Protein AF-0000000083314208 (afdb_homodimer)

Sequence (542 aa):
MPREITVALVQMAPALANPEANLRKMGDFVEHICSEQQTDLIVFPELSYTGTELGLRATDLAERVPGHATNYLAKRASDYGTHIVFGMVIKEKVESILYNGVVCLGPEGDVAAEYRKVHLLGEERQVYRNGFRFVNVDAEWGRFGLSIGHDLAFPEVARSLTLEGAELILVCANWEEEMAASWRAHIISRACENAVFVAAANRVGQEPTMRFAGDSILVGPKGEIYTVLDEPIEGYAVATIDLDEVRHVREDRQLIQFREPAAYRAVVKKYMPREITVALVQMAPALANPEANLRKMGDFVEHICSEQQTDLIVFPELSYTGTELGLRATDLAERVPGHATNYLAKRASDYGTHIVFGMVIKEKVESILYNGVVCLGPEGDVAAEYRKVHLLGEERQVYRNGFRFVNVDAEWGRFGLSIGHDLAFPEVARSLTLEGAELILVCANWEEEMAASWRAHIISRACENAVFVAAANRVGQEPTMRFAGDSILVGPKGEIYTVLDEPIEGYAVATIDLDEVRHVREDRQLIQFREPAAYRAVVKKY

InterPro domains:
  IPR003010 Carbon-nitrogen hydrolase [PF00795] (6-250)
  IPR003010 Carbon-nitrogen hydrolase [PS50263] (5-243)
  IPR036526 Carbon-nitrogen hydrolase superfamily [G3DSA:3.60.110.10] (1-268)
  IPR036526 Carbon-nitrogen hydrolase superfamily [SSF56317] (1-252)
  IPR050345 Aliphatic Amidase/Beta-Ureidopropionase [PTHR43674] (2-264)

Structure (mmCIF, N/CA/C/O backbone):
data_AF-0000000083314208-model_v1
#
loop_
_entity.id
_entity.type
_entity.pdbx_description
1 polymer 'Carbon-nitrogen hydrolase family protein'
#
loop_
_atom_site.group_PDB
_atom_site.id
_atom_site.type_symbol
_atom_site.label_atom_id
_atom_site.label_alt_id
_atom_site.label_comp_id
_atom_site.label_asym_id
_atom_site.label_entity_id
_atom_site.label_seq_id
_atom_site.pdbx_PDB_ins_code
_atom_site.Cartn_x
_atom_site.Cartn_y
_atom_site.Cartn_z
_atom_site.occupancy
_atom_site.B_iso_or_equiv
_atom_site.auth_seq_id
_atom_site.auth_comp_id
_atom_site.auth_asym_id
_atom_site.auth_atom_id
_atom_site.pdbx_PDB_model_num
ATOM 1 N N . MET A 1 1 ? 28.078 15.812 5.172 1 71.06 1 MET A N 1
ATOM 2 C CA . MET A 1 1 ? 27.406 15.57 6.445 1 71.06 1 MET A CA 1
ATOM 3 C C . MET A 1 1 ? 26.016 15 6.227 1 71.06 1 MET A C 1
ATOM 5 O O . MET A 1 1 ? 25.359 15.32 5.234 1 71.06 1 MET A O 1
ATOM 9 N N . PRO A 1 2 ? 25.562 14.031 7.043 1 79.06 2 PRO A N 1
ATOM 10 C CA . PRO A 1 2 ? 24.219 13.469 6.875 1 79.06 2 PRO A CA 1
ATOM 11 C C . PRO A 1 2 ? 23.109 14.516 6.996 1 79.06 2 PRO A C 1
ATOM 13 O O . PRO A 1 2 ? 23.297 15.523 7.688 1 79.06 2 PRO A O 1
ATOM 16 N N . ARG A 1 3 ? 22.141 14.43 6.09 1 94.81 3 ARG A N 1
ATOM 17 C CA . ARG A 1 3 ? 20.953 15.289 6.195 1 94.81 3 ARG A CA 1
ATOM 18 C C . ARG A 1 3 ? 20.016 14.797 7.293 1 94.81 3 ARG A C 1
ATOM 20 O O . ARG A 1 3 ? 18.922 14.32 7.008 1 94.81 3 ARG A O 1
ATOM 27 N N . GLU A 1 4 ? 20.453 14.969 8.555 1 97.69 4 GLU A N 1
ATOM 28 C CA . GLU A 1 4 ? 19.672 14.547 9.711 1 97.69 4 GLU A CA 1
ATOM 29 C C . GLU A 1 4 ? 18.641 15.594 10.094 1 97.69 4 GLU A C 1
ATOM 31 O O . GLU A 1 4 ? 18.953 16.781 10.195 1 97.69 4 GLU A O 1
ATOM 36 N N . ILE A 1 5 ? 17.438 15.164 10.25 1 98.44 5 ILE A N 1
ATOM 37 C CA . ILE A 1 5 ? 16.406 16.078 10.719 1 98.44 5 ILE A CA 1
ATOM 38 C C . ILE A 1 5 ? 15.609 15.422 11.852 1 98.44 5 ILE A C 1
ATOM 40 O O . ILE A 1 5 ? 15.477 14.195 11.891 1 98.44 5 ILE A O 1
ATOM 44 N N . THR A 1 6 ? 15.141 16.234 12.75 1 98.81 6 THR A N 1
ATOM 45 C CA . THR A 1 6 ? 14.281 15.773 13.836 1 98.81 6 THR A CA 1
ATOM 46 C C . THR A 1 6 ? 12.82 16.109 13.555 1 98.81 6 THR A C 1
ATOM 48 O O . THR A 1 6 ? 12.484 17.266 13.289 1 98.81 6 THR A O 1
ATOM 51 N N . VAL A 1 7 ? 11.961 15.086 13.578 1 98.94 7 VAL A N 1
ATOM 52 C CA . VAL A 1 7 ? 10.547 15.195 13.25 1 98.94 7 VAL A CA 1
ATOM 53 C C . VAL A 1 7 ? 9.703 14.867 14.484 1 98.94 7 VAL A C 1
ATOM 55 O O . VAL A 1 7 ? 9.953 13.875 15.164 1 98.94 7 VAL A O 1
ATOM 58 N N . ALA A 1 8 ? 8.758 15.703 14.766 1 98.94 8 ALA A N 1
ATOM 59 C CA . ALA A 1 8 ? 7.816 15.445 15.844 1 98.94 8 ALA A CA 1
ATOM 60 C C . ALA A 1 8 ? 6.398 15.258 15.312 1 98.94 8 ALA A C 1
ATOM 62 O O . ALA A 1 8 ? 5.934 16.047 14.484 1 98.94 8 ALA A O 1
ATOM 63 N N . LEU A 1 9 ? 5.762 14.219 15.758 1 98.94 9 LEU A N 1
ATOM 64 C CA . LEU A 1 9 ? 4.367 13.93 15.43 1 98.94 9 LEU A CA 1
ATOM 65 C C . LEU A 1 9 ? 3.465 14.164 16.641 1 98.94 9 LEU A C 1
ATOM 67 O O . LEU A 1 9 ? 3.586 13.477 17.656 1 98.94 9 LEU A O 1
ATOM 71 N N . VAL A 1 10 ? 2.559 15.102 16.484 1 98.94 10 VAL A N 1
ATOM 72 C CA . VAL A 1 10 ? 1.658 15.414 17.594 1 98.94 10 VAL A CA 1
ATOM 73 C C . VAL A 1 10 ? 0.415 14.531 17.516 1 98.94 10 VAL A C 1
ATOM 75 O O . VAL A 1 10 ? -0.139 14.328 16.422 1 98.94 10 VAL A O 1
ATOM 78 N N . GLN A 1 11 ? 0.09 13.93 18.562 1 98.88 11 GLN A N 1
ATOM 79 C CA . GLN A 1 11 ? -1.16 13.211 18.781 1 98.88 11 GLN A CA 1
ATOM 80 C C . GLN A 1 11 ? -2.061 13.953 19.75 1 98.88 11 GLN A C 1
ATOM 82 O O . GLN A 1 11 ? -1.815 13.945 20.969 1 98.88 11 GLN A O 1
ATOM 87 N N . MET A 1 12 ? -3.129 14.656 19.219 1 98.69 12 MET A N 1
ATOM 88 C CA . MET A 1 12 ? -3.957 15.469 20.109 1 98.69 12 MET A CA 1
ATOM 89 C C . MET A 1 12 ? -5.438 15.203 19.859 1 98.69 12 MET A C 1
ATOM 91 O O . MET A 1 12 ? -5.809 14.641 18.828 1 98.69 12 MET A O 1
ATOM 95 N N . ALA A 1 13 ? -6.25 15.562 20.781 1 98.69 13 ALA A N 1
ATOM 96 C CA . ALA A 1 13 ? -7.707 15.523 20.672 1 98.69 13 ALA A CA 1
ATOM 97 C C . ALA A 1 13 ? -8.281 16.922 20.484 1 98.69 13 ALA A C 1
ATOM 99 O O . ALA A 1 13 ? -8.578 17.625 21.453 1 98.69 13 ALA A O 1
ATOM 100 N N . PRO A 1 14 ? -8.492 17.312 19.234 1 98.69 14 PRO A N 1
ATOM 101 C CA . PRO A 1 14 ? -9.062 18.641 19.031 1 98.69 14 PRO A CA 1
ATOM 102 C C . PRO A 1 14 ? -10.453 18.797 19.641 1 98.69 14 PRO A C 1
ATOM 104 O O . PRO A 1 14 ? -11.258 17.859 19.578 1 98.69 14 PRO A O 1
ATOM 107 N N . ALA A 1 15 ? -10.664 19.938 20.297 1 98.38 15 ALA A N 1
ATOM 108 C CA . ALA A 1 15 ? -12.008 20.297 20.719 1 98.38 15 ALA A CA 1
ATOM 109 C C . ALA A 1 15 ? -12.883 20.688 19.531 1 98.38 15 ALA A C 1
ATOM 111 O O . ALA A 1 15 ? -12.562 21.609 18.797 1 98.38 15 ALA A O 1
ATOM 112 N N . LEU A 1 16 ? -13.992 19.984 19.391 1 98.31 16 LEU A N 1
ATOM 113 C CA . LEU A 1 16 ? -14.859 20.172 18.234 1 98.31 16 LEU A CA 1
ATOM 114 C C . LEU A 1 16 ? -15.414 21.594 18.219 1 98.31 16 LEU A C 1
ATOM 116 O O . LEU A 1 16 ? -15.992 22.062 19.203 1 98.31 16 LEU A O 1
ATOM 120 N N . ALA A 1 17 ? -15.141 22.266 17.203 1 98.31 17 ALA A N 1
ATOM 121 C CA . ALA A 1 17 ? -15.656 23.594 16.906 1 98.31 17 ALA A CA 1
ATOM 122 C C . ALA A 1 17 ? -15.164 24.609 17.922 1 98.31 17 ALA A C 1
ATOM 124 O O . ALA A 1 17 ? -15.891 25.531 18.297 1 98.31 17 ALA A O 1
ATOM 125 N N . ASN A 1 18 ? -14.031 24.422 18.422 1 98.38 18 ASN A N 1
ATOM 126 C CA . ASN A 1 18 ? -13.391 25.375 19.328 1 98.38 18 ASN A CA 1
ATOM 127 C C . ASN A 1 18 ? -11.977 25.719 18.875 1 98.38 18 ASN A C 1
ATOM 129 O O . ASN A 1 18 ? -11 25.359 19.547 1 98.38 18 ASN A O 1
ATOM 133 N N . PRO A 1 19 ? -11.883 26.484 17.828 1 98.44 19 PRO A N 1
ATOM 134 C CA . PRO A 1 19 ? -10.586 26.766 17.203 1 98.44 19 PRO A CA 1
ATOM 135 C C . PRO A 1 19 ? -9.602 27.422 18.172 1 98.44 19 PRO A C 1
ATOM 137 O O . PRO A 1 19 ? -8.406 27.109 18.141 1 98.44 19 PRO A O 1
ATOM 140 N N . GLU A 1 20 ? -10.07 28.266 19.016 1 98.38 20 GLU A N 1
ATOM 141 C CA . GLU A 1 20 ? -9.156 28.969 19.906 1 98.38 20 GLU A CA 1
ATOM 142 C C . GLU A 1 20 ? -8.523 28.031 20.922 1 98.38 20 GLU A C 1
ATOM 144 O O . GLU A 1 20 ? -7.328 28.141 21.203 1 98.38 20 GLU A O 1
ATOM 149 N N . ALA A 1 21 ? -9.305 27.141 21.453 1 98.69 21 ALA A N 1
ATOM 150 C CA . ALA A 1 21 ? -8.766 26.141 22.375 1 98.69 21 ALA A CA 1
ATOM 151 C C . ALA A 1 21 ? -7.734 25.266 21.672 1 98.69 21 ALA A C 1
ATOM 153 O O . ALA A 1 21 ? -6.699 24.922 22.25 1 98.69 21 ALA A O 1
ATOM 154 N N . ASN A 1 22 ? -8.039 24.875 20.5 1 98.88 22 ASN A N 1
ATOM 155 C CA . ASN A 1 22 ? -7.129 24.016 19.734 1 98.88 22 ASN A CA 1
ATOM 156 C C . ASN A 1 22 ? -5.836 24.75 19.391 1 98.88 22 ASN A C 1
ATOM 158 O O . ASN A 1 22 ? -4.754 24.156 19.422 1 98.88 22 ASN A O 1
ATOM 162 N N . LEU A 1 23 ? -5.977 25.984 19.047 1 98.75 23 LEU A N 1
ATOM 163 C CA . LEU A 1 23 ? -4.816 26.797 18.703 1 98.75 23 LEU A CA 1
ATOM 164 C C . LEU A 1 23 ? -3.867 26.938 19.891 1 98.75 23 LEU A C 1
ATOM 166 O O . LEU A 1 23 ? -2.65 26.812 19.734 1 98.75 23 LEU A O 1
ATOM 170 N N . ARG A 1 24 ? -4.402 27.219 21.047 1 98.62 24 ARG A N 1
ATOM 171 C CA . ARG A 1 24 ? -3.6 27.281 22.25 1 98.62 24 ARG A CA 1
ATOM 172 C C . ARG A 1 24 ? -2.9 25.969 22.531 1 98.62 24 ARG A C 1
ATOM 174 O O . ARG A 1 24 ? -1.711 25.938 22.859 1 98.62 24 ARG A O 1
ATOM 181 N N . LYS A 1 25 ? -3.639 24.891 22.406 1 98.81 25 LYS A N 1
ATOM 182 C CA . LYS A 1 25 ? -3.084 23.562 22.609 1 98.81 25 LYS A CA 1
ATOM 183 C C . LYS A 1 25 ? -1.933 23.281 21.641 1 98.81 25 LYS A C 1
ATOM 185 O O . LYS A 1 25 ? -0.895 22.75 22.047 1 98.81 25 LYS A O 1
ATOM 190 N N . MET A 1 26 ? -2.113 23.609 20.391 1 98.88 26 MET A N 1
ATOM 191 C CA . MET A 1 26 ? -1.068 23.422 19.391 1 98.88 26 MET A CA 1
ATOM 192 C C . MET A 1 26 ? 0.163 24.266 19.719 1 98.88 26 MET A C 1
ATOM 194 O O . MET A 1 26 ? 1.293 23.781 19.609 1 98.88 26 MET A O 1
ATOM 198 N N . GLY A 1 27 ? -0.103 25.516 20.078 1 98.81 27 GLY A N 1
ATOM 199 C CA . GLY A 1 27 ? 1.005 26.359 20.5 1 98.81 27 GLY A CA 1
ATOM 200 C C . GLY A 1 27 ? 1.791 25.766 21.656 1 98.81 27 GLY A C 1
ATOM 201 O O . GLY A 1 27 ? 3.023 25.812 21.672 1 98.81 27 GLY A O 1
ATOM 202 N N . ASP A 1 28 ? 1.04 25.219 22.656 1 98.69 28 ASP A N 1
ATOM 203 C CA . ASP A 1 28 ? 1.672 24.578 23.812 1 98.69 28 ASP A CA 1
ATOM 204 C C . ASP A 1 28 ? 2.525 23.391 23.391 1 98.69 28 ASP A C 1
ATOM 206 O O . ASP A 1 28 ? 3.629 23.203 23.906 1 98.69 28 ASP A O 1
ATOM 210 N N . PHE A 1 29 ? 2.055 22.547 22.484 1 98.88 29 PHE A N 1
ATOM 211 C CA . PHE A 1 29 ? 2.822 21.422 21.984 1 98.88 29 PHE A CA 1
ATOM 212 C C . PHE A 1 29 ? 4.109 21.891 21.312 1 98.88 29 PHE A C 1
ATOM 214 O O . PHE A 1 29 ? 5.18 21.328 21.547 1 98.88 29 PHE A O 1
ATOM 221 N N . VAL A 1 30 ? 3.982 22.953 20.484 1 98.88 30 VAL A N 1
ATOM 222 C CA . VAL A 1 30 ? 5.156 23.469 19.781 1 98.88 30 VAL A CA 1
ATOM 223 C C . VAL A 1 30 ? 6.203 23.922 20.797 1 98.88 30 VAL A C 1
ATOM 225 O O . VAL A 1 30 ? 7.375 23.562 20.688 1 98.88 30 VAL A O 1
ATOM 228 N N . GLU A 1 31 ? 5.73 24.703 21.75 1 98.44 31 GLU A N 1
ATOM 229 C CA . GLU A 1 31 ? 6.641 25.219 22.766 1 98.44 31 GLU A CA 1
ATOM 230 C C . GLU A 1 31 ? 7.309 24.078 23.531 1 98.44 31 GLU A C 1
ATOM 232 O O . GLU A 1 31 ? 8.523 24.094 23.734 1 98.44 31 GLU A O 1
ATOM 237 N N . HIS A 1 32 ? 6.527 23.125 23.953 1 98.56 32 HIS A N 1
ATOM 238 C CA . HIS A 1 32 ? 7.051 22.016 24.734 1 98.56 32 HIS A CA 1
ATOM 239 C C . HIS A 1 32 ? 8.055 21.203 23.922 1 98.56 32 HIS A C 1
ATOM 241 O O . HIS A 1 32 ? 9.156 20.906 24.406 1 98.56 32 HIS A O 1
ATOM 247 N N . ILE A 1 33 ? 7.754 20.844 22.703 1 98.75 33 ILE A N 1
ATOM 248 C CA . ILE A 1 33 ? 8.586 20.016 21.828 1 98.75 33 ILE A CA 1
ATOM 249 C C . ILE A 1 33 ? 9.914 20.719 21.562 1 98.75 33 ILE A C 1
ATOM 251 O O . ILE A 1 33 ? 10.984 20.125 21.688 1 98.75 33 ILE A O 1
ATOM 255 N N . CYS A 1 34 ? 9.797 22 21.234 1 98.31 34 CYS A N 1
ATOM 256 C CA . CYS A 1 34 ? 10.977 22.734 20.812 1 98.31 34 CYS A CA 1
ATOM 257 C C . CYS A 1 34 ? 11.844 23.109 22.016 1 98.31 34 CYS A C 1
ATOM 259 O O . CYS A 1 34 ? 13.047 23.359 21.859 1 98.31 34 CYS A O 1
ATOM 261 N N . SER A 1 35 ? 11.203 23.219 23.188 1 97.38 35 SER A N 1
ATOM 262 C CA . SER A 1 35 ? 11.977 23.484 24.406 1 97.38 35 SER A CA 1
ATOM 263 C C . SER A 1 35 ? 12.797 22.266 24.812 1 97.38 35 SER A C 1
ATOM 265 O O . SER A 1 35 ? 13.844 22.406 25.438 1 97.38 35 SER A O 1
ATOM 267 N N . GLU A 1 36 ? 12.312 21.125 24.469 1 97.5 36 GLU A N 1
ATOM 268 C CA . GLU A 1 36 ? 12.992 19.875 24.844 1 97.5 36 GLU A CA 1
ATOM 269 C C . GLU A 1 36 ? 14.164 19.594 23.906 1 97.5 36 GLU A C 1
ATOM 271 O O . GLU A 1 36 ? 15.195 19.062 24.344 1 97.5 36 GLU A O 1
ATOM 276 N N . GLN A 1 37 ? 14.031 19.938 22.688 1 97.12 37 GLN A N 1
ATOM 277 C CA . GLN A 1 37 ? 15.078 19.688 21.703 1 97.12 37 GLN A CA 1
ATOM 278 C C . GLN A 1 37 ? 14.828 20.469 20.422 1 97.12 37 GLN A C 1
ATOM 280 O O . GLN A 1 37 ? 13.695 20.875 20.141 1 97.12 37 GLN A O 1
ATOM 285 N N . GLN A 1 38 ? 15.898 20.656 19.766 1 96.94 38 GLN A N 1
ATOM 286 C CA . GLN A 1 38 ? 15.75 21.25 18.453 1 96.94 38 GLN A CA 1
ATOM 287 C C . GLN A 1 38 ? 14.953 20.344 17.516 1 96.94 38 GLN A C 1
ATOM 289 O O . GLN A 1 38 ? 15.25 19.141 17.406 1 96.94 38 GLN A O 1
ATOM 294 N N . THR A 1 39 ? 13.945 20.828 16.969 1 98.62 39 THR A N 1
ATOM 295 C CA . THR A 1 39 ? 13.039 20.094 16.094 1 98.62 39 THR A CA 1
ATOM 296 C C . THR A 1 39 ? 12.883 20.812 14.75 1 98.62 39 THR A C 1
ATOM 298 O O . THR A 1 39 ? 12.648 22.016 14.703 1 98.62 39 THR A O 1
ATOM 301 N N . ASP A 1 40 ? 13.023 20.062 13.641 1 98.75 40 ASP A N 1
ATOM 302 C CA . ASP A 1 40 ? 13.023 20.656 12.312 1 98.75 40 ASP A CA 1
ATOM 303 C C . ASP A 1 40 ? 11.617 20.703 11.734 1 98.75 40 ASP A C 1
ATOM 305 O O . ASP A 1 40 ? 11.32 21.562 10.891 1 98.75 40 ASP A O 1
ATOM 309 N N . LEU A 1 41 ? 10.766 19.797 12.133 1 98.94 41 LEU A N 1
ATOM 310 C CA . LEU A 1 41 ? 9.43 19.641 11.562 1 98.94 41 LEU A CA 1
ATOM 311 C C . LEU A 1 41 ? 8.453 19.109 12.609 1 98.94 41 LEU A C 1
ATOM 313 O O . LEU A 1 41 ? 8.719 18.109 13.273 1 98.94 41 LEU A O 1
ATOM 317 N N . ILE A 1 42 ? 7.371 19.797 12.844 1 99 42 ILE A N 1
ATOM 318 C CA . ILE A 1 42 ? 6.285 19.375 13.719 1 99 42 ILE A CA 1
ATOM 319 C C . ILE A 1 42 ? 5.012 19.156 12.898 1 99 42 ILE A C 1
ATOM 321 O O . ILE A 1 42 ? 4.586 20.047 12.164 1 99 42 ILE A O 1
ATOM 325 N N . VAL A 1 43 ? 4.426 18.031 13 1 99 43 VAL A N 1
ATOM 326 C CA . VAL A 1 43 ? 3.26 17.672 12.203 1 99 43 VAL A CA 1
ATOM 327 C C . VAL A 1 43 ? 2.053 17.469 13.117 1 99 43 VAL A C 1
ATOM 329 O O . VAL A 1 43 ? 2.123 16.719 14.094 1 99 43 VAL A O 1
ATOM 332 N N . PHE A 1 44 ? 0.958 18.141 12.867 1 99 44 PHE A N 1
ATOM 333 C CA . PHE A 1 44 ? -0.298 18 13.594 1 99 44 PHE A CA 1
ATOM 334 C C . PHE A 1 44 ? -1.31 17.203 12.773 1 99 44 PHE A C 1
ATOM 336 O O . PHE A 1 44 ? -1.159 17.078 11.555 1 99 44 PHE A O 1
ATOM 343 N N . PRO A 1 45 ? -2.375 16.719 13.375 1 98.94 45 PRO A N 1
ATOM 344 C CA . PRO A 1 45 ? -3.398 15.93 12.688 1 98.94 45 PRO A CA 1
ATOM 345 C C . PRO A 1 45 ? -4.258 16.781 11.742 1 98.94 45 PRO A C 1
ATOM 347 O O . PRO A 1 45 ? -4.16 18 11.75 1 98.94 45 PRO A O 1
ATOM 350 N N . GLU A 1 46 ? -5.027 16.078 10.922 1 98.81 46 GLU A N 1
ATOM 351 C CA . GLU A 1 46 ? -6.059 16.641 10.062 1 98.81 46 GLU A CA 1
ATOM 352 C C . GLU A 1 46 ? -7.074 17.438 10.875 1 98.81 46 GLU A C 1
ATOM 354 O O . GLU A 1 46 ? -7.535 16.984 11.922 1 98.81 46 GLU A O 1
ATOM 359 N N . LEU A 1 47 ? -7.312 18.656 10.438 1 98.69 47 LEU A N 1
ATOM 360 C CA . LEU A 1 47 ? -8.328 19.531 11.008 1 98.69 47 LEU A CA 1
ATOM 361 C C . LEU A 1 47 ? -8.117 19.719 12.5 1 98.69 47 LEU A C 1
ATOM 363 O O . LEU A 1 47 ? -9.078 19.781 13.266 1 98.69 47 LEU A O 1
ATOM 367 N N . SER A 1 48 ? -6.895 19.75 12.891 1 98.75 48 SER A N 1
ATOM 368 C CA . SER A 1 48 ? -6.531 19.922 14.289 1 98.75 48 SER A CA 1
ATOM 369 C C . SER A 1 48 ? -7.008 21.281 14.82 1 98.75 48 SER A C 1
ATOM 371 O O . SER A 1 48 ? -7.227 21.438 16.016 1 98.75 48 SER A O 1
ATOM 373 N N . TYR A 1 49 ? -7.246 22.234 13.906 1 98.75 49 TYR A N 1
ATOM 374 C CA . TYR A 1 49 ? -7.66 23.578 14.281 1 98.75 49 TYR A CA 1
ATOM 375 C C . TYR A 1 49 ? -9.117 23.594 14.727 1 98.75 49 TYR A C 1
ATOM 377 O O . TYR A 1 49 ? -9.5 24.375 15.602 1 98.75 49 TYR A O 1
ATOM 385 N N . THR A 1 50 ? -9.977 22.672 14.156 1 98.38 50 THR A N 1
ATOM 386 C CA . THR A 1 50 ? -11.406 22.859 14.352 1 98.38 50 THR A CA 1
ATOM 387 C C . THR A 1 50 ? -12.062 21.562 14.82 1 98.38 50 THR A C 1
ATOM 389 O O . THR A 1 50 ? -13.18 21.578 15.336 1 98.38 50 THR A O 1
ATOM 392 N N . GLY A 1 51 ? -11.422 20.453 14.664 1 97.88 51 GLY A N 1
ATOM 393 C CA . GLY A 1 51 ? -12.148 19.188 14.703 1 97.88 51 GLY A CA 1
ATOM 394 C C . GLY A 1 51 ? -12.781 18.828 13.375 1 97.88 51 GLY A C 1
ATOM 395 O O . GLY A 1 51 ? -12.711 19.594 12.414 1 97.88 51 GLY A O 1
ATOM 396 N N . THR A 1 52 ? -13.438 17.719 13.305 1 96.12 52 THR A N 1
ATOM 397 C CA . THR A 1 52 ? -13.789 17.125 12.023 1 96.12 52 THR A CA 1
ATOM 398 C C . THR A 1 52 ? -15.289 17.266 11.758 1 96.12 52 T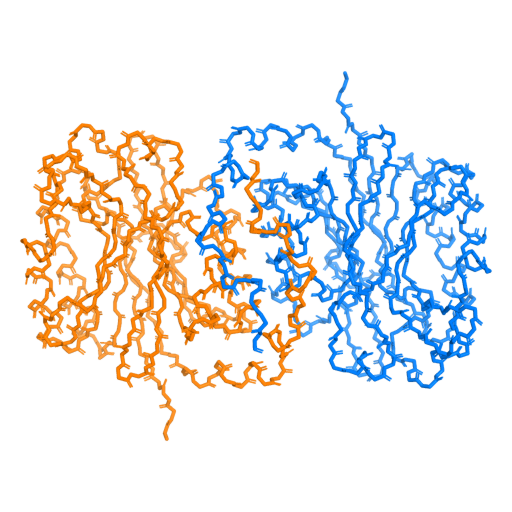HR A C 1
ATOM 400 O O . THR A 1 52 ? -15.688 17.688 10.672 1 96.12 52 THR A O 1
ATOM 403 N N . GLU A 1 53 ? -16.188 16.922 12.68 1 96.25 53 GLU A N 1
ATOM 404 C CA . GLU A 1 53 ? -17.625 16.859 12.438 1 96.25 53 GLU A CA 1
ATOM 405 C C . GLU A 1 53 ? -18.281 18.219 12.641 1 96.25 53 GLU A C 1
ATOM 407 O O . GLU A 1 53 ? -19.109 18.391 13.523 1 96.25 53 GLU A O 1
ATOM 412 N N . LEU A 1 54 ? -18.062 19.109 11.719 1 95.81 54 LEU A N 1
ATOM 413 C CA . LEU A 1 54 ? -18.438 20.516 11.875 1 95.81 54 LEU A CA 1
ATOM 414 C C . LEU A 1 54 ? -19.812 20.781 11.266 1 95.81 54 LEU A C 1
ATOM 416 O O . LEU A 1 54 ? -20.531 21.672 11.703 1 95.81 54 LEU A O 1
ATOM 420 N N . GLY A 1 55 ? -20.188 19.953 10.273 1 90.75 55 GLY A N 1
ATOM 421 C CA . GLY A 1 55 ? -21.406 20.25 9.539 1 90.75 55 GLY A CA 1
ATOM 422 C C . GLY A 1 55 ? -21.469 21.672 9.008 1 90.75 55 GLY A C 1
ATOM 423 O O . GLY A 1 55 ? -20.531 22.125 8.352 1 90.75 55 GLY A O 1
ATOM 424 N N . LEU A 1 56 ? -22.469 22.391 9.32 1 88.31 56 LEU A N 1
ATOM 425 C CA . LEU A 1 56 ? -22.703 23.734 8.805 1 88.31 56 LEU A CA 1
ATOM 426 C C . LEU A 1 56 ? -21.766 24.734 9.469 1 88.31 56 LEU A C 1
ATOM 428 O O . LEU A 1 56 ? -21.531 25.828 8.93 1 88.31 56 LEU A O 1
ATOM 432 N N . ARG A 1 57 ? -21.203 24.359 10.555 1 94.5 57 ARG A N 1
ATOM 433 C CA . ARG A 1 57 ? -20.312 25.266 11.273 1 94.5 57 ARG A CA 1
ATOM 434 C C . ARG A 1 57 ? -18.984 25.438 10.531 1 94.5 57 ARG A C 1
ATOM 436 O O . ARG A 1 57 ? -18.219 26.344 10.844 1 94.5 57 ARG A O 1
ATOM 443 N N . ALA A 1 58 ? -18.719 24.562 9.609 1 95.5 58 ALA A N 1
ATOM 444 C CA . ALA A 1 58 ? -17.469 24.641 8.859 1 95.5 58 ALA A CA 1
ATOM 445 C C . ALA A 1 58 ? -17.312 26 8.195 1 95.5 58 ALA A C 1
ATOM 447 O O . ALA A 1 58 ? -16.203 26.547 8.172 1 95.5 58 ALA A O 1
ATOM 448 N N . THR A 1 59 ? -18.359 26.547 7.711 1 94 59 THR A N 1
ATOM 449 C CA . THR A 1 59 ? -18.297 27.812 7 1 94 59 THR A CA 1
ATOM 450 C C . THR A 1 59 ? -17.844 28.938 7.926 1 94 59 THR A C 1
ATOM 452 O O . THR A 1 59 ? -17.016 29.766 7.547 1 94 59 THR A O 1
ATOM 455 N N . ASP A 1 60 ? -18.375 28.922 9.125 1 93.88 60 ASP A N 1
ATOM 456 C CA . ASP A 1 60 ? -18.062 29.984 10.078 1 93.88 60 ASP A CA 1
ATOM 457 C C . ASP A 1 60 ? -16.656 29.844 10.625 1 93.88 60 ASP A C 1
ATOM 459 O O . ASP A 1 60 ? -16.031 30.844 11.016 1 93.88 60 ASP A O 1
ATOM 463 N N . LEU A 1 61 ? -16.156 28.641 10.617 1 96.31 61 LEU A N 1
ATOM 464 C CA . LEU A 1 61 ? -14.883 28.375 11.273 1 96.31 61 LEU A CA 1
ATOM 465 C C . LEU A 1 61 ? -13.734 28.375 10.266 1 96.31 61 LEU A C 1
ATOM 467 O O . LEU A 1 61 ? -12.562 28.344 10.648 1 96.31 61 LEU A O 1
ATOM 471 N N . ALA A 1 62 ? -14.078 28.375 8.984 1 96.5 62 ALA A N 1
ATOM 472 C CA . ALA A 1 62 ? -13.078 28.375 7.926 1 96.5 62 ALA A CA 1
ATOM 473 C C . ALA A 1 62 ? -12.273 29.688 7.934 1 96.5 62 ALA A C 1
ATOM 475 O O . ALA A 1 62 ? -12.812 30.734 8.266 1 96.5 62 ALA A O 1
ATOM 476 N N . GLU A 1 63 ? -11.039 29.578 7.57 1 95.56 63 GLU A N 1
ATOM 477 C CA . GLU A 1 63 ? -10.188 30.766 7.52 1 95.56 63 GLU A CA 1
ATOM 478 C C . GLU A 1 63 ? -9.453 30.859 6.188 1 95.56 63 GLU A C 1
ATOM 480 O O . GLU A 1 63 ? -9.234 29.844 5.523 1 95.56 63 GLU A O 1
ATOM 485 N N . ARG A 1 64 ? -9.047 32.031 5.906 1 95 64 ARG A N 1
ATOM 486 C CA . ARG A 1 64 ? -8.133 32.25 4.793 1 95 64 ARG A CA 1
ATOM 487 C C . ARG A 1 64 ? -6.688 32 5.215 1 95 64 ARG A C 1
ATOM 489 O O . ARG A 1 64 ? -6.367 32.062 6.406 1 95 64 ARG A O 1
ATOM 496 N N . VAL A 1 65 ? -5.891 31.734 4.254 1 96.19 65 VAL A N 1
ATOM 497 C CA . VAL A 1 65 ? -4.465 31.516 4.477 1 96.19 65 VAL A CA 1
ATOM 498 C C . VAL A 1 65 ? -3.666 32.594 3.717 1 96.19 65 VAL A C 1
ATOM 500 O O . VAL A 1 65 ? -3.703 32.625 2.486 1 96.19 65 VAL A O 1
ATOM 503 N N . PRO A 1 66 ? -2.922 33.531 4.297 1 96.56 66 PRO A N 1
ATOM 504 C CA . PRO A 1 66 ? -2.734 33.562 5.75 1 96.56 66 PRO A CA 1
ATOM 505 C C . PRO A 1 66 ? -3.938 34.125 6.488 1 96.56 66 PRO A C 1
ATOM 507 O O . PRO A 1 66 ? -4.797 34.781 5.875 1 96.56 66 PRO A O 1
ATOM 510 N N . GLY A 1 67 ? -4.062 33.75 7.746 1 96.94 67 GLY A N 1
ATOM 511 C CA . GLY A 1 67 ? -5.086 34.25 8.648 1 96.94 67 GLY A CA 1
ATOM 512 C C . GLY A 1 67 ? -4.715 34.094 10.117 1 96.94 67 GLY A C 1
ATOM 513 O O . GLY A 1 67 ? -3.531 34.031 10.461 1 96.94 67 GLY A O 1
ATOM 514 N N . HIS A 1 68 ? -5.707 34.125 10.984 1 97.44 68 HIS A N 1
ATOM 515 C CA . HIS A 1 68 ? -5.516 34.125 12.43 1 97.44 68 HIS A CA 1
ATOM 516 C C . HIS A 1 68 ? -4.699 32.938 12.875 1 97.44 68 HIS A C 1
ATOM 518 O O . HIS A 1 68 ? -3.67 33.094 13.539 1 97.44 68 HIS A O 1
ATOM 524 N N . ALA A 1 69 ? -5.105 31.766 12.508 1 98.12 69 ALA A N 1
ATOM 525 C CA . ALA A 1 69 ? -4.441 30.531 12.938 1 98.12 69 ALA A CA 1
ATOM 526 C C . ALA A 1 69 ? -3.012 30.469 12.406 1 98.12 69 ALA A C 1
ATOM 528 O O . ALA A 1 69 ? -2.08 30.156 13.148 1 98.12 69 ALA A O 1
ATOM 529 N N . THR A 1 70 ? -2.828 30.781 11.094 1 98.56 70 THR A N 1
ATOM 530 C CA . THR A 1 70 ? -1.505 30.703 10.484 1 98.56 70 THR A CA 1
ATOM 531 C C . THR A 1 70 ? -0.572 31.766 11.07 1 98.56 70 THR A C 1
ATOM 533 O O . THR A 1 70 ? 0.616 31.5 11.273 1 98.56 70 THR A O 1
ATOM 536 N N . ASN A 1 71 ? -1.119 32.938 11.352 1 98.44 71 ASN A N 1
ATOM 537 C CA . ASN A 1 71 ? -0.288 34 11.93 1 98.44 71 ASN A CA 1
ATOM 538 C C . ASN A 1 71 ? 0.201 33.594 13.328 1 98.44 71 ASN A C 1
ATOM 540 O O . ASN A 1 71 ? 1.367 33.812 13.664 1 98.44 71 ASN A O 1
ATOM 544 N N . TYR A 1 72 ? -0.695 33.062 14.078 1 98.44 72 TYR A N 1
ATOM 545 C CA . TYR A 1 72 ? -0.361 32.656 15.438 1 98.44 72 TYR A CA 1
ATOM 546 C C . TYR A 1 72 ? 0.729 31.609 15.438 1 98.44 72 TYR A C 1
ATOM 548 O O . TYR A 1 72 ? 1.735 31.734 16.141 1 98.44 72 TYR A O 1
ATOM 556 N N . LEU A 1 73 ? 0.646 30.578 14.664 1 98.81 73 LEU A N 1
ATOM 557 C CA . LEU A 1 73 ? 1.594 29.469 14.664 1 98.81 73 LEU A CA 1
ATOM 558 C C . LEU A 1 73 ? 2.852 29.828 13.883 1 98.81 73 LEU A C 1
ATOM 560 O O . LEU A 1 73 ? 3.922 29.266 14.125 1 98.81 73 LEU A O 1
ATOM 564 N N . ALA A 1 74 ? 2.713 30.719 12.898 1 98.69 74 ALA A N 1
ATOM 565 C CA . ALA A 1 74 ? 3.881 31.188 12.156 1 98.69 74 ALA A CA 1
ATOM 566 C C . ALA A 1 74 ? 4.887 31.859 13.078 1 98.69 74 ALA A C 1
ATOM 568 O O . ALA A 1 74 ? 6.102 31.734 12.891 1 98.69 74 ALA A O 1
ATOM 569 N N . LYS A 1 75 ? 4.359 32.625 13.992 1 98.38 75 LYS A N 1
ATOM 570 C CA . LYS A 1 75 ? 5.234 33.25 14.977 1 98.38 75 LYS A CA 1
ATOM 571 C C . LYS A 1 75 ? 6.02 32.188 15.758 1 98.38 75 LYS A C 1
ATOM 573 O O . LYS A 1 75 ? 7.219 32.344 15.992 1 98.38 75 LYS A O 1
ATOM 578 N N . ARG A 1 76 ? 5.355 31.156 16.156 1 98.19 76 ARG A N 1
ATOM 579 C CA . ARG A 1 76 ? 6.031 30.078 16.875 1 98.19 76 ARG A CA 1
ATOM 580 C C . ARG A 1 76 ? 7.055 29.375 15.969 1 98.19 76 ARG A C 1
ATOM 582 O O . ARG A 1 76 ? 8.156 29.047 16.422 1 98.19 76 ARG A O 1
ATOM 589 N N . ALA A 1 77 ? 6.672 29.156 14.734 1 98.69 77 ALA A N 1
ATOM 590 C CA . ALA A 1 77 ? 7.598 28.547 13.773 1 98.69 77 ALA A CA 1
ATOM 591 C C . ALA A 1 77 ? 8.883 29.359 13.672 1 98.69 77 ALA A C 1
ATOM 593 O O . ALA A 1 77 ? 9.984 28.797 13.688 1 98.69 77 ALA A O 1
ATOM 594 N N . SER A 1 78 ? 8.703 30.672 13.586 1 98.38 78 SER A N 1
ATOM 595 C CA . SER A 1 78 ? 9.836 31.578 13.469 1 98.38 78 SER A CA 1
ATOM 596 C C . SER A 1 78 ? 10.664 31.594 14.75 1 98.38 78 SER A C 1
ATOM 598 O O . SER A 1 78 ? 11.891 31.547 14.703 1 98.38 78 SER A O 1
ATOM 600 N N . ASP A 1 79 ? 9.969 31.641 15.875 1 98.19 79 ASP A N 1
ATOM 601 C CA . ASP A 1 79 ? 10.648 31.703 17.172 1 98.19 79 ASP A CA 1
ATOM 602 C C . ASP A 1 79 ? 11.578 30.5 17.359 1 98.19 79 ASP A C 1
ATOM 604 O O . ASP A 1 79 ? 12.656 30.641 17.938 1 98.19 79 ASP A O 1
ATOM 608 N N . TYR A 1 80 ? 11.172 29.328 16.844 1 98.38 80 TYR A N 1
ATOM 609 C CA . TYR A 1 80 ? 11.914 28.109 17.141 1 98.38 80 TYR A CA 1
ATOM 610 C C . TYR A 1 80 ? 12.648 27.594 15.914 1 98.38 80 TYR A C 1
ATOM 612 O O . TYR A 1 80 ? 13.352 26.578 15.969 1 98.38 80 TYR A O 1
ATOM 620 N N . GLY A 1 81 ? 12.508 28.312 14.797 1 98.19 81 GLY A N 1
ATOM 621 C CA . GLY A 1 81 ? 13.18 27.906 13.57 1 98.19 81 GLY A CA 1
ATOM 622 C C . GLY A 1 81 ? 12.758 26.531 13.078 1 98.19 81 GLY A C 1
ATOM 623 O O . GLY A 1 81 ? 13.609 25.703 12.758 1 98.19 81 GLY A O 1
ATOM 624 N N . THR A 1 82 ? 11.477 26.25 13.094 1 98.62 82 THR A N 1
ATOM 625 C CA . THR A 1 82 ? 10.953 24.938 12.75 1 98.62 82 THR A CA 1
ATOM 626 C C . THR A 1 82 ? 9.852 25.031 11.703 1 98.62 82 THR A C 1
ATOM 628 O O . THR A 1 82 ? 9.289 26.109 11.5 1 98.62 82 THR A O 1
ATOM 631 N N . HIS A 1 83 ? 9.664 24 10.898 1 98.94 83 HIS A N 1
ATOM 632 C CA . HIS A 1 83 ? 8.445 23.875 10.094 1 98.94 83 HIS A CA 1
ATOM 633 C C . HIS A 1 83 ? 7.281 23.359 10.938 1 98.94 83 HIS A C 1
ATOM 635 O O . HIS A 1 83 ? 7.461 22.484 11.781 1 98.94 83 HIS A O 1
ATOM 641 N N . ILE A 1 84 ? 6.129 23.938 10.781 1 98.94 84 ILE A N 1
ATOM 642 C CA . ILE A 1 84 ? 4.91 23.469 11.43 1 98.94 84 ILE A CA 1
ATOM 643 C C . ILE A 1 84 ? 3.848 23.156 10.383 1 98.94 84 ILE A C 1
ATOM 645 O O . ILE A 1 84 ? 3.527 24 9.547 1 98.94 84 ILE A O 1
ATOM 649 N N . VAL A 1 85 ? 3.33 21.969 10.359 1 99 85 VAL A N 1
ATOM 650 C CA . VAL A 1 85 ? 2.279 21.547 9.438 1 99 85 VAL A CA 1
ATOM 651 C C . VAL A 1 85 ? 1.019 21.188 10.227 1 99 85 VAL A C 1
ATOM 653 O O . VAL A 1 85 ? 1.058 20.344 11.133 1 99 85 VAL A O 1
ATOM 656 N N . PHE A 1 86 ? -0.098 21.797 9.93 1 98.94 86 PHE A N 1
ATOM 657 C CA . PHE A 1 86 ? -1.318 21.531 10.68 1 98.94 86 PHE A CA 1
ATOM 658 C C . PHE A 1 86 ? -2.543 21.656 9.781 1 98.94 86 PHE A C 1
ATOM 660 O O . PHE A 1 86 ? -2.471 22.219 8.695 1 98.94 86 PHE A O 1
ATOM 667 N N . GLY A 1 87 ? -3.648 21.016 10.195 1 98.81 87 GLY A N 1
ATOM 668 C CA . GLY A 1 87 ? -4.871 20.953 9.406 1 98.81 87 GLY A CA 1
ATOM 669 C C . GLY A 1 87 ? -5.898 22 9.82 1 98.81 87 GLY A C 1
ATOM 670 O O . GLY A 1 87 ? -6.051 22.281 11.008 1 98.81 87 GLY A O 1
ATOM 671 N N . MET A 1 88 ? -6.621 22.547 8.852 1 98.56 88 MET A N 1
ATOM 672 C CA . MET A 1 88 ? -7.68 23.531 9.078 1 98.56 88 MET A CA 1
ATOM 673 C C . MET A 1 88 ? -8.656 23.547 7.906 1 98.56 88 MET A C 1
ATOM 675 O O . MET A 1 88 ? -8.359 23.016 6.836 1 98.56 88 MET A O 1
ATOM 679 N N . VAL A 1 89 ? -9.82 24.156 8.141 1 97.94 89 VAL A N 1
ATOM 680 C CA . VAL A 1 89 ? -10.742 24.438 7.043 1 97.94 89 VAL A CA 1
ATOM 681 C C . VAL A 1 89 ? -10.32 25.734 6.344 1 97.94 89 VAL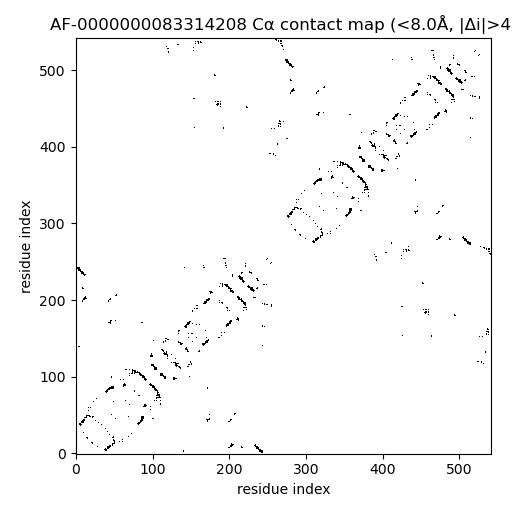 A C 1
ATOM 683 O O . VAL A 1 89 ? -10.281 26.797 6.965 1 97.94 89 VAL A O 1
ATOM 686 N N . ILE A 1 90 ? -10.008 25.594 5.039 1 97.56 90 ILE A N 1
ATOM 687 C CA . ILE A 1 90 ? -9.531 26.734 4.27 1 97.56 90 ILE A CA 1
ATOM 688 C C . ILE A 1 90 ? -10.672 27.297 3.422 1 97.56 90 ILE A C 1
ATOM 690 O O . ILE A 1 90 ? -11.43 26.531 2.814 1 97.56 90 ILE A O 1
ATOM 694 N N . LYS A 1 91 ? -10.898 28.562 3.447 1 94.94 91 LYS A N 1
ATOM 695 C CA . LYS A 1 91 ? -11.844 29.188 2.529 1 94.94 91 LYS A CA 1
ATOM 696 C C . LYS A 1 91 ? -11.148 30.172 1.6 1 94.94 91 LYS A C 1
ATOM 698 O O . LYS A 1 91 ? -10.125 30.766 1.966 1 94.94 91 LYS A O 1
ATOM 703 N N . GLU A 1 92 ? -11.664 30.297 0.382 1 85.88 92 GLU A N 1
ATOM 704 C CA . GLU A 1 92 ? -11.18 31.281 -0.586 1 85.88 92 GLU A CA 1
ATOM 705 C C . GLU A 1 92 ? -11.945 32.594 -0.479 1 85.88 92 GLU A C 1
ATOM 707 O O . GLU A 1 92 ? -12.945 32.688 0.237 1 85.88 92 GLU A O 1
ATOM 712 N N . LYS A 1 93 ? -11.406 33.75 -1.046 1 72.06 93 LYS A N 1
ATOM 713 C CA . LYS A 1 93 ? -11.922 35.125 -0.933 1 72.06 93 LYS A CA 1
ATOM 714 C C . LYS A 1 93 ? -13.375 35.219 -1.382 1 72.06 93 LYS A C 1
ATOM 716 O O . LYS A 1 93 ? -14.195 35.844 -0.729 1 72.06 93 LYS A O 1
ATOM 721 N N . VAL A 1 94 ? -13.641 34.969 -2.521 1 63.53 94 VAL A N 1
ATOM 722 C CA . VAL A 1 94 ? -14.93 35.375 -3.086 1 63.53 94 VAL A CA 1
ATOM 723 C C . VAL A 1 94 ? -15.938 34.219 -2.889 1 63.53 94 VAL A C 1
ATOM 725 O O . VAL A 1 94 ? -17.156 34.438 -2.969 1 63.53 94 VAL A O 1
ATOM 728 N N . GLU A 1 95 ? -15.375 33.031 -2.602 1 62.69 95 GLU A N 1
ATOM 729 C CA . GLU A 1 95 ? -16.359 31.953 -2.723 1 62.69 95 GLU A CA 1
ATOM 730 C C . GLU A 1 95 ? -16.5 31.188 -1.41 1 62.69 95 GLU A C 1
ATOM 732 O O . GLU A 1 95 ? -15.602 31.203 -0.569 1 62.69 95 GLU A O 1
ATOM 737 N N . SER A 1 96 ? -17.75 30.906 -0.982 1 81.19 96 SER A N 1
ATOM 738 C CA . SER A 1 96 ? -18.219 30.031 0.089 1 81.19 96 SER A CA 1
ATOM 739 C C . SER A 1 96 ? -17.656 28.625 -0.052 1 81.19 96 SER A C 1
ATOM 741 O O . SER A 1 96 ? -18.141 27.688 0.58 1 81.19 96 SER A O 1
ATOM 743 N N . ILE A 1 97 ? -16.641 28.516 -0.855 1 91.25 97 ILE A N 1
ATOM 744 C CA . ILE A 1 97 ? -16.078 27.188 -1.077 1 91.25 97 ILE A CA 1
ATOM 745 C C . ILE A 1 97 ? -15.062 26.859 0.018 1 91.25 97 ILE A C 1
ATOM 747 O O . ILE A 1 97 ? -14.164 27.672 0.295 1 91.25 97 ILE A O 1
ATOM 751 N N . LEU A 1 98 ? -15.242 25.75 0.609 1 96.25 98 LEU A N 1
ATOM 752 C CA . LEU A 1 98 ? -14.391 25.312 1.705 1 96.25 98 LEU A CA 1
ATOM 753 C C . LEU A 1 98 ? -13.516 24.125 1.273 1 96.25 98 LEU A C 1
ATOM 755 O O . LEU A 1 98 ? -13.93 23.312 0.446 1 96.25 98 LEU A O 1
ATOM 759 N N . TYR A 1 99 ? -12.359 24.031 1.815 1 97.19 99 TYR A N 1
ATOM 760 C CA . TYR A 1 99 ? -11.445 22.922 1.59 1 97.19 99 TYR A CA 1
ATOM 761 C C . TYR A 1 99 ? -10.969 22.344 2.912 1 97.19 99 TYR A C 1
ATOM 763 O O . TYR A 1 99 ? -10.719 23.062 3.869 1 97.19 99 TYR A O 1
ATOM 771 N N . ASN A 1 100 ? -10.969 21 2.961 1 97.94 100 ASN A N 1
ATOM 772 C CA . ASN A 1 100 ? -10.125 20.359 3.963 1 97.94 100 ASN A CA 1
ATOM 773 C C . ASN A 1 100 ? -8.648 20.5 3.637 1 97.94 100 ASN A C 1
ATOM 775 O O . ASN A 1 100 ? -8.141 19.875 2.711 1 97.94 100 ASN A O 1
ATOM 779 N N . GLY A 1 101 ? -8.016 21.359 4.473 1 98.5 101 GLY A N 1
ATOM 780 C CA . GLY A 1 101 ? -6.672 21.734 4.066 1 98.5 101 GLY A CA 1
ATOM 781 C C . GLY A 1 101 ? -5.637 21.531 5.156 1 98.5 101 GLY A C 1
ATOM 782 O O . GLY A 1 101 ? -5.984 21.375 6.328 1 98.5 101 GLY A O 1
ATOM 783 N N . VAL A 1 102 ? -4.355 21.484 4.699 1 98.69 102 VAL A N 1
ATOM 784 C CA . VAL A 1 102 ? -3.174 21.531 5.551 1 98.69 102 VAL A CA 1
ATOM 785 C C . VAL A 1 102 ? -2.277 22.688 5.133 1 98.69 102 VAL A C 1
ATOM 787 O O . VAL A 1 102 ? -2.129 22.969 3.939 1 98.69 102 VAL A O 1
ATOM 790 N N . VAL A 1 103 ? -1.757 23.406 6.105 1 98.81 103 VAL A N 1
ATOM 791 C CA . VAL A 1 103 ? -0.831 24.5 5.859 1 98.81 103 VAL A CA 1
ATOM 792 C C . VAL A 1 103 ? 0.543 24.156 6.43 1 98.81 103 VAL A C 1
ATOM 794 O O . VAL A 1 103 ? 0.647 23.578 7.52 1 98.81 103 VAL A O 1
ATOM 797 N N . CYS A 1 104 ? 1.578 24.438 5.668 1 98.94 104 CYS A N 1
ATOM 798 C CA . CYS A 1 104 ? 2.959 24.328 6.125 1 98.94 104 CYS A CA 1
ATOM 799 C C . CYS A 1 104 ? 3.549 25.719 6.383 1 98.94 104 CYS A C 1
ATOM 801 O O . CYS A 1 104 ? 3.635 26.531 5.473 1 98.94 104 CYS A O 1
ATOM 803 N N . LEU A 1 105 ? 3.898 25.938 7.613 1 98.94 105 LEU A N 1
ATOM 804 C CA . LEU A 1 105 ? 4.609 27.156 7.992 1 98.94 105 LEU A CA 1
ATOM 805 C C . LEU A 1 105 ? 6.113 26.922 8.023 1 98.94 105 LEU A C 1
ATOM 807 O O . LEU A 1 105 ? 6.57 25.875 8.492 1 98.94 105 LEU A O 1
ATOM 811 N N . GLY A 1 106 ? 6.871 27.906 7.547 1 98.75 106 GLY A N 1
ATOM 812 C CA . GLY A 1 106 ? 8.32 27.781 7.508 1 98.75 106 GLY A CA 1
ATOM 813 C C . GLY A 1 106 ? 9.008 28.406 8.703 1 98.75 106 GLY A C 1
ATOM 814 O O . GLY A 1 106 ? 8.367 29.125 9.492 1 98.75 106 GLY A O 1
ATOM 815 N N . PRO A 1 107 ? 10.289 28.109 8.82 1 98.38 107 PRO A N 1
ATOM 816 C CA . PRO A 1 107 ? 11.055 28.609 9.969 1 98.38 107 PRO A CA 1
ATOM 817 C C . PRO A 1 107 ? 11.195 30.125 9.977 1 98.38 107 PRO A C 1
ATOM 819 O O . PRO A 1 107 ? 11.586 30.703 10.992 1 98.38 107 PRO A O 1
ATOM 822 N N . GLU A 1 108 ? 10.852 30.797 8.867 1 97.94 108 GLU A N 1
ATOM 823 C CA . GLU A 1 108 ? 10.93 32.25 8.805 1 97.94 108 GLU A CA 1
ATOM 824 C C . GLU A 1 108 ? 9.586 32.875 9.156 1 97.94 108 GLU A C 1
ATOM 826 O O . GLU A 1 108 ? 9.445 34.125 9.141 1 97.94 108 GLU A O 1
ATOM 831 N N . GLY A 1 109 ? 8.625 32.062 9.422 1 98.06 109 GLY A N 1
ATOM 832 C CA . GLY A 1 109 ? 7.309 32.531 9.805 1 98.06 109 GLY A CA 1
ATOM 833 C C . GLY A 1 109 ? 6.402 32.781 8.617 1 98.06 109 GLY A C 1
ATOM 834 O O . GLY A 1 109 ? 5.422 33.531 8.727 1 98.06 109 GLY A O 1
ATOM 835 N N . ASP A 1 110 ? 6.727 32.25 7.457 1 97.62 110 ASP A N 1
ATOM 836 C CA . ASP A 1 110 ? 5.934 32.375 6.238 1 97.62 110 ASP A CA 1
ATOM 837 C C . ASP A 1 110 ? 5.082 31.141 6.008 1 97.62 110 ASP A C 1
ATOM 839 O O . ASP A 1 110 ? 5.348 30.078 6.586 1 97.62 110 ASP A O 1
ATOM 843 N N . VAL A 1 111 ? 4.055 31.312 5.203 1 98.56 111 VAL A N 1
ATOM 844 C CA . VAL A 1 111 ? 3.346 30.141 4.684 1 98.56 111 VAL A CA 1
ATOM 845 C C . VAL A 1 111 ? 4.141 29.531 3.539 1 98.56 111 VAL A C 1
ATOM 847 O O . VAL A 1 111 ? 4.168 30.062 2.43 1 98.56 111 VAL A O 1
ATOM 850 N N . ALA A 1 112 ? 4.715 28.391 3.789 1 98.62 112 ALA A N 1
ATOM 851 C CA . ALA A 1 112 ? 5.555 27.734 2.787 1 98.62 112 ALA A CA 1
ATOM 852 C C . ALA A 1 112 ? 4.703 27.016 1.746 1 98.62 112 ALA A C 1
ATOM 854 O O . ALA A 1 112 ? 5.098 26.891 0.584 1 98.62 112 ALA A O 1
ATOM 855 N N . ALA A 1 113 ? 3.545 26.484 2.178 1 98.69 113 ALA A N 1
ATOM 856 C CA . ALA A 1 113 ? 2.664 25.781 1.255 1 98.69 113 ALA A CA 1
ATOM 857 C C . ALA A 1 113 ? 1.271 25.594 1.854 1 98.69 113 ALA A C 1
ATOM 859 O O . ALA A 1 113 ? 1.093 25.703 3.068 1 98.69 113 ALA A O 1
ATOM 860 N N . GLU A 1 114 ? 0.372 25.406 1.029 1 97.81 114 GLU A N 1
ATOM 861 C CA . GLU A 1 114 ? -0.978 24.953 1.346 1 97.81 114 GLU A CA 1
ATOM 862 C C . GLU A 1 114 ? -1.372 23.75 0.484 1 97.81 114 GLU A C 1
ATOM 864 O O . GLU A 1 114 ? -1.04 23.703 -0.702 1 97.81 114 GLU A O 1
ATOM 869 N N . TYR A 1 115 ? -1.981 22.875 1.084 1 98.62 115 TYR A N 1
ATOM 870 C CA . TYR A 1 115 ? -2.494 21.688 0.384 1 98.62 115 TYR A CA 1
ATOM 871 C C . TYR A 1 115 ? -3.975 21.484 0.681 1 98.62 115 TYR A C 1
ATOM 873 O O . TYR A 1 115 ? -4.414 21.641 1.823 1 98.62 115 TYR A O 1
ATOM 881 N N . ARG A 1 116 ? -4.723 21.234 -0.345 1 98.38 116 ARG A N 1
ATOM 882 C CA . ARG A 1 116 ? -6.145 20.922 -0.259 1 98.38 116 ARG A CA 1
ATOM 883 C C . ARG A 1 116 ? -6.402 19.453 -0.576 1 98.38 116 ARG A C 1
ATOM 885 O O . ARG A 1 116 ? -5.949 18.938 -1.604 1 98.38 116 ARG A O 1
ATOM 892 N N . LYS A 1 117 ? -7.137 18.859 0.272 1 98.38 117 LYS A N 1
ATOM 893 C CA . LYS A 1 117 ? -7.355 17.422 0.174 1 98.38 117 LYS A CA 1
ATOM 894 C C . LYS A 1 117 ? -7.965 17.047 -1.174 1 98.38 117 LYS A C 1
ATOM 896 O O . LYS A 1 117 ? -8.938 17.656 -1.611 1 98.38 117 LYS A O 1
ATOM 901 N N . VAL A 1 118 ? -7.371 16.047 -1.728 1 98.12 118 VAL A N 1
ATOM 902 C CA . VAL A 1 118 ? -7.797 15.656 -3.068 1 98.12 118 VAL A CA 1
ATOM 903 C C . VAL A 1 118 ? -8.891 14.594 -2.975 1 98.12 118 VAL A C 1
ATOM 905 O O . VAL A 1 118 ? -9.852 14.617 -3.746 1 98.12 118 VAL A O 1
ATOM 908 N N . HIS A 1 119 ? -8.773 13.648 -2.049 1 97.94 119 HIS A N 1
ATOM 909 C CA . HIS A 1 119 ? -9.719 12.547 -1.942 1 97.94 119 HIS A CA 1
ATOM 910 C C . HIS A 1 119 ? -10.695 12.773 -0.793 1 97.94 119 HIS A C 1
ATOM 912 O O . HIS A 1 119 ? -10.391 12.445 0.358 1 97.94 119 HIS A O 1
ATOM 918 N N . LEU A 1 120 ? -11.82 13.234 -1.129 1 95.56 120 LEU A N 1
ATOM 919 C CA . LEU A 1 120 ? -12.883 13.438 -0.147 1 95.56 120 LEU A CA 1
ATOM 920 C C . LEU A 1 120 ? -13.82 12.242 -0.1 1 95.56 120 LEU A C 1
ATOM 922 O O . LEU A 1 120 ? -14.18 11.688 -1.142 1 95.56 120 LEU A O 1
ATOM 926 N N . LEU A 1 121 ? -14.195 11.867 1.09 1 88.12 121 LEU A N 1
ATOM 927 C CA . LEU A 1 121 ? -15.094 10.719 1.23 1 88.12 121 LEU A CA 1
ATOM 928 C C . LEU A 1 121 ? -16.297 11.078 2.102 1 88.12 121 LEU A C 1
ATOM 930 O O . LEU A 1 121 ? -16.203 11.961 2.955 1 88.12 121 LEU A O 1
ATOM 934 N N . GLY A 1 122 ? -17.344 10.391 1.816 1 87.5 122 GLY A N 1
ATOM 935 C CA . GL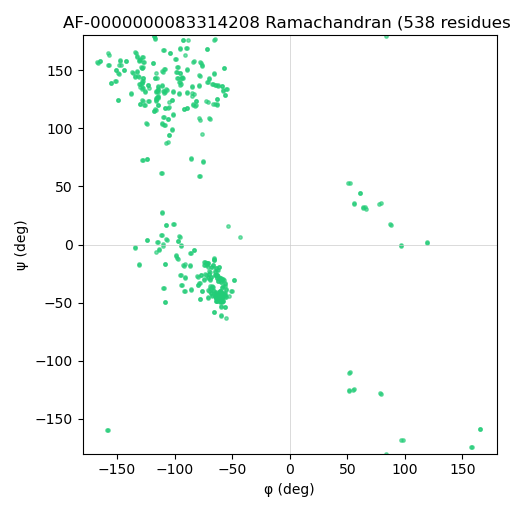Y A 1 122 ? -18.531 10.492 2.652 1 87.5 122 GLY A CA 1
ATOM 936 C C . GLY A 1 122 ? -19.031 11.922 2.807 1 87.5 122 GLY A C 1
ATOM 937 O O . GLY A 1 122 ? -19.219 12.625 1.815 1 87.5 122 GLY A O 1
ATOM 938 N N . GLU A 1 123 ? -19.141 12.312 4.141 1 87.94 123 GLU A N 1
ATOM 939 C CA . GLU A 1 123 ? -19.734 13.602 4.484 1 87.94 123 GLU A CA 1
ATOM 940 C C . GLU A 1 123 ? -18.828 14.758 4.07 1 87.94 123 GLU A C 1
ATOM 942 O O . GLU A 1 123 ? -19.297 15.883 3.867 1 87.94 123 GLU A O 1
ATOM 947 N N . GLU A 1 124 ? -17.547 14.461 3.941 1 93 124 GLU A N 1
ATOM 948 C CA . GLU A 1 124 ? -16.609 15.508 3.51 1 93 124 GLU A CA 1
ATOM 949 C C . GLU A 1 124 ? -17.047 16.109 2.178 1 93 124 GLU A C 1
ATOM 951 O O . GLU A 1 124 ? -16.875 17.312 1.946 1 93 124 GLU A O 1
ATOM 956 N N . ARG A 1 125 ? -17.625 15.289 1.357 1 92.25 125 ARG A N 1
ATOM 957 C CA . ARG A 1 125 ? -17.969 15.703 -0.002 1 92.25 125 ARG A CA 1
ATOM 958 C C . ARG A 1 125 ? -19.125 16.703 -0.005 1 92.25 125 ARG A C 1
ATOM 960 O O . ARG A 1 125 ? -19.328 17.406 -0.988 1 92.25 125 ARG A O 1
ATOM 967 N N . GLN A 1 126 ? -19.812 16.688 1.095 1 92.19 126 GLN A N 1
ATOM 968 C CA . GLN A 1 126 ? -20.922 17.625 1.221 1 92.19 126 GLN A CA 1
ATOM 969 C C . GLN A 1 126 ? -20.453 18.984 1.746 1 92.19 126 GLN A C 1
ATOM 971 O O . GLN A 1 126 ? -21.141 19.984 1.595 1 92.19 126 GLN A O 1
ATOM 976 N N . VAL A 1 127 ? -19.281 18.953 2.312 1 93.88 127 VAL A N 1
ATOM 977 C CA . VAL A 1 127 ? -18.828 20.156 3.018 1 93.88 127 VAL A CA 1
ATOM 978 C C . VAL A 1 127 ? -17.688 20.812 2.248 1 93.88 127 VAL A C 1
ATOM 980 O O . VAL A 1 127 ? -17.609 22.047 2.158 1 93.88 127 VAL A O 1
ATOM 983 N N . TYR A 1 128 ? -16.828 20 1.661 1 95.81 128 TYR A N 1
ATOM 984 C CA . TYR A 1 128 ? -15.586 20.516 1.086 1 95.81 128 TYR A CA 1
ATOM 985 C C . TYR A 1 128 ? -15.531 20.25 -0.412 1 95.81 128 TYR A C 1
ATOM 987 O O . TYR A 1 128 ? -16.172 19.312 -0.905 1 95.81 128 TYR A O 1
ATOM 995 N N . ARG A 1 129 ? -14.773 21.031 -1.091 1 94.75 129 ARG A N 1
ATOM 996 C CA . ARG A 1 129 ? -14.398 20.766 -2.475 1 94.75 129 ARG A CA 1
ATOM 997 C C . ARG A 1 129 ? -13.039 20.062 -2.549 1 94.75 129 ARG A C 1
ATOM 999 O O . ARG A 1 129 ? -12.164 20.312 -1.713 1 94.75 129 ARG A O 1
ATOM 1006 N N . ASN A 1 130 ? -12.875 19.203 -3.562 1 95.81 130 ASN A N 1
ATOM 1007 C CA . ASN A 1 130 ? -11.617 18.5 -3.762 1 95.81 130 ASN A CA 1
ATOM 1008 C C . ASN A 1 130 ? -10.492 19.453 -4.152 1 95.81 130 ASN A C 1
ATOM 1010 O O . ASN A 1 130 ? -10.711 20.391 -4.93 1 95.81 130 ASN A O 1
ATOM 1014 N N . GLY A 1 131 ? -9.336 19.234 -3.57 1 96 131 GLY A N 1
ATOM 1015 C CA . GLY A 1 131 ? -8.148 19.734 -4.234 1 96 131 GLY A CA 1
ATOM 1016 C C . GLY A 1 131 ? -7.879 19.062 -5.566 1 96 131 GLY A C 1
ATOM 1017 O O . GLY A 1 131 ? -8.547 18.078 -5.922 1 96 131 GLY A O 1
ATOM 1018 N N . PHE A 1 132 ? -6.785 19.547 -6.309 1 93.56 132 PHE A N 1
ATOM 1019 C CA . PHE A 1 132 ? -6.605 19 -7.648 1 93.56 132 PHE A CA 1
ATOM 1020 C C . PHE A 1 132 ? -5.145 18.641 -7.895 1 93.56 132 PHE A C 1
ATOM 1022 O O . PHE A 1 132 ? -4.797 18.109 -8.953 1 93.56 132 PHE A O 1
ATOM 1029 N N . ARG A 1 133 ? -4.309 18.922 -6.961 1 95.75 133 ARG A N 1
ATOM 1030 C CA . ARG A 1 133 ? -2.896 18.594 -7.141 1 95.75 133 ARG A CA 1
ATOM 1031 C C . ARG A 1 133 ? -2.248 18.219 -5.812 1 95.75 133 ARG A C 1
ATOM 1033 O O . ARG A 1 133 ? -2.715 18.641 -4.746 1 95.75 133 ARG A O 1
ATOM 1040 N N . PHE A 1 134 ? -1.24 17.469 -5.949 1 98.25 134 PHE A N 1
ATOM 1041 C CA . PHE A 1 134 ? -0.418 17.141 -4.789 1 98.25 134 PHE A CA 1
ATOM 1042 C C . PHE A 1 134 ? 0.688 18.172 -4.605 1 98.25 134 PHE A C 1
ATOM 1044 O O . PHE A 1 134 ? 1.129 18.797 -5.57 1 98.25 134 PHE A O 1
ATOM 1051 N N . VAL A 1 135 ? 1.122 18.406 -3.361 1 98.75 135 VAL A N 1
ATOM 1052 C CA . VAL A 1 135 ? 2.023 19.531 -3.084 1 98.75 135 VAL A CA 1
ATOM 1053 C C . VAL A 1 135 ? 3.246 19.031 -2.322 1 98.75 135 VAL A C 1
ATOM 1055 O O . VAL A 1 135 ? 3.115 18.375 -1.286 1 98.75 135 VAL A O 1
ATOM 1058 N N . ASN A 1 136 ? 4.43 19.281 -2.869 1 98.75 136 ASN A N 1
ATOM 1059 C CA . ASN A 1 136 ? 5.703 19.141 -2.17 1 98.75 136 ASN A CA 1
ATOM 1060 C C . ASN A 1 136 ? 6.203 20.469 -1.63 1 98.75 136 ASN A C 1
ATOM 1062 O O . ASN A 1 136 ? 5.91 21.531 -2.199 1 98.75 136 ASN A O 1
ATOM 1066 N N . VAL A 1 137 ? 6.887 20.422 -0.544 1 98.88 137 VAL A N 1
ATOM 1067 C CA . VAL A 1 137 ? 7.504 21.594 0.068 1 98.88 137 VAL A CA 1
ATOM 1068 C C . VAL A 1 137 ? 9.023 21.453 0.015 1 98.88 137 VAL A C 1
ATOM 1070 O O . VAL A 1 137 ? 9.578 20.406 0.349 1 98.88 137 VAL A O 1
ATOM 1073 N N . ASP A 1 138 ? 9.695 22.531 -0.4 1 98.44 138 ASP A N 1
ATOM 1074 C CA . ASP A 1 138 ? 11.156 22.578 -0.375 1 98.44 138 ASP A CA 1
ATOM 1075 C C . ASP A 1 138 ? 11.664 23.172 0.938 1 98.44 138 ASP A C 1
ATOM 1077 O O . ASP A 1 138 ? 11.344 24.312 1.276 1 98.44 138 ASP A O 1
ATOM 1081 N N . ALA A 1 139 ? 12.352 22.391 1.679 1 97.94 139 ALA A N 1
ATOM 1082 C CA . ALA A 1 139 ? 13.062 22.844 2.869 1 97.94 139 ALA A CA 1
ATOM 1083 C C . ALA A 1 139 ? 14.57 22.828 2.652 1 97.94 139 ALA A C 1
ATOM 1085 O O . ALA A 1 139 ? 15.055 22.281 1.661 1 97.94 139 ALA A O 1
ATOM 1086 N N . GLU A 1 140 ? 15.266 23.453 3.557 1 96.44 140 GLU A N 1
ATOM 1087 C CA . GLU A 1 140 ? 16.719 23.484 3.449 1 96.44 140 GLU A CA 1
ATOM 1088 C C . GLU A 1 140 ? 17.312 22.078 3.486 1 96.44 140 GLU A C 1
ATOM 1090 O O . GLU A 1 140 ? 18.328 21.812 2.836 1 96.44 140 GLU A O 1
ATOM 1095 N N . TRP A 1 141 ? 16.625 21.203 4.145 1 97.31 141 TRP A N 1
ATOM 1096 C CA . TRP A 1 141 ? 17.188 19.875 4.371 1 97.31 141 TRP A CA 1
ATOM 1097 C C . TRP A 1 141 ? 16.641 18.875 3.352 1 97.31 141 TRP A C 1
ATOM 1099 O O . TRP A 1 141 ? 17.094 17.719 3.301 1 97.31 141 TRP A O 1
ATOM 1109 N N . GLY A 1 142 ? 15.656 19.234 2.564 1 97.62 142 GLY A N 1
ATOM 1110 C CA . GLY A 1 142 ? 15.102 18.312 1.591 1 97.62 142 GLY A CA 1
ATOM 1111 C C . GLY A 1 142 ? 13.688 18.672 1.173 1 97.62 142 GLY A C 1
ATOM 1112 O O . GLY A 1 142 ? 13.211 19.766 1.439 1 97.62 142 GLY A O 1
ATOM 1113 N N . ARG A 1 143 ? 13.086 17.859 0.417 1 98.56 143 ARG A N 1
ATOM 1114 C CA . ARG A 1 143 ? 11.727 18.047 -0.089 1 98.56 143 ARG A CA 1
ATOM 1115 C C . ARG A 1 143 ? 10.766 17.062 0.565 1 98.56 143 ARG A C 1
ATOM 1117 O O . ARG A 1 143 ? 11.062 15.875 0.677 1 98.56 143 ARG A O 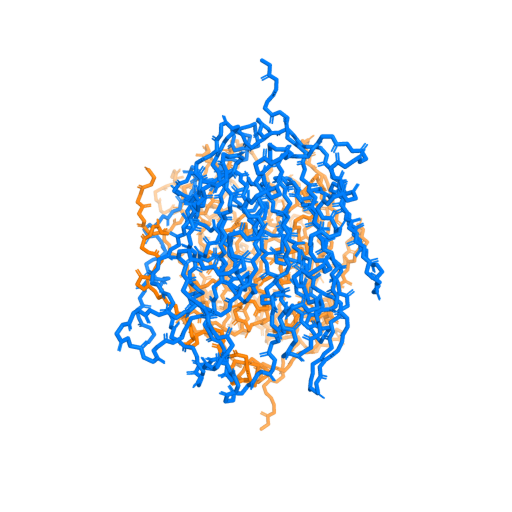1
ATOM 1124 N N . PHE A 1 144 ? 9.633 17.516 1.041 1 98.88 144 PHE A N 1
ATOM 1125 C CA . PHE A 1 144 ? 8.664 16.625 1.66 1 98.88 144 PHE A CA 1
ATOM 1126 C C . PHE A 1 144 ? 7.254 16.922 1.155 1 98.88 144 PHE A C 1
ATOM 1128 O O . PHE A 1 144 ? 6.934 18.062 0.825 1 98.88 144 PHE A O 1
ATOM 1135 N N . GLY A 1 145 ? 6.438 15.852 1.014 1 98.94 145 GLY A N 1
ATOM 1136 C CA . GLY A 1 145 ? 5.094 15.945 0.465 1 98.94 145 GLY A CA 1
ATOM 1137 C C . GLY A 1 145 ? 4.02 16.016 1.532 1 98.94 145 GLY A C 1
ATOM 1138 O O . GLY A 1 145 ? 4.18 15.453 2.619 1 98.94 145 GLY A O 1
ATOM 1139 N N . LEU A 1 146 ? 2.893 16.641 1.202 1 98.94 146 LEU A N 1
ATOM 1140 C CA . LEU A 1 146 ? 1.76 16.797 2.107 1 98.94 146 LEU A CA 1
ATOM 1141 C C . LEU A 1 146 ? 0.606 15.891 1.692 1 98.94 146 LEU A C 1
ATOM 1143 O O . LEU A 1 146 ? 0.297 15.781 0.503 1 98.94 146 LEU A O 1
ATOM 1147 N N . SER A 1 147 ? 0.011 15.188 2.602 1 98.88 147 SER A N 1
ATOM 1148 C CA . SER A 1 147 ? -1.213 14.422 2.381 1 98.88 147 SER A CA 1
ATOM 1149 C C . SER A 1 147 ? -2.131 14.484 3.596 1 98.88 147 SER A C 1
ATOM 1151 O O . SER A 1 147 ? -1.693 14.844 4.691 1 98.88 147 SER A O 1
ATOM 1153 N N . ILE A 1 148 ? -3.432 14.234 3.375 1 98.75 148 ILE A N 1
ATOM 1154 C CA . ILE A 1 148 ? -4.422 14.383 4.434 1 98.75 148 ILE A CA 1
ATOM 1155 C C . ILE A 1 148 ? -5.285 13.133 4.52 1 98.75 148 ILE A C 1
ATOM 1157 O O . ILE A 1 148 ? -5.957 12.766 3.551 1 98.75 148 ILE A O 1
ATOM 1161 N N . GLY A 1 149 ? -5.301 12.5 5.629 1 97.56 149 GLY A N 1
ATOM 1162 C CA . GLY A 1 149 ? -6.273 11.469 5.953 1 97.56 149 GLY A CA 1
ATOM 1163 C C . GLY A 1 149 ? -6.371 10.391 4.891 1 97.56 149 GLY A C 1
ATOM 1164 O O . GLY A 1 149 ? -5.387 9.711 4.586 1 97.56 149 GLY A O 1
ATOM 1165 N N . HIS A 1 150 ? -7.48 10.375 4.184 1 95.94 150 HIS A N 1
ATOM 1166 C CA . HIS A 1 150 ? -7.816 9.305 3.25 1 95.94 150 HIS A CA 1
ATOM 1167 C C . HIS A 1 150 ? -6.926 9.359 2.01 1 95.94 150 HIS A C 1
ATOM 1169 O O . HIS A 1 150 ? -6.895 8.406 1.226 1 95.94 150 HIS A O 1
ATOM 1175 N N . ASP A 1 151 ? -6.262 10.453 1.784 1 98.25 151 ASP A N 1
ATOM 1176 C CA . ASP A 1 151 ? -5.242 10.422 0.739 1 98.25 151 ASP A CA 1
ATOM 1177 C C . ASP A 1 151 ? -4.328 9.211 0.9 1 98.25 151 ASP A C 1
ATOM 1179 O O . ASP A 1 151 ? -3.84 8.656 -0.089 1 98.25 151 ASP A O 1
ATOM 1183 N N . LEU A 1 152 ? -4.152 8.805 2.164 1 98.5 152 LEU A N 1
ATOM 1184 C CA . LEU A 1 152 ? -3.26 7.699 2.496 1 98.5 152 LEU A CA 1
ATOM 1185 C C . LEU A 1 152 ? -3.75 6.395 1.871 1 98.5 152 LEU A C 1
ATOM 1187 O O . LEU A 1 152 ? -2.949 5.512 1.561 1 98.5 152 LEU A O 1
ATOM 1191 N N . ALA A 1 153 ? -5.031 6.27 1.626 1 98 153 ALA A N 1
ATOM 1192 C CA . ALA A 1 153 ? -5.621 5.039 1.101 1 98 153 ALA A CA 1
ATOM 1193 C C . ALA A 1 153 ? -5.473 4.965 -0.416 1 98 153 ALA A C 1
ATOM 1195 O O . ALA A 1 153 ? -5.887 3.984 -1.039 1 98 153 ALA A O 1
ATOM 1196 N N . PHE A 1 154 ? -4.969 5.957 -1.021 1 98.31 154 PHE A N 1
ATOM 1197 C CA . PHE A 1 154 ? -4.715 6.008 -2.457 1 98.31 154 PHE A CA 1
ATOM 1198 C C . PHE A 1 154 ? -3.217 6.012 -2.74 1 98.31 154 PHE A C 1
ATOM 1200 O O . PHE A 1 154 ? -2.553 7.039 -2.594 1 98.31 154 PHE A O 1
ATOM 1207 N N . PRO A 1 155 ? -2.715 4.852 -3.18 1 98.44 155 PRO A N 1
ATOM 1208 C CA . PRO A 1 155 ? -1.264 4.758 -3.357 1 98.44 155 PRO A CA 1
ATOM 1209 C C . PRO A 1 155 ? -0.731 5.746 -4.391 1 98.44 155 PRO A C 1
ATOM 1211 O O . PRO A 1 155 ? 0.458 6.074 -4.383 1 98.44 155 PRO A O 1
ATOM 1214 N N . GLU A 1 156 ? -1.589 6.281 -5.273 1 98.06 156 GLU A N 1
ATOM 1215 C CA . GLU A 1 156 ? -1.198 7.23 -6.312 1 98.06 156 GLU A CA 1
ATOM 1216 C C . GLU A 1 156 ? -0.657 8.523 -5.707 1 98.06 156 GLU A C 1
ATOM 1218 O O . GLU A 1 156 ? 0.222 9.164 -6.285 1 98.06 156 GLU A O 1
ATOM 1223 N N . VAL A 1 157 ? -1.146 8.844 -4.504 1 98.69 157 VAL A N 1
ATOM 1224 C CA . VAL A 1 157 ? -0.733 10.078 -3.844 1 98.69 157 VAL A CA 1
ATOM 1225 C C . VAL A 1 157 ? 0.751 10 -3.496 1 98.69 157 VAL A C 1
ATOM 1227 O O . VAL A 1 157 ? 1.548 10.812 -3.973 1 98.69 157 VAL A O 1
ATOM 1230 N N . ALA A 1 158 ? 1.12 8.984 -2.713 1 98.81 158 ALA A N 1
ATOM 1231 C CA . ALA A 1 158 ? 2.514 8.844 -2.299 1 98.81 158 ALA A CA 1
ATOM 1232 C C . ALA A 1 158 ? 3.43 8.664 -3.506 1 98.81 158 ALA A C 1
ATOM 1234 O O . ALA A 1 158 ? 4.535 9.211 -3.543 1 98.81 158 ALA A O 1
ATOM 1235 N N . ARG A 1 159 ? 2.967 7.863 -4.48 1 98.5 159 ARG A N 1
ATOM 1236 C CA . ARG A 1 159 ? 3.754 7.652 -5.691 1 98.5 159 ARG A CA 1
ATOM 1237 C C . ARG A 1 159 ? 3.996 8.969 -6.422 1 98.5 159 ARG A C 1
ATOM 1239 O O . ARG A 1 159 ? 5.129 9.273 -6.805 1 98.5 159 ARG A O 1
ATOM 1246 N N . SER A 1 160 ? 2.928 9.766 -6.621 1 98.44 160 SER A N 1
ATOM 1247 C CA . SER A 1 160 ? 3.045 11.039 -7.324 1 98.44 160 SER A CA 1
ATOM 1248 C C . SER A 1 160 ? 3.992 11.984 -6.598 1 98.44 160 SER A C 1
ATOM 1250 O O . SER A 1 160 ? 4.867 12.594 -7.219 1 98.44 160 SER A O 1
ATOM 1252 N N . LEU A 1 161 ? 3.83 12.125 -5.273 1 98.81 161 LEU A N 1
ATOM 1253 C CA . LEU A 1 161 ? 4.699 12.977 -4.477 1 98.81 161 LEU A CA 1
ATOM 1254 C C . LEU A 1 161 ? 6.156 12.555 -4.609 1 98.81 161 LEU A C 1
ATOM 1256 O O . LEU A 1 161 ? 7.043 13.391 -4.766 1 98.81 161 LEU A O 1
ATOM 1260 N N . THR A 1 162 ? 6.379 11.242 -4.543 1 98.62 162 THR A N 1
ATOM 1261 C CA . THR A 1 162 ? 7.723 10.688 -4.641 1 98.62 162 THR A CA 1
ATOM 1262 C C . THR A 1 162 ? 8.328 10.969 -6.012 1 98.62 162 THR A C 1
ATOM 1264 O O . THR A 1 162 ? 9.477 11.391 -6.113 1 98.62 162 THR A O 1
ATOM 1267 N N . LEU A 1 163 ? 7.535 10.742 -7.078 1 97.81 163 LEU A N 1
ATOM 1268 C CA . LEU A 1 163 ? 8.008 10.945 -8.438 1 97.81 163 LEU A CA 1
ATOM 1269 C C . LEU A 1 163 ? 8.328 12.422 -8.688 1 97.81 163 LEU A C 1
ATOM 1271 O O . LEU A 1 163 ? 9.102 12.75 -9.578 1 97.81 163 LEU A O 1
ATOM 1275 N N . GLU A 1 164 ? 7.766 13.266 -7.863 1 97.5 164 GLU A N 1
ATOM 1276 C CA . GLU A 1 164 ? 8.031 14.703 -7.965 1 97.5 164 GLU A CA 1
ATOM 1277 C C . GLU A 1 164 ? 9.109 15.133 -6.98 1 97.5 164 GLU A C 1
ATOM 1279 O O . GLU A 1 164 ? 9.32 16.328 -6.77 1 97.5 164 GLU A O 1
ATOM 1284 N N . GLY A 1 165 ? 9.695 14.203 -6.238 1 97.62 165 GLY A N 1
ATOM 1285 C CA . GLY A 1 165 ? 10.953 14.492 -5.574 1 97.62 165 GLY A CA 1
ATOM 1286 C C . GLY A 1 165 ? 10.867 14.383 -4.062 1 97.62 165 GLY A C 1
ATOM 1287 O O . GLY A 1 165 ? 11.859 14.602 -3.361 1 97.62 165 GLY A O 1
ATOM 1288 N N . ALA A 1 166 ? 9.75 14.023 -3.5 1 98.69 166 ALA A N 1
ATOM 1289 C CA . ALA A 1 166 ? 9.617 13.938 -2.049 1 98.69 166 ALA A CA 1
ATOM 1290 C C . ALA A 1 166 ? 10.523 12.859 -1.472 1 98.69 166 ALA A C 1
ATOM 1292 O O . ALA A 1 166 ? 10.648 11.773 -2.045 1 98.69 166 ALA A O 1
ATOM 1293 N N . GLU A 1 167 ? 11.172 13.141 -0.374 1 98.81 167 GLU A N 1
ATOM 1294 C CA . GLU A 1 167 ? 11.969 12.188 0.39 1 98.81 167 GLU A CA 1
ATOM 1295 C C . GLU A 1 167 ? 11.281 11.82 1.7 1 98.81 167 GLU A C 1
ATOM 1297 O O . GLU A 1 167 ? 11.664 10.844 2.354 1 98.81 167 GLU A O 1
ATOM 1302 N N . LEU A 1 168 ? 10.359 12.602 2.061 1 98.94 168 LEU A N 1
ATOM 1303 C CA . LEU A 1 168 ? 9.492 12.461 3.227 1 98.94 168 LEU A CA 1
ATOM 1304 C C . LEU A 1 168 ? 8.047 12.82 2.879 1 98.94 168 LEU A C 1
ATOM 1306 O O . LEU A 1 168 ? 7.801 13.805 2.18 1 98.94 168 LEU A O 1
ATOM 1310 N N . ILE A 1 169 ? 7.117 11.961 3.23 1 99 169 ILE A N 1
ATOM 1311 C CA . ILE A 1 169 ? 5.703 12.258 3.018 1 99 169 ILE A CA 1
ATOM 1312 C C . ILE A 1 169 ? 4.992 12.375 4.363 1 99 169 ILE A C 1
ATOM 1314 O O . ILE A 1 169 ? 5.121 11.5 5.223 1 99 169 ILE A O 1
ATOM 1318 N N . LEU A 1 170 ? 4.312 13.43 4.582 1 98.94 170 LEU A N 1
ATOM 1319 C CA . LEU A 1 170 ? 3.531 13.641 5.797 1 98.94 170 LEU A CA 1
ATOM 1320 C C . LEU A 1 170 ? 2.09 13.188 5.602 1 98.94 170 LEU A C 1
ATOM 1322 O O . LEU A 1 170 ? 1.517 13.359 4.523 1 98.94 170 LEU A O 1
ATOM 1326 N N . VAL A 1 171 ? 1.53 12.633 6.609 1 98.94 171 VAL A N 1
ATOM 1327 C CA . VAL A 1 171 ? 0.108 12.312 6.652 1 98.94 171 VAL A CA 1
ATOM 1328 C C . VAL A 1 171 ? -0.534 12.977 7.871 1 98.94 171 VAL A C 1
ATOM 1330 O O . VAL A 1 171 ? -0.304 12.555 9.008 1 98.94 171 VAL A O 1
ATOM 1333 N N . CYS A 1 172 ? -1.255 14.039 7.688 1 98.94 172 CYS A N 1
ATOM 1334 C CA . CYS A 1 172 ? -2.129 14.586 8.719 1 98.94 172 CYS A CA 1
ATOM 1335 C C . CYS A 1 172 ? -3.477 13.875 8.727 1 98.94 172 CYS A C 1
ATOM 1337 O O . CYS A 1 172 ? -4.25 13.992 7.773 1 98.94 172 CYS A O 1
ATOM 1339 N N . ALA A 1 173 ? -3.791 13.266 9.891 1 98.69 173 ALA A N 1
ATOM 1340 C CA . ALA A 1 173 ? -4.895 12.32 9.719 1 98.69 173 ALA A CA 1
ATOM 1341 C C . ALA A 1 173 ? -5.902 12.445 10.859 1 98.69 173 ALA A C 1
ATOM 1343 O O . ALA A 1 173 ? -5.539 12.82 11.977 1 98.69 173 ALA A O 1
ATOM 1344 N N . ASN A 1 174 ? -7.152 12.211 10.539 1 97.62 174 ASN A N 1
ATOM 1345 C CA . ASN A 1 174 ? -8.234 11.766 11.414 1 97.62 174 ASN A CA 1
ATOM 1346 C C . ASN A 1 174 ? -8.656 10.336 11.094 1 97.62 174 ASN A C 1
ATOM 1348 O O . ASN A 1 174 ? -9.812 10.086 10.727 1 97.62 174 ASN A O 1
ATOM 1352 N N . TRP A 1 175 ? -7.734 9.43 11.242 1 97.69 175 TRP A N 1
ATOM 1353 C CA . TRP A 1 175 ? -7.988 8.031 10.906 1 97.69 175 TRP A CA 1
ATOM 1354 C C . TRP A 1 175 ? -8.734 7.328 12.039 1 97.69 175 TRP A C 1
ATOM 1356 O O . TRP A 1 175 ? -8.25 7.273 13.172 1 97.69 175 TRP A O 1
ATOM 1366 N N . GLU A 1 176 ? -9.82 6.781 11.766 1 96.25 176 GLU A N 1
ATOM 1367 C CA . GLU A 1 176 ? -10.711 6.234 12.781 1 96.25 176 GLU A CA 1
ATOM 1368 C C . GLU A 1 176 ? -10.195 4.898 13.312 1 96.25 176 GLU A C 1
ATOM 1370 O O . GLU A 1 176 ? -9.547 4.145 12.586 1 96.25 176 GLU A O 1
ATOM 1375 N N . GLU A 1 177 ? -10.602 4.652 14.508 1 95.5 177 GLU A N 1
ATOM 1376 C CA . GLU A 1 177 ? -10.258 3.398 15.172 1 95.5 177 GLU A CA 1
ATOM 1377 C C . GLU A 1 177 ? -10.789 2.199 14.391 1 95.5 177 GLU A C 1
ATOM 1379 O O . GLU A 1 177 ? -10.164 1.14 14.367 1 95.5 177 GLU A O 1
ATOM 1384 N N . GLU A 1 178 ? -11.883 2.316 13.742 1 91.88 178 GLU A N 1
ATOM 1385 C CA . GLU A 1 178 ? -12.531 1.235 13.016 1 91.88 178 GLU A CA 1
ATOM 1386 C C . GLU A 1 178 ? -11.672 0.758 11.852 1 91.88 178 GLU A C 1
ATOM 1388 O O . GLU A 1 178 ? -11.805 -0.382 11.398 1 91.88 178 GLU A O 1
ATOM 1393 N N . MET A 1 179 ? -10.805 1.583 11.383 1 92.75 179 MET A N 1
ATOM 1394 C CA . MET A 1 179 ? -9.961 1.253 10.234 1 92.75 179 MET A CA 1
ATOM 1395 C C . MET A 1 179 ? -8.508 1.08 10.664 1 92.75 179 MET A C 1
ATOM 1397 O O . MET A 1 179 ? -7.598 1.283 9.859 1 92.75 179 MET A O 1
ATOM 1401 N N . ALA A 1 180 ? -8.312 0.689 11.898 1 91.94 180 ALA A N 1
ATOM 1402 C CA . ALA A 1 180 ? -6.973 0.616 12.477 1 91.94 180 ALA A CA 1
ATOM 1403 C C . ALA A 1 180 ? -6.094 -0.373 11.719 1 91.94 180 ALA A C 1
ATOM 1405 O O . ALA A 1 180 ? -4.879 -0.185 11.617 1 91.94 180 ALA A O 1
ATOM 1406 N N . ALA A 1 181 ? -6.652 -1.442 11.109 1 89 181 ALA A N 1
ATOM 1407 C CA . ALA A 1 181 ? -5.902 -2.49 10.422 1 89 181 ALA A CA 1
ATOM 1408 C C . ALA A 1 181 ? -5.129 -1.921 9.227 1 89 181 ALA A C 1
ATOM 1410 O O . ALA A 1 181 ? -4.012 -2.354 8.945 1 89 181 ALA A O 1
ATOM 1411 N N . SER A 1 182 ? -5.656 -0.913 8.617 1 97 182 SER A N 1
ATOM 1412 C CA . SER A 1 182 ? -5.059 -0.405 7.391 1 97 182 SER A CA 1
ATOM 1413 C C . SER A 1 182 ? -4.062 0.714 7.68 1 97 182 SER A C 1
ATOM 1415 O O . SER A 1 182 ? -3.238 1.054 6.828 1 97 182 SER A O 1
ATOM 1417 N N . TRP A 1 183 ? -4.141 1.306 8.875 1 98.06 183 TRP A N 1
ATOM 1418 C CA . TRP A 1 183 ? -3.355 2.494 9.195 1 98.06 183 TRP A CA 1
ATOM 1419 C C . TRP A 1 183 ? -1.862 2.211 9.062 1 98.06 183 TRP A C 1
ATOM 1421 O O . TRP A 1 183 ? -1.215 2.674 8.125 1 98.06 183 TRP A O 1
ATOM 1431 N N . ARG A 1 184 ? -1.343 1.305 9.82 1 97.88 184 ARG A N 1
ATOM 1432 C CA . ARG A 1 184 ? 0.084 1.003 9.766 1 97.88 184 ARG A CA 1
ATOM 1433 C C . ARG A 1 184 ? 0.45 0.335 8.438 1 97.88 184 ARG A C 1
ATOM 1435 O O . ARG A 1 184 ? 1.524 0.585 7.891 1 97.88 184 ARG A O 1
ATOM 1442 N N . ALA A 1 185 ? -0.436 -0.525 7.953 1 98.5 185 ALA A N 1
ATOM 1443 C CA . ALA A 1 185 ? -0.171 -1.218 6.695 1 98.5 185 ALA A CA 1
ATOM 1444 C C . ALA A 1 185 ? 0.051 -0.224 5.559 1 98.5 185 ALA A C 1
ATOM 1446 O O . ALA A 1 185 ? 1.004 -0.357 4.785 1 98.5 185 ALA A O 1
ATOM 1447 N N . HIS A 1 186 ? -0.865 0.763 5.453 1 98.81 186 HIS A N 1
ATOM 1448 C CA . HIS A 1 186 ? -0.708 1.78 4.418 1 98.81 186 HIS A CA 1
ATOM 1449 C C . HIS A 1 186 ? 0.605 2.537 4.586 1 98.81 186 HIS A C 1
ATOM 1451 O O . HIS A 1 186 ? 1.341 2.732 3.615 1 98.81 186 HIS A O 1
ATOM 1457 N N . ILE A 1 187 ? 0.898 2.941 5.766 1 98.88 187 ILE A N 1
ATOM 1458 C CA . ILE A 1 187 ? 2.055 3.793 6.023 1 98.88 187 ILE A CA 1
ATOM 1459 C C . ILE A 1 187 ? 3.338 3.037 5.684 1 98.88 187 ILE A C 1
ATOM 1461 O O . ILE A 1 187 ? 4.199 3.555 4.973 1 98.88 187 ILE A O 1
ATOM 1465 N N . ILE A 1 188 ? 3.449 1.797 6.191 1 98.75 188 ILE A N 1
ATOM 1466 C CA . ILE A 1 188 ? 4.629 0.983 5.922 1 98.75 188 ILE A CA 1
ATOM 1467 C C . ILE A 1 188 ? 4.723 0.688 4.426 1 98.75 188 ILE A C 1
ATOM 1469 O O . ILE A 1 188 ? 5.805 0.773 3.838 1 98.75 188 ILE A O 1
ATOM 1473 N N . SER A 1 189 ? 3.627 0.362 3.826 1 98.81 189 SER A N 1
ATOM 1474 C CA . SER A 1 189 ? 3.615 0.072 2.395 1 98.81 189 SER A CA 1
ATOM 1475 C C . SER A 1 189 ? 4.055 1.284 1.581 1 98.81 189 SER A C 1
ATOM 1477 O O . SER A 1 189 ? 4.891 1.165 0.683 1 98.81 189 SER A O 1
ATOM 1479 N N . ARG A 1 190 ? 3.463 2.504 1.915 1 98.88 190 ARG A N 1
ATOM 1480 C CA . ARG A 1 190 ? 3.844 3.723 1.21 1 98.88 190 ARG A CA 1
ATOM 1481 C C . ARG A 1 190 ? 5.336 3.994 1.352 1 98.88 190 ARG A C 1
ATOM 1483 O O . ARG A 1 190 ? 5.992 4.406 0.393 1 98.88 190 ARG A O 1
ATOM 1490 N N . ALA A 1 191 ? 5.816 3.791 2.531 1 98.88 191 ALA A N 1
ATOM 1491 C CA . ALA A 1 191 ? 7.238 4.035 2.77 1 98.88 191 ALA A CA 1
ATOM 1492 C C . ALA A 1 191 ? 8.102 3.096 1.933 1 98.88 191 ALA A C 1
ATOM 1494 O O . ALA A 1 191 ? 9 3.543 1.218 1 98.88 191 ALA A O 1
ATOM 1495 N N . CYS A 1 192 ? 7.812 1.827 1.94 1 98.5 192 CYS A N 1
ATOM 1496 C CA . CYS A 1 192 ? 8.633 0.8 1.308 1 98.5 192 CYS A CA 1
ATOM 1497 C C . CYS A 1 192 ? 8.547 0.894 -0.211 1 98.5 192 CYS A C 1
ATOM 1499 O O . CYS A 1 192 ? 9.57 0.862 -0.898 1 98.5 192 CYS A O 1
ATOM 1501 N N . GLU A 1 193 ? 7.34 1.046 -0.742 1 98.19 193 GLU A N 1
ATOM 1502 C CA . GLU A 1 193 ? 7.152 0.969 -2.188 1 98.19 193 GLU A CA 1
ATOM 1503 C C . GLU A 1 193 ? 7.672 2.225 -2.879 1 98.19 193 GLU A C 1
ATOM 1505 O O . GLU A 1 193 ? 7.852 2.238 -4.098 1 98.19 193 GLU A O 1
ATOM 1510 N N . ASN A 1 194 ? 7.91 3.283 -2.1 1 98.62 194 ASN A N 1
ATOM 1511 C CA . ASN A 1 194 ? 8.43 4.527 -2.656 1 98.62 194 ASN A CA 1
ATOM 1512 C C . ASN A 1 194 ? 9.836 4.824 -2.148 1 98.62 194 ASN A C 1
ATOM 1514 O O . ASN A 1 194 ? 10.453 5.812 -2.553 1 98.62 194 ASN A O 1
ATOM 1518 N N . ALA A 1 195 ? 10.352 3.998 -1.246 1 98.06 195 ALA A N 1
ATOM 1519 C CA . ALA A 1 195 ? 11.648 4.223 -0.609 1 98.06 195 ALA A CA 1
ATOM 1520 C C . ALA A 1 195 ? 11.742 5.633 -0.037 1 98.06 195 ALA A C 1
ATOM 1522 O O . ALA A 1 195 ? 12.688 6.367 -0.335 1 98.06 195 ALA A O 1
ATOM 1523 N N . VAL A 1 196 ? 10.781 5.996 0.761 1 98.88 196 VAL A N 1
ATOM 1524 C CA . VAL A 1 196 ? 10.75 7.305 1.408 1 98.88 196 VAL A CA 1
ATOM 1525 C C . VAL A 1 196 ? 10.406 7.141 2.887 1 98.88 196 VAL A C 1
ATOM 1527 O O . VAL A 1 196 ? 9.969 6.07 3.314 1 98.88 196 VAL A O 1
ATOM 1530 N N . PHE A 1 197 ? 10.641 8.195 3.67 1 98.94 197 PHE A N 1
ATOM 1531 C CA . PHE A 1 197 ? 10.086 8.273 5.016 1 98.94 197 PHE A CA 1
ATOM 1532 C C . PHE A 1 197 ? 8.609 8.664 4.965 1 98.94 197 PHE A C 1
ATOM 1534 O O . PHE A 1 197 ? 8.195 9.438 4.102 1 98.94 197 PHE A O 1
ATOM 1541 N N . VAL A 1 198 ? 7.844 8.156 5.832 1 99 198 VAL A N 1
ATOM 1542 C CA . VAL A 1 198 ? 6.465 8.594 6.023 1 99 198 VAL A CA 1
ATOM 1543 C C . VAL A 1 198 ? 6.238 8.969 7.484 1 99 198 VAL A C 1
ATOM 1545 O O . VAL A 1 198 ? 6.488 8.164 8.383 1 99 198 VAL A O 1
ATOM 1548 N N . ALA A 1 199 ? 5.879 10.172 7.746 1 98.94 199 ALA A N 1
ATOM 1549 C CA . ALA A 1 199 ? 5.543 10.688 9.07 1 98.94 199 ALA A CA 1
ATOM 1550 C C . ALA A 1 199 ? 4.047 10.961 9.188 1 98.94 199 ALA A C 1
ATOM 1552 O O . ALA A 1 199 ? 3.535 11.914 8.594 1 98.94 199 ALA A O 1
ATOM 1553 N N . ALA A 1 200 ? 3.395 10.164 9.961 1 98.94 200 ALA A N 1
ATOM 1554 C CA . ALA A 1 200 ? 1.938 10.219 10.023 1 98.94 200 ALA A CA 1
ATOM 1555 C C . ALA A 1 200 ? 1.464 10.625 11.414 1 98.94 200 ALA A C 1
ATOM 1557 O O . ALA A 1 200 ? 1.73 9.922 12.391 1 98.94 200 ALA A O 1
ATOM 1558 N N . ALA A 1 201 ? 0.83 11.742 11.516 1 98.94 201 ALA A N 1
ATOM 1559 C CA . ALA A 1 201 ? 0.224 12.211 12.766 1 98.94 201 ALA A CA 1
ATOM 1560 C C . ALA A 1 201 ? -1.282 11.969 12.766 1 98.94 201 ALA A C 1
ATOM 1562 O O . ALA A 1 201 ? -2.016 12.555 11.969 1 98.94 201 ALA A O 1
ATOM 1563 N N . ASN A 1 202 ? -1.744 11.117 13.578 1 98.81 202 ASN A N 1
ATOM 1564 C CA . ASN A 1 202 ? -3.166 10.844 13.758 1 98.81 202 ASN A CA 1
ATOM 1565 C C . ASN A 1 202 ? -3.666 11.367 15.102 1 98.81 202 ASN A C 1
ATOM 1567 O O . ASN A 1 202 ? -2.9 11.453 16.062 1 98.81 202 ASN A O 1
ATOM 1571 N N . ARG A 1 203 ? -4.871 11.703 15.172 1 98.56 203 ARG A N 1
ATOM 1572 C CA . ARG A 1 203 ? -5.402 12.281 16.406 1 98.56 203 ARG A CA 1
ATOM 1573 C C . ARG A 1 203 ? -5.93 11.188 17.328 1 98.56 203 ARG A C 1
ATOM 1575 O O . ARG A 1 203 ? -5.984 10.016 16.953 1 98.56 203 ARG A O 1
ATOM 1582 N N . VAL A 1 204 ? -6.219 11.586 18.547 1 98.62 204 VAL A N 1
ATOM 1583 C CA . VAL A 1 204 ? -6.953 10.781 19.516 1 98.62 204 VAL A CA 1
ATOM 1584 C C . VAL A 1 204 ? -8.266 11.469 19.875 1 98.62 204 VAL A C 1
ATOM 1586 O O . VAL A 1 204 ? -8.555 12.562 19.391 1 98.62 204 VAL A O 1
ATOM 1589 N N . GLY A 1 205 ? -9.031 10.766 20.703 1 98.12 205 GLY A N 1
ATOM 1590 C CA . GLY A 1 205 ? -10.297 11.336 21.141 1 98.12 205 GLY A CA 1
ATOM 1591 C C . GLY A 1 205 ? -11.484 10.828 20.344 1 98.12 205 GLY A C 1
ATOM 1592 O O . GLY A 1 205 ? -11.398 9.797 19.688 1 98.12 205 GLY A O 1
ATOM 1593 N N . GLN A 1 206 ? -12.602 11.523 20.562 1 97.62 206 GLN A N 1
ATOM 1594 C CA . GLN A 1 206 ? -13.844 11.117 19.906 1 97.62 206 GLN A CA 1
ATOM 1595 C C . GLN A 1 206 ? -14.688 12.328 19.516 1 97.62 206 GLN A C 1
ATOM 1597 O O . GLN A 1 206 ? -14.547 13.398 20.109 1 97.62 206 GLN A O 1
ATOM 1602 N N . GLU A 1 207 ? -15.406 12.227 18.531 1 96.94 207 GLU A N 1
ATOM 1603 C CA . GLU A 1 207 ? -16.5 13.117 18.141 1 96.94 207 GLU A CA 1
ATOM 1604 C C . GLU A 1 207 ? -17.828 12.383 18.109 1 96.94 207 GLU A C 1
ATOM 1606 O O . GLU A 1 207 ? -17.922 11.219 18.516 1 96.94 207 GLU A O 1
ATOM 1611 N N . PRO A 1 208 ? -18.891 13.039 17.797 1 95.5 208 PRO A N 1
ATOM 1612 C CA . PRO A 1 208 ? -20.219 12.43 17.969 1 95.5 208 PRO A CA 1
ATOM 1613 C C . PRO A 1 208 ? -20.312 11.039 17.344 1 95.5 208 PRO A C 1
ATOM 1615 O O . PRO A 1 208 ? -20.875 10.117 17.953 1 95.5 208 PRO A O 1
ATOM 1618 N N . THR A 1 209 ? -19.703 10.844 16.156 1 95.25 209 THR A N 1
ATOM 1619 C CA . THR A 1 209 ? -19.922 9.57 15.477 1 95.25 209 THR A CA 1
ATOM 1620 C C . THR A 1 209 ? -18.578 8.891 15.18 1 95.25 209 THR A C 1
ATOM 1622 O O . THR A 1 209 ? -18.547 7.828 14.555 1 95.25 209 THR A O 1
ATOM 1625 N N . MET A 1 210 ? -17.469 9.469 15.617 1 95.69 210 MET A N 1
ATOM 1626 C CA . MET A 1 210 ? -16.156 8.961 15.242 1 95.69 210 MET A CA 1
ATOM 1627 C C . MET A 1 210 ? -15.258 8.812 16.469 1 95.69 210 MET A C 1
ATOM 1629 O O . MET A 1 210 ? -15.367 9.586 17.422 1 95.69 210 MET A O 1
ATOM 1633 N N . ARG A 1 211 ? -14.445 7.809 16.438 1 97.69 211 ARG A N 1
ATOM 1634 C CA . ARG A 1 211 ? -13.438 7.586 17.469 1 97.69 211 ARG A CA 1
ATOM 1635 C C . ARG A 1 211 ? -12.055 7.402 16.859 1 97.69 211 ARG A C 1
ATOM 1637 O O . ARG A 1 211 ? -11.914 6.773 15.812 1 97.69 211 ARG A O 1
ATOM 1644 N N . PHE A 1 212 ? -11.07 7.91 17.531 1 97.88 212 PHE A N 1
ATOM 1645 C CA . PHE A 1 212 ? -9.703 7.91 17.016 1 97.88 212 PHE A CA 1
ATOM 1646 C C . PHE A 1 212 ? -8.734 7.383 18.078 1 97.88 212 PHE A C 1
ATOM 1648 O O . PHE A 1 212 ? -8.805 7.773 19.234 1 97.88 212 PHE A O 1
ATOM 1655 N N . ALA A 1 213 ? -7.785 6.57 17.688 1 96.75 213 ALA A N 1
ATOM 1656 C CA . ALA A 1 213 ? -6.953 5.879 18.672 1 96.75 213 ALA A CA 1
ATOM 1657 C C . ALA A 1 213 ? -5.5 6.332 18.578 1 96.75 213 ALA A C 1
ATOM 1659 O O . ALA A 1 213 ? -4.641 5.848 19.312 1 96.75 213 ALA A O 1
ATOM 1660 N N . GLY A 1 214 ? -5.277 7.238 17.719 1 98.38 214 GLY A N 1
ATOM 1661 C CA . GLY A 1 214 ? -3.902 7.695 17.562 1 98.38 214 GLY A CA 1
ATOM 1662 C C . GLY A 1 214 ? -3.053 6.758 16.719 1 98.38 214 GLY A C 1
ATOM 1663 O O . GLY A 1 214 ? -3.447 6.359 15.625 1 98.38 214 GLY A O 1
ATOM 1664 N N . ASP A 1 215 ? -1.877 6.406 17.312 1 98.62 215 ASP A N 1
ATOM 1665 C CA . ASP A 1 215 ? -0.9 5.57 16.625 1 98.62 215 ASP A CA 1
ATOM 1666 C C . ASP A 1 215 ? -0.091 6.395 15.625 1 98.62 215 ASP A C 1
ATOM 1668 O O . ASP A 1 215 ? 0.168 5.941 14.508 1 98.62 215 ASP A O 1
ATOM 1672 N N . SER A 1 216 ? 0.196 7.688 16 1 98.88 216 SER A N 1
ATOM 1673 C CA . SER A 1 216 ? 1.122 8.492 15.211 1 98.88 216 SER A CA 1
ATOM 1674 C C . SER A 1 216 ? 2.467 7.793 15.047 1 98.88 216 SER A C 1
ATOM 1676 O O . SER A 1 216 ? 3.027 7.281 16.016 1 98.88 216 SER A O 1
ATOM 1678 N N . ILE A 1 217 ? 2.994 7.773 13.836 1 98.88 217 ILE A N 1
ATOM 1679 C CA . ILE A 1 217 ? 4.094 6.848 13.578 1 98.88 217 ILE A CA 1
ATOM 1680 C C . ILE A 1 217 ? 5 7.41 12.492 1 98.88 217 ILE A C 1
ATOM 1682 O O . ILE A 1 217 ? 4.531 8.086 11.57 1 98.88 217 ILE A O 1
ATOM 1686 N N . LEU A 1 218 ? 6.277 7.246 12.633 1 98.94 218 LEU A N 1
ATOM 1687 C CA . LEU A 1 218 ? 7.277 7.562 11.617 1 98.94 218 LEU A CA 1
ATOM 1688 C C . LEU A 1 218 ? 7.969 6.301 11.125 1 98.94 218 LEU A C 1
ATOM 1690 O O . LEU A 1 218 ? 8.57 5.566 11.914 1 98.94 218 LEU A O 1
ATOM 1694 N N . VAL A 1 219 ? 7.859 6.047 9.852 1 98.88 219 VAL A N 1
ATOM 1695 C CA . VAL A 1 219 ? 8.367 4.824 9.242 1 98.88 219 VAL A CA 1
ATOM 1696 C C . VAL A 1 219 ? 9.461 5.168 8.227 1 98.88 219 VAL A C 1
ATOM 1698 O O . VAL A 1 219 ? 9.359 6.164 7.508 1 98.88 219 VAL A O 1
ATOM 1701 N N . GLY A 1 220 ? 10.461 4.344 8.156 1 98.75 220 GLY A N 1
ATOM 1702 C CA . GLY A 1 220 ? 11.562 4.562 7.238 1 98.75 220 GLY A CA 1
ATOM 1703 C C . GLY A 1 220 ? 11.375 3.869 5.902 1 98.75 220 GLY A C 1
ATOM 1704 O O . GLY A 1 220 ? 10.398 3.143 5.707 1 98.75 220 GLY A O 1
ATOM 1705 N N . PRO A 1 221 ? 12.375 4.133 4.973 1 98.5 221 PRO A N 1
ATOM 1706 C CA . PRO A 1 221 ? 12.234 3.65 3.596 1 98.5 221 PRO A CA 1
ATOM 1707 C C . PRO A 1 221 ? 12.266 2.127 3.5 1 98.5 221 PRO A C 1
ATOM 1709 O O . PRO A 1 221 ? 11.891 1.562 2.469 1 98.5 221 PRO A O 1
ATOM 1712 N N . LYS A 1 222 ? 12.672 1.371 4.547 1 97.31 222 LYS A N 1
ATOM 1713 C CA . LYS A 1 222 ? 12.695 -0.088 4.527 1 97.31 222 LYS A CA 1
ATOM 1714 C C . LYS A 1 222 ? 11.578 -0.669 5.387 1 97.31 222 LYS A C 1
ATOM 1716 O O . LYS A 1 222 ? 11.531 -1.878 5.621 1 97.31 222 LYS A O 1
ATOM 1721 N N . GLY A 1 223 ? 10.766 0.256 5.895 1 97.81 223 GLY A N 1
ATOM 1722 C CA . GLY A 1 223 ? 9.641 -0.204 6.691 1 97.81 223 GLY A CA 1
ATOM 1723 C C . GLY A 1 223 ? 9.914 -0.181 8.188 1 97.81 223 GLY A C 1
ATOM 1724 O O . GLY A 1 223 ? 9.047 -0.517 8.984 1 97.81 223 GLY A O 1
ATOM 1725 N N . GLU A 1 224 ? 11.062 0.215 8.562 1 97.06 224 GLU A N 1
ATOM 1726 C CA . GLU A 1 224 ? 11.406 0.259 9.977 1 97.06 224 GLU A CA 1
ATOM 1727 C C . GLU A 1 224 ? 10.664 1.391 10.688 1 97.06 224 GLU A C 1
ATOM 1729 O O . GLU A 1 224 ? 10.516 2.482 10.133 1 97.06 224 GLU A O 1
ATOM 1734 N N . ILE A 1 225 ? 10.203 1.123 11.898 1 98.38 225 ILE A N 1
ATOM 1735 C CA . ILE A 1 225 ? 9.516 2.123 12.711 1 98.38 225 ILE A CA 1
ATOM 1736 C C . ILE A 1 225 ? 10.531 2.891 13.547 1 98.38 225 ILE A C 1
ATOM 1738 O O . ILE A 1 225 ? 11.242 2.303 14.367 1 98.38 225 ILE A O 1
ATOM 1742 N N . TYR A 1 226 ? 10.641 4.152 13.344 1 98.81 226 TYR A N 1
ATOM 1743 C CA . TYR A 1 226 ? 11.578 4.996 14.086 1 98.81 226 TYR A CA 1
ATOM 1744 C C . TYR A 1 226 ? 10.961 5.465 15.398 1 98.81 226 TYR A C 1
ATOM 1746 O O . TYR A 1 226 ? 11.664 5.602 16.406 1 98.81 226 TYR A O 1
ATOM 1754 N N . THR A 1 227 ? 9.711 5.777 15.383 1 98.81 227 THR A N 1
ATOM 1755 C CA . THR A 1 227 ? 8.977 6.152 16.578 1 98.81 227 THR A CA 1
ATOM 1756 C C . THR A 1 227 ? 7.477 5.93 16.391 1 98.81 227 THR A C 1
ATOM 1758 O O . THR A 1 227 ? 6.992 5.879 15.25 1 98.81 227 THR A O 1
ATOM 1761 N N . VAL A 1 228 ? 6.824 5.738 17.484 1 98.69 228 VAL A N 1
ATOM 1762 C CA . VAL A 1 228 ? 5.375 5.559 17.453 1 98.69 228 VAL A CA 1
ATOM 1763 C C . VAL A 1 228 ? 4.789 5.953 18.812 1 98.69 228 VAL A C 1
ATOM 1765 O O . VAL A 1 228 ? 5.43 5.773 19.859 1 98.69 228 VAL A O 1
ATOM 1768 N N . LEU A 1 229 ? 3.73 6.605 18.812 1 98.5 229 LEU A N 1
ATOM 1769 C CA . LEU A 1 229 ? 2.883 6.777 19.984 1 98.5 229 LEU A CA 1
ATOM 1770 C C . LEU A 1 229 ? 1.621 5.93 19.875 1 98.5 229 LEU A C 1
ATOM 1772 O O . LEU A 1 229 ? 0.574 6.418 19.438 1 98.5 229 LEU A O 1
ATOM 1776 N N . ASP A 1 230 ? 1.653 4.664 20.328 1 96.62 230 ASP A N 1
ATOM 1777 C CA . ASP A 1 230 ? 0.617 3.684 20.016 1 96.62 230 ASP A CA 1
ATOM 1778 C C . ASP A 1 230 ? -0.42 3.611 21.141 1 96.62 230 ASP A C 1
ATOM 1780 O O . ASP A 1 230 ? -1.278 2.725 21.141 1 96.62 230 ASP A O 1
ATOM 1784 N N . GLU A 1 231 ? -0.362 4.496 22.141 1 97.38 231 GLU A N 1
ATOM 1785 C CA . GLU A 1 231 ? -1.399 4.625 23.156 1 97.38 231 GLU A CA 1
ATOM 1786 C C . GLU A 1 231 ? -2.408 5.707 22.797 1 97.38 231 GLU A C 1
ATOM 1788 O O . GLU A 1 231 ? -2.037 6.742 22.234 1 97.38 231 GLU A O 1
ATOM 1793 N N . PRO A 1 232 ? -3.629 5.465 23.109 1 97.5 232 PRO A N 1
ATOM 1794 C CA . PRO A 1 232 ? -4.664 6.445 22.781 1 97.5 232 PRO A CA 1
ATOM 1795 C C . PRO A 1 232 ? -4.691 7.625 23.75 1 97.5 232 PRO A C 1
ATOM 1797 O O . PRO A 1 232 ? -5.723 7.898 24.375 1 97.5 232 PRO A O 1
ATOM 1800 N N . ILE A 1 233 ? -3.539 8.344 23.844 1 98.25 233 ILE A N 1
ATOM 1801 C CA . ILE A 1 233 ? -3.391 9.492 24.734 1 98.25 233 ILE A CA 1
ATOM 1802 C C . ILE A 1 233 ? -2.809 10.672 23.953 1 98.25 233 ILE A C 1
ATOM 1804 O O . ILE A 1 233 ? -2.186 10.484 22.906 1 98.25 233 ILE A O 1
ATOM 1808 N N . GLU A 1 234 ? -3.002 11.836 24.469 1 98.62 234 GLU A N 1
ATOM 1809 C CA . GLU A 1 234 ? -2.346 13 23.891 1 98.62 234 GLU A CA 1
ATOM 1810 C C . GLU A 1 234 ? -0.844 12.984 24.156 1 98.62 234 GLU A C 1
ATOM 1812 O O . GLU A 1 234 ? -0.405 12.516 25.219 1 98.62 234 GLU A O 1
ATOM 1817 N N . GLY A 1 235 ? -0.173 13.383 23.281 1 98.75 235 GLY A N 1
ATOM 1818 C CA . GLY A 1 235 ? 1.277 13.453 23.375 1 98.75 235 GLY A CA 1
ATOM 1819 C C . GLY A 1 235 ? 1.943 13.664 22.031 1 98.75 235 GLY A C 1
ATOM 1820 O O . GLY A 1 235 ? 1.37 14.297 21.141 1 98.75 235 GLY A O 1
ATOM 1821 N N . TYR A 1 236 ? 3.145 13.328 21.969 1 98.75 236 TYR A N 1
ATOM 1822 C CA . TYR A 1 236 ? 3.879 13.422 20.719 1 98.75 236 TYR A CA 1
ATOM 1823 C C . TYR A 1 236 ? 4.984 12.383 20.641 1 98.75 236 TYR A C 1
ATOM 1825 O O . TYR A 1 236 ? 5.445 11.883 21.672 1 98.75 236 TYR A O 1
ATOM 1833 N N . ALA A 1 237 ? 5.309 11.938 19.484 1 98.62 237 ALA A N 1
ATOM 1834 C CA . ALA A 1 237 ? 6.445 11.062 19.203 1 98.62 237 ALA A CA 1
ATOM 1835 C C . ALA A 1 237 ? 7.52 11.805 18.406 1 98.62 237 ALA A C 1
ATOM 1837 O O . ALA A 1 237 ? 7.211 12.578 17.5 1 98.62 237 ALA A O 1
ATOM 1838 N N . VAL A 1 238 ? 8.789 11.617 18.797 1 98.75 238 VAL A N 1
ATOM 1839 C CA . VAL A 1 238 ? 9.883 12.328 18.141 1 98.75 238 VAL A CA 1
ATOM 1840 C C . VAL A 1 238 ? 10.945 11.344 17.688 1 98.75 238 VAL A C 1
ATOM 1842 O O . VAL A 1 238 ? 11.227 10.352 18.359 1 98.75 238 VAL A O 1
ATOM 1845 N N . ALA A 1 239 ? 11.508 11.57 16.531 1 98.81 239 ALA A N 1
ATOM 1846 C CA . ALA A 1 239 ? 12.656 10.797 16.062 1 98.81 239 ALA A CA 1
ATOM 1847 C C . ALA A 1 239 ? 13.57 11.648 15.18 1 98.81 239 ALA A C 1
ATOM 1849 O O . ALA A 1 239 ? 13.109 12.57 14.508 1 98.81 239 ALA A O 1
ATOM 1850 N N . THR A 1 240 ? 14.82 11.367 15.266 1 98.69 240 THR A N 1
ATOM 1851 C CA . THR A 1 240 ? 15.789 11.906 14.32 1 98.69 240 THR A CA 1
ATOM 1852 C C . THR A 1 240 ? 16.062 10.914 13.195 1 98.69 240 THR A C 1
ATOM 1854 O O . THR A 1 240 ? 16.297 9.734 13.445 1 98.69 240 THR A O 1
ATOM 1857 N N . ILE A 1 241 ? 15.977 11.414 11.969 1 98.69 241 ILE A N 1
ATOM 1858 C CA . ILE A 1 241 ? 16.156 10.531 10.82 1 98.69 241 ILE A CA 1
ATOM 1859 C C . ILE A 1 241 ? 17.219 11.109 9.891 1 98.69 241 ILE A C 1
ATOM 1861 O O . ILE A 1 241 ? 17.516 12.305 9.938 1 98.69 241 ILE A O 1
ATOM 1865 N N . ASP A 1 242 ? 17.828 10.25 9.086 1 98.56 242 ASP A N 1
ATOM 1866 C CA . ASP A 1 242 ? 18.797 10.633 8.055 1 98.56 242 ASP A CA 1
ATOM 1867 C C . ASP A 1 242 ? 18.172 10.523 6.664 1 98.56 242 ASP A C 1
ATOM 1869 O O . ASP A 1 242 ? 18.031 9.422 6.125 1 98.56 242 ASP A O 1
ATOM 1873 N N . LEU A 1 243 ? 17.906 11.672 6.043 1 98.38 243 LEU A N 1
ATOM 1874 C CA . LEU A 1 243 ? 17.203 11.688 4.762 1 98.38 243 LEU A CA 1
ATOM 1875 C C . LEU A 1 243 ? 18.062 11.055 3.67 1 98.38 243 LEU A C 1
ATOM 1877 O O . LEU A 1 243 ? 17.547 10.656 2.623 1 98.38 243 LEU A O 1
ATOM 1881 N N . ASP A 1 244 ? 19.312 10.914 3.863 1 98.12 244 ASP A N 1
ATOM 1882 C CA . ASP A 1 244 ? 20.188 10.289 2.871 1 98.12 244 ASP A CA 1
ATOM 1883 C C . ASP A 1 244 ? 19.875 8.805 2.725 1 98.12 244 ASP A C 1
ATOM 1885 O O . ASP A 1 244 ? 20.266 8.18 1.732 1 98.12 244 ASP A O 1
ATOM 1889 N N . GLU A 1 245 ? 19.203 8.227 3.707 1 97.94 245 GLU A N 1
ATOM 1890 C CA . GLU A 1 245 ? 18.797 6.828 3.613 1 97.94 245 GLU A CA 1
ATOM 1891 C C . GLU A 1 245 ? 17.906 6.594 2.396 1 97.94 245 GLU A C 1
ATOM 1893 O O . GLU A 1 245 ? 17.938 5.508 1.808 1 97.94 245 GLU A O 1
ATOM 1898 N N . VAL A 1 246 ? 17.188 7.609 2.039 1 98.31 246 VAL A N 1
ATOM 1899 C CA . VAL A 1 246 ? 16.297 7.5 0.887 1 98.31 246 VAL A CA 1
ATOM 1900 C C . VAL A 1 246 ? 17.094 7.16 -0.362 1 98.31 246 VAL A C 1
ATOM 1902 O O . VAL A 1 246 ? 16.781 6.207 -1.076 1 98.31 246 VAL A O 1
ATOM 1905 N N . ARG A 1 247 ? 18.125 7.973 -0.628 1 96.81 247 ARG A N 1
ATOM 1906 C CA . ARG A 1 247 ? 18.969 7.73 -1.785 1 96.81 247 ARG A CA 1
ATOM 1907 C C . ARG A 1 247 ? 19.578 6.332 -1.731 1 96.81 247 ARG A C 1
ATOM 1909 O O . ARG A 1 247 ? 19.625 5.629 -2.744 1 96.81 247 ARG A O 1
ATOM 1916 N N . HIS A 1 248 ? 20.016 5.898 -0.582 1 97.19 248 HIS A N 1
ATOM 1917 C CA . HIS A 1 248 ? 20.641 4.59 -0.411 1 97.19 248 HIS A CA 1
ATOM 1918 C C . HIS A 1 248 ? 19.656 3.465 -0.728 1 97.19 248 HIS A C 1
ATOM 1920 O O . HIS A 1 248 ? 20 2.527 -1.452 1 97.19 248 HIS A O 1
ATOM 1926 N N . VAL A 1 249 ? 18.484 3.568 -0.224 1 96.94 249 VAL A N 1
ATOM 1927 C CA . VAL A 1 249 ? 17.5 2.518 -0.416 1 96.94 249 VAL A CA 1
ATOM 1928 C C . VAL A 1 249 ? 17.031 2.502 -1.871 1 96.94 249 VAL A C 1
ATOM 1930 O O . VAL A 1 249 ? 16.828 1.435 -2.451 1 96.94 249 VAL A O 1
ATOM 1933 N N . ARG A 1 250 ? 16.844 3.67 -2.477 1 96.25 250 ARG A N 1
ATOM 1934 C CA . ARG A 1 250 ? 16.453 3.744 -3.881 1 96.25 250 ARG A CA 1
ATOM 1935 C C . ARG A 1 250 ? 17.5 3.086 -4.773 1 96.25 250 ARG A C 1
ATOM 1937 O O . ARG A 1 250 ? 17.156 2.42 -5.754 1 96.25 250 ARG A O 1
ATOM 1944 N N . GLU A 1 251 ? 18.75 3.297 -4.465 1 94.62 251 GLU A N 1
ATOM 1945 C CA . GLU A 1 251 ? 19.844 2.689 -5.23 1 94.62 251 GLU A CA 1
ATOM 1946 C C . GLU A 1 251 ? 19.859 1.174 -5.047 1 94.62 251 GLU A C 1
ATOM 1948 O O . GLU A 1 251 ? 20.141 0.434 -5.992 1 94.62 251 GLU A O 1
ATOM 1953 N N . ASP A 1 252 ? 19.547 0.796 -3.902 1 93.19 252 ASP A N 1
ATOM 1954 C CA . ASP A 1 252 ? 19.625 -0.621 -3.559 1 93.19 252 ASP A CA 1
ATOM 1955 C C . ASP A 1 252 ? 18.422 -1.388 -4.129 1 93.19 252 ASP A C 1
ATOM 1957 O O . ASP A 1 252 ? 18.609 -2.422 -4.781 1 93.19 252 ASP A O 1
ATOM 1961 N N . ARG A 1 253 ? 17.203 -0.895 -3.969 1 91.81 253 ARG A N 1
ATOM 1962 C CA . ARG A 1 253 ? 16 -1.641 -4.301 1 91.81 253 ARG A CA 1
ATOM 1963 C C . ARG A 1 253 ? 15.531 -1.321 -5.719 1 91.81 253 ARG A C 1
ATOM 1965 O O . ARG A 1 253 ? 14.906 -2.158 -6.375 1 91.81 253 ARG A O 1
ATOM 1972 N N . GLN A 1 254 ? 15.695 -0.086 -6.18 1 92.81 254 GLN A N 1
ATOM 1973 C CA . GLN A 1 254 ? 15.469 0.378 -7.543 1 92.81 254 GLN A CA 1
ATOM 1974 C C . GLN A 1 254 ? 14 0.247 -7.938 1 92.81 254 GLN A C 1
ATOM 1976 O O . GLN A 1 254 ? 13.688 -0.072 -9.086 1 92.81 254 GLN A O 1
ATOM 1981 N N . LEU A 1 255 ? 13.141 0.407 -6.926 1 93 255 LEU A N 1
ATOM 1982 C CA . LEU A 1 255 ? 11.711 0.248 -7.168 1 93 255 LEU A CA 1
ATOM 1983 C C . LEU A 1 255 ? 11.18 1.384 -8.031 1 93 255 LEU A C 1
ATOM 1985 O O . LEU A 1 255 ? 10.219 1.199 -8.789 1 93 255 LEU A O 1
ATOM 1989 N N . ILE A 1 256 ? 11.789 2.568 -7.926 1 93.56 256 ILE A N 1
ATOM 1990 C CA . ILE A 1 256 ? 11.352 3.701 -8.734 1 93.56 256 ILE A CA 1
ATOM 1991 C C . ILE A 1 256 ? 11.852 3.537 -10.164 1 93.56 256 ILE A C 1
ATOM 1993 O O . ILE A 1 256 ? 11.094 3.74 -11.117 1 93.56 256 ILE A O 1
ATOM 1997 N N . GLN A 1 257 ? 13.07 3.064 -10.312 1 90.56 257 GLN A N 1
ATOM 1998 C CA . GLN A 1 257 ? 13.719 2.922 -11.609 1 90.56 257 GLN A CA 1
ATOM 1999 C C . GLN A 1 257 ? 13.039 1.84 -12.445 1 90.56 257 GLN A C 1
ATOM 2001 O O . GLN A 1 257 ? 13.023 1.919 -13.68 1 90.56 257 GLN A O 1
ATOM 2006 N N . PHE A 1 258 ? 12.453 0.885 -11.781 1 91.75 258 PHE A N 1
ATOM 2007 C CA . PHE A 1 258 ? 11.984 -0.28 -12.523 1 91.75 258 PHE A CA 1
ATOM 2008 C C . PHE A 1 258 ? 10.461 -0.278 -12.625 1 91.75 258 PHE A C 1
ATOM 2010 O O . PHE A 1 258 ? 9.852 -1.318 -12.875 1 91.75 258 PHE A O 1
ATOM 2017 N N . ARG A 1 259 ? 9.922 0.876 -12.359 1 94.25 259 ARG A N 1
ATOM 2018 C CA . ARG A 1 259 ? 8.516 1.048 -12.695 1 94.25 259 ARG A CA 1
ATOM 2019 C C . ARG A 1 259 ? 8.266 0.778 -14.18 1 94.25 259 ARG A C 1
ATOM 2021 O O . ARG A 1 259 ? 9.164 0.936 -15 1 94.25 259 ARG A O 1
ATOM 2028 N N . GLU A 1 260 ? 7.082 0.356 -14.484 1 94.5 260 GLU A N 1
ATOM 2029 C CA . GLU A 1 260 ? 6.652 0.112 -15.859 1 94.5 260 GLU A CA 1
ATOM 2030 C C . GLU A 1 260 ? 5.391 0.902 -16.203 1 94.5 260 GLU A C 1
ATOM 2032 O O . GLU A 1 260 ? 4.324 0.32 -16.391 1 94.5 260 GLU A O 1
ATOM 2037 N N . PRO A 1 261 ? 5.566 2.244 -16.391 1 94.06 261 PRO A N 1
ATOM 2038 C CA . PRO A 1 261 ? 4.418 3.137 -16.562 1 94.06 261 PRO A CA 1
ATOM 2039 C C . PRO A 1 261 ? 3.525 2.734 -17.734 1 94.06 261 PRO A C 1
ATOM 2041 O O . PRO A 1 261 ? 2.309 2.936 -17.688 1 94.06 261 PRO A O 1
ATOM 2044 N N . ALA A 1 262 ? 4.062 2.139 -18.766 1 92.81 262 ALA A N 1
ATOM 2045 C CA . ALA A 1 262 ? 3.27 1.737 -19.922 1 92.81 262 ALA A CA 1
ATOM 2046 C C . ALA A 1 262 ? 2.229 0.69 -19.531 1 92.81 262 ALA A C 1
ATOM 2048 O O . ALA A 1 262 ? 1.165 0.604 -20.156 1 92.81 262 ALA A O 1
ATOM 2049 N N . ALA A 1 263 ? 2.543 -0.038 -18.484 1 93.75 263 ALA A N 1
ATOM 2050 C CA . ALA A 1 263 ? 1.646 -1.104 -18.047 1 93.75 263 ALA A CA 1
ATOM 2051 C C . ALA A 1 263 ? 0.572 -0.566 -17.109 1 93.75 263 ALA A C 1
ATOM 2053 O O . ALA A 1 263 ? -0.362 -1.286 -16.75 1 93.75 263 ALA A O 1
ATOM 2054 N N . TYR A 1 264 ? 0.702 0.795 -16.688 1 93.75 264 TYR A N 1
ATOM 2055 C CA . TYR A 1 264 ? -0.151 1.34 -15.633 1 93.75 264 TYR A CA 1
ATOM 2056 C C . TYR A 1 264 ? -1.273 2.184 -16.219 1 93.75 264 TYR A C 1
ATOM 2058 O O . TYR A 1 264 ? -1.875 3.006 -15.531 1 93.75 264 TYR A O 1
ATOM 2066 N N . ARG A 1 265 ? -1.606 2.107 -17.438 1 90.69 265 ARG A N 1
ATOM 2067 C CA . ARG A 1 265 ? -2.492 3.053 -18.109 1 90.69 265 ARG A CA 1
ATOM 2068 C C . ARG A 1 265 ? -3.879 3.053 -17.469 1 90.69 265 ARG A C 1
ATOM 2070 O O . ARG A 1 265 ? -4.559 4.078 -17.453 1 90.69 265 ARG A O 1
ATOM 2077 N N . ALA A 1 266 ? -4.25 1.986 -16.922 1 91.06 266 ALA A N 1
ATOM 2078 C CA . ALA A 1 266 ? -5.57 1.88 -16.312 1 91.06 266 ALA A CA 1
ATOM 2079 C C . ALA A 1 266 ? -5.695 2.82 -15.117 1 91.06 266 ALA A C 1
ATOM 2081 O O . ALA A 1 266 ? -6.789 3.301 -14.812 1 91.06 266 ALA A O 1
ATOM 2082 N N . VAL A 1 267 ? -4.641 3.17 -14.477 1 93 267 VAL A N 1
ATOM 2083 C CA . VAL A 1 267 ? -4.609 3.912 -13.219 1 93 267 VAL A CA 1
ATOM 2084 C C . VAL A 1 267 ? -5.059 5.352 -13.453 1 93 267 VAL A C 1
ATOM 2086 O O . VAL A 1 267 ? -5.629 5.984 -12.562 1 93 267 VAL A O 1
ATOM 2089 N N . VAL A 1 268 ? -4.898 5.867 -14.672 1 91.38 268 VAL A N 1
ATOM 2090 C CA . VAL A 1 268 ? -5.191 7.277 -14.898 1 91.38 268 VAL A CA 1
ATOM 2091 C C . VAL A 1 268 ? -6.43 7.418 -15.781 1 91.38 268 VAL A C 1
ATOM 2093 O O . VAL A 1 268 ? -6.742 8.508 -16.25 1 91.38 268 VAL A O 1
ATOM 2096 N N . LYS A 1 269 ? -7.035 6.242 -15.977 1 86.25 269 LYS A N 1
ATOM 2097 C CA . LYS A 1 269 ? -8.273 6.305 -16.75 1 86.25 269 LYS A CA 1
ATOM 2098 C C . LYS A 1 269 ? -9.461 6.633 -15.852 1 86.25 269 LYS A C 1
ATOM 2100 O O . LYS A 1 269 ? -9.539 6.164 -14.711 1 86.25 269 LYS A O 1
ATOM 2105 N N . LYS A 1 270 ? -10.297 7.543 -16.328 1 72.25 270 LYS A N 1
ATOM 2106 C CA . LYS A 1 270 ? -11.516 7.871 -15.602 1 72.25 270 LYS A CA 1
ATOM 2107 C C . LYS A 1 270 ? -12.469 6.68 -15.547 1 72.25 270 LYS A C 1
ATOM 2109 O O . LYS A 1 270 ? -12.594 5.938 -16.516 1 72.25 270 LYS A O 1
ATOM 2114 N N . TYR A 1 271 ? -12.844 6.191 -14.25 1 61.09 271 TYR A N 1
ATOM 2115 C CA . TYR A 1 271 ? -13.789 5.094 -14.07 1 61.09 271 TYR A CA 1
ATOM 2116 C C . TYR A 1 271 ? -15.094 5.375 -14.805 1 61.09 271 TYR A C 1
ATOM 2118 O O . TYR A 1 271 ? -15.562 6.516 -14.844 1 61.09 271 TYR A O 1
ATOM 2126 N N . MET B 1 1 ? -27.469 -16.703 -3.73 1 72.25 1 MET B N 1
ATOM 2127 C CA . MET B 1 1 ? -26.562 -17.469 -2.877 1 72.25 1 MET B CA 1
ATOM 2128 C C . MET B 1 1 ? -25.188 -16.812 -2.834 1 72.25 1 MET B C 1
ATOM 2130 O O . MET B 1 1 ? -24.75 -16.203 -3.818 1 72.25 1 MET B O 1
ATOM 2134 N N . PRO B 1 2 ? -24.5 -16.75 -1.678 1 79.44 2 PRO B N 1
ATOM 2135 C CA . PRO B 1 2 ? -23.172 -16.141 -1.603 1 79.44 2 PRO B CA 1
ATOM 2136 C C . PRO B 1 2 ? -22.156 -16.812 -2.518 1 79.44 2 PRO B C 1
ATOM 2138 O O . PRO B 1 2 ? -22.281 -18 -2.818 1 79.44 2 PRO B O 1
ATOM 2141 N N . ARG B 1 3 ? -21.375 -15.984 -3.201 1 94.75 3 ARG B N 1
ATOM 2142 C CA . ARG B 1 3 ? -20.266 -16.516 -4 1 94.75 3 ARG B CA 1
ATOM 2143 C C . ARG B 1 3 ? -19.109 -16.938 -3.111 1 94.75 3 ARG B C 1
ATOM 2145 O O . ARG B 1 3 ? -18.047 -16.328 -3.131 1 94.75 3 ARG B O 1
ATOM 2152 N N . GLU B 1 4 ? -19.312 -18.062 -2.383 1 97.75 4 GLU B N 1
ATOM 2153 C CA . GLU B 1 4 ? -18.297 -18.594 -1.478 1 97.75 4 GLU B CA 1
ATOM 2154 C C . GLU B 1 4 ? -17.312 -19.484 -2.223 1 97.75 4 GLU B C 1
ATOM 2156 O O . GLU B 1 4 ? -17.703 -20.359 -3 1 97.75 4 GLU B O 1
ATOM 2161 N N . ILE B 1 5 ? -16.062 -19.219 -2.014 1 98.44 5 ILE B N 1
ATOM 2162 C CA . ILE B 1 5 ? -15.047 -20.078 -2.604 1 98.44 5 ILE B CA 1
ATOM 2163 C C . ILE B 1 5 ? -14.008 -20.438 -1.546 1 98.44 5 ILE B C 1
ATOM 2165 O O . ILE B 1 5 ? -13.766 -19.672 -0.614 1 98.44 5 ILE B O 1
ATOM 2169 N N . THR B 1 6 ? -13.453 -21.594 -1.685 1 98.81 6 THR B N 1
ATOM 2170 C CA . THR B 1 6 ? -12.375 -22.062 -0.812 1 98.81 6 THR B CA 1
ATOM 2171 C C . THR B 1 6 ? -11.023 -21.938 -1.508 1 98.81 6 THR B C 1
ATOM 2173 O O . THR B 1 6 ? -10.836 -22.453 -2.613 1 98.81 6 THR B O 1
ATOM 2176 N N . VAL B 1 7 ? -10.086 -21.219 -0.873 1 98.94 7 VAL B N 1
ATOM 2177 C CA . VAL B 1 7 ? -8.773 -20.922 -1.42 1 98.94 7 VAL B CA 1
ATOM 2178 C C . VAL B 1 7 ? -7.691 -21.578 -0.554 1 98.94 7 VAL B C 1
ATOM 2180 O O . VAL B 1 7 ? -7.73 -21.469 0.675 1 98.94 7 VAL B O 1
ATOM 2183 N N . ALA B 1 8 ? -6.781 -22.234 -1.186 1 98.94 8 ALA B N 1
ATOM 2184 C CA . ALA B 1 8 ? -5.637 -22.812 -0.482 1 98.94 8 ALA B CA 1
ATOM 2185 C C . ALA B 1 8 ? -4.332 -22.156 -0.935 1 98.94 8 ALA B C 1
ATOM 2187 O O . ALA B 1 8 ? -4.094 -22 -2.135 1 98.94 8 ALA B O 1
ATOM 2188 N N . LEU B 1 9 ? -3.543 -21.781 0.018 1 98.94 9 LEU B N 1
ATOM 2189 C CA . LEU B 1 9 ? -2.215 -21.219 -0.219 1 98.94 9 LEU B CA 1
ATOM 2190 C C . LEU B 1 9 ? -1.13 -22.219 0.19 1 98.94 9 LEU B C 1
ATOM 2192 O O . LEU B 1 9 ? -1.004 -22.547 1.37 1 98.94 9 LEU B O 1
ATOM 2196 N N . VAL B 1 10 ? -0.348 -22.625 -0.776 1 98.94 10 VAL B N 1
ATOM 2197 C CA . VAL B 1 10 ? 0.711 -23.594 -0.482 1 98.94 10 VAL B CA 1
ATOM 2198 C C . VAL B 1 10 ? 1.986 -22.844 -0.089 1 98.94 10 VAL B C 1
ATOM 2200 O O . VAL B 1 10 ? 2.348 -21.844 -0.714 1 98.94 10 VAL B O 1
ATOM 2203 N N . GLN B 1 11 ? 2.549 -23.234 0.956 1 98.88 11 GLN B N 1
ATOM 2204 C CA . GLN B 1 11 ? 3.873 -22.828 1.412 1 98.88 11 GLN B CA 1
ATOM 2205 C C . GLN B 1 11 ? 4.875 -23.969 1.296 1 98.88 11 GLN B C 1
ATOM 2207 O O . GLN B 1 11 ? 4.855 -24.906 2.104 1 98.88 11 GLN B O 1
ATOM 2212 N N . MET B 1 12 ? 5.766 -23.922 0.242 1 98.69 12 MET B N 1
ATOM 2213 C CA . MET B 1 12 ? 6.672 -25.047 0.025 1 98.69 12 MET B CA 1
ATOM 2214 C C . MET B 1 12 ? 8.102 -24.547 -0.203 1 98.69 12 MET B C 1
ATOM 2216 O O . MET B 1 12 ? 8.32 -23.375 -0.49 1 98.69 12 MET B O 1
ATOM 2220 N N . ALA B 1 13 ? 9.031 -25.406 -0.045 1 98.69 13 ALA B N 1
ATOM 2221 C CA . ALA B 1 13 ? 10.445 -25.188 -0.351 1 98.69 13 ALA B CA 1
ATOM 2222 C C . ALA B 1 13 ? 10.844 -25.906 -1.636 1 98.69 13 ALA B C 1
ATOM 2224 O O . ALA B 1 13 ? 11.258 -27.062 -1.603 1 98.69 13 ALA B O 1
ATOM 2225 N N . PRO B 1 14 ? 10.797 -25.188 -2.75 1 98.69 14 PRO B N 1
ATOM 2226 C CA . PRO B 1 14 ? 11.195 -25.844 -3.992 1 98.69 14 PRO B CA 1
ATOM 2227 C C . PRO B 1 14 ? 12.656 -26.297 -3.975 1 98.69 14 PRO B C 1
ATOM 2229 O O . PRO B 1 14 ? 13.516 -25.578 -3.447 1 98.69 14 PRO B O 1
ATOM 2232 N N . ALA B 1 15 ? 12.883 -27.5 -4.48 1 98.38 15 ALA B N 1
ATOM 2233 C CA . ALA B 1 15 ? 14.25 -27.938 -4.723 1 98.38 15 ALA B CA 1
ATOM 2234 C C . ALA B 1 15 ? 14.859 -27.219 -5.922 1 98.38 15 ALA B C 1
ATOM 2236 O O . ALA B 1 15 ? 14.328 -27.281 -7.031 1 98.38 15 ALA B O 1
ATOM 2237 N N . LEU B 1 16 ? 15.984 -26.578 -5.672 1 98.31 16 LEU B N 1
ATOM 2238 C CA . LEU B 1 16 ? 16.609 -25.75 -6.699 1 98.31 16 LEU B CA 1
ATOM 2239 C C . LEU B 1 16 ? 17.031 -26.594 -7.895 1 98.31 16 LEU B C 1
ATOM 2241 O O . LEU B 1 16 ? 17.734 -27.594 -7.738 1 98.31 16 LEU B O 1
ATOM 2245 N N . ALA B 1 17 ? 16.516 -26.281 -8.984 1 98.31 17 ALA B N 1
ATOM 2246 C CA . ALA B 1 17 ? 16.859 -26.859 -10.273 1 98.31 17 ALA B CA 1
ATOM 2247 C C . ALA B 1 17 ? 16.469 -28.344 -10.328 1 98.31 17 ALA B C 1
ATOM 2249 O O . ALA B 1 17 ? 17.172 -29.156 -10.93 1 98.31 17 ALA B O 1
ATOM 2250 N N . ASN B 1 18 ? 15.484 -28.703 -9.664 1 98.38 18 ASN B N 1
ATOM 2251 C CA . ASN B 1 18 ? 14.938 -30.047 -9.695 1 98.38 18 ASN B CA 1
ATOM 2252 C C . ASN B 1 18 ? 13.445 -30.047 -9.984 1 98.38 18 ASN B C 1
ATOM 2254 O O . ASN B 1 18 ? 12.633 -30.375 -9.109 1 98.38 18 ASN B O 1
ATOM 2258 N N . PRO B 1 19 ? 13.094 -29.766 -11.211 1 98.44 19 PRO B N 1
ATOM 2259 C CA . PRO B 1 19 ? 11.688 -29.594 -11.586 1 98.44 19 PRO B CA 1
ATOM 2260 C C . PRO B 1 19 ? 10.844 -30.828 -11.297 1 98.44 19 PRO B C 1
ATOM 2262 O O . PRO B 1 19 ? 9.695 -30.703 -10.852 1 98.44 19 PRO B O 1
ATOM 2265 N N . GLU B 1 20 ? 11.375 -31.969 -11.484 1 98.38 20 GLU B N 1
ATOM 2266 C CA . GLU B 1 20 ? 10.586 -33.188 -11.305 1 98.38 20 GLU B CA 1
ATOM 2267 C C . GLU B 1 20 ? 10.227 -33.406 -9.836 1 98.38 20 GLU B C 1
ATOM 2269 O O . GLU B 1 20 ? 9.102 -33.781 -9.516 1 98.38 20 GLU B O 1
ATOM 2274 N N . ALA B 1 21 ? 11.172 -33.156 -8.969 1 98.69 21 ALA B N 1
ATOM 2275 C CA . ALA B 1 21 ? 10.891 -33.281 -7.539 1 98.69 21 ALA B CA 1
ATOM 2276 C C . ALA B 1 21 ? 9.836 -32.25 -7.121 1 98.69 21 ALA B C 1
ATOM 2278 O O . ALA B 1 21 ? 8.953 -32.562 -6.312 1 98.69 21 ALA B O 1
ATOM 2279 N N . ASN B 1 22 ? 9.945 -31.078 -7.621 1 98.88 22 ASN B N 1
ATOM 2280 C CA . ASN B 1 22 ? 8.984 -30.031 -7.285 1 98.88 22 ASN B CA 1
ATOM 2281 C C . ASN B 1 22 ? 7.594 -30.344 -7.824 1 98.88 22 ASN B C 1
ATOM 2283 O O . ASN B 1 22 ? 6.59 -30.078 -7.156 1 98.88 22 ASN B O 1
ATOM 2287 N N . LEU B 1 23 ? 7.566 -30.875 -9 1 98.75 23 LEU B N 1
ATOM 2288 C CA . LEU B 1 23 ? 6.297 -31.234 -9.625 1 98.75 23 LEU B CA 1
ATOM 2289 C C . LEU B 1 23 ? 5.574 -32.312 -8.805 1 98.75 23 LEU B C 1
ATOM 2291 O O . LEU B 1 23 ? 4.363 -32.219 -8.586 1 98.75 23 LEU B O 1
ATOM 2295 N N . ARG B 1 24 ? 6.285 -33.312 -8.391 1 98.62 24 ARG B N 1
ATOM 2296 C CA . ARG B 1 24 ? 5.715 -34.344 -7.539 1 98.62 24 ARG B CA 1
ATOM 2297 C C . ARG B 1 24 ? 5.191 -33.75 -6.23 1 98.62 24 ARG B C 1
ATOM 2299 O O . ARG B 1 24 ? 4.09 -34.094 -5.793 1 98.62 24 ARG B O 1
ATOM 2306 N N . LYS B 1 25 ? 5.984 -32.906 -5.633 1 98.81 25 LYS B N 1
ATOM 2307 C CA . LYS B 1 25 ? 5.594 -32.25 -4.395 1 98.81 25 LYS B CA 1
ATOM 2308 C C . LYS B 1 25 ? 4.312 -31.453 -4.578 1 98.81 25 LYS B C 1
ATOM 2310 O O . LYS B 1 25 ? 3.412 -31.5 -3.736 1 98.81 25 LYS B O 1
ATOM 2315 N N . MET B 1 26 ? 4.234 -30.688 -5.648 1 98.88 26 MET B N 1
ATOM 2316 C CA . MET B 1 26 ? 3.045 -29.891 -5.941 1 98.88 26 MET B CA 1
ATOM 2317 C C . MET B 1 26 ? 1.829 -30.797 -6.145 1 98.88 26 MET B C 1
ATOM 2319 O O . MET B 1 26 ? 0.742 -30.5 -5.648 1 98.88 26 MET B O 1
ATOM 2323 N N . GLY B 1 27 ? 2.043 -31.859 -6.922 1 98.81 27 GLY B N 1
ATOM 2324 C CA . GLY B 1 27 ? 0.965 -32.812 -7.09 1 98.81 27 GLY B CA 1
ATOM 2325 C C . GLY B 1 27 ? 0.456 -33.375 -5.773 1 98.81 27 GLY B C 1
ATOM 2326 O O . GLY B 1 27 ? -0.753 -33.531 -5.582 1 98.81 27 GLY B O 1
ATOM 2327 N N . ASP B 1 28 ? 1.419 -33.719 -4.875 1 98.69 28 ASP B N 1
ATOM 2328 C CA . ASP B 1 28 ? 1.064 -34.25 -3.559 1 98.69 28 ASP B CA 1
ATOM 2329 C C . ASP B 1 28 ? 0.251 -33.219 -2.766 1 98.69 28 ASP B C 1
ATOM 2331 O O . ASP B 1 28 ? -0.722 -33.594 -2.098 1 98.69 28 ASP B O 1
ATOM 2335 N N . PHE B 1 29 ? 0.621 -31.969 -2.773 1 98.88 29 PHE B N 1
ATOM 2336 C CA . PHE B 1 29 ? -0.129 -30.906 -2.096 1 98.88 29 PHE B CA 1
ATOM 2337 C C . PHE B 1 29 ? -1.551 -30.828 -2.637 1 98.88 29 PHE B C 1
ATOM 2339 O O . PHE B 1 29 ? -2.51 -30.734 -1.865 1 98.88 29 PHE B O 1
ATOM 2346 N N . VAL B 1 30 ? -1.67 -30.859 -3.984 1 98.88 30 VAL B N 1
ATOM 2347 C CA . VAL B 1 30 ? -2.988 -30.766 -4.602 1 98.88 30 VAL B CA 1
ATOM 2348 C C . VAL B 1 30 ? -3.869 -31.906 -4.117 1 98.88 30 VAL B C 1
ATOM 2350 O O . VAL B 1 30 ? -5.008 -31.703 -3.695 1 98.88 30 VAL B O 1
ATOM 2353 N N . GLU B 1 31 ? -3.307 -33.094 -4.203 1 98.44 31 GLU B N 1
ATOM 2354 C CA . GLU B 1 31 ? -4.055 -34.281 -3.787 1 98.44 31 GLU B CA 1
ATOM 2355 C C . GLU B 1 31 ? -4.473 -34.188 -2.322 1 98.44 31 GLU B C 1
ATOM 2357 O O . GLU B 1 31 ? -5.625 -34.469 -1.982 1 98.44 31 GLU B O 1
ATOM 2362 N N . HIS B 1 32 ? -3.535 -33.844 -1.477 1 98.56 32 HIS B N 1
ATOM 2363 C CA . HIS B 1 32 ? -3.811 -33.75 -0.047 1 98.56 32 HIS B CA 1
ATOM 2364 C C . HIS B 1 32 ? -4.875 -32.688 0.245 1 98.56 32 HIS B C 1
ATOM 2366 O O . HIS B 1 32 ? -5.844 -32.969 0.96 1 98.56 32 HIS B O 1
ATOM 2372 N N . ILE B 1 33 ? -4.773 -31.5 -0.298 1 98.75 33 ILE B N 1
ATOM 2373 C CA . ILE B 1 33 ? -5.684 -30.375 -0.059 1 98.75 33 ILE B CA 1
ATOM 2374 C C . ILE B 1 33 ? -7.09 -30.75 -0.528 1 98.75 33 ILE B C 1
ATOM 2376 O O . ILE B 1 33 ? -8.062 -30.562 0.203 1 98.75 33 ILE B O 1
ATOM 2380 N N . CYS B 1 34 ? -7.145 -31.312 -1.717 1 98.31 34 CYS B N 1
ATOM 2381 C CA . CYS B 1 34 ? -8.438 -31.578 -2.33 1 98.31 34 CYS B CA 1
ATOM 2382 C C . CYS B 1 34 ? -9.094 -32.812 -1.707 1 98.31 34 CYS B C 1
ATOM 2384 O O . CYS B 1 34 ? -10.32 -32.969 -1.758 1 98.31 34 CYS B O 1
ATOM 2386 N N . SER B 1 35 ? -8.266 -33.719 -1.165 1 97.44 35 SER B N 1
ATOM 2387 C CA . SER B 1 35 ? -8.82 -34.875 -0.468 1 97.44 35 SER B CA 1
ATOM 2388 C C . SER B 1 35 ? -9.445 -34.469 0.864 1 97.44 35 SER B C 1
ATOM 2390 O O . SER B 1 35 ? -10.359 -35.125 1.353 1 97.44 35 SER B O 1
ATOM 2392 N N . GLU B 1 36 ? -8.938 -33.406 1.432 1 97.5 36 GLU B N 1
ATOM 2393 C CA . GLU B 1 36 ? -9.43 -32.938 2.727 1 97.5 36 GLU B CA 1
ATOM 2394 C C . GLU B 1 36 ? -10.727 -32.156 2.578 1 97.5 36 GLU B C 1
ATOM 2396 O O . GLU B 1 36 ? -11.609 -32.25 3.436 1 97.5 36 GLU B O 1
ATOM 2401 N N . GLN B 1 37 ? -10.852 -31.438 1.523 1 97.12 37 GLN B N 1
ATOM 2402 C CA . GLN B 1 37 ? -12.039 -30.625 1.291 1 97.12 37 GLN B CA 1
ATOM 2403 C C . GLN B 1 37 ? -12.094 -30.125 -0.154 1 97.12 37 GLN B C 1
ATOM 2405 O O . GLN B 1 37 ? -11.078 -30.078 -0.84 1 97.12 37 GLN B O 1
ATOM 2410 N N . GLN B 1 38 ? -13.273 -29.844 -0.503 1 97 38 GLN B N 1
ATOM 2411 C CA . GLN B 1 38 ? -13.43 -29.219 -1.812 1 97 38 GLN B CA 1
ATOM 2412 C C . GLN B 1 38 ? -12.742 -27.859 -1.851 1 97 38 GLN B C 1
ATOM 2414 O O . GLN B 1 38 ? -12.945 -27.031 -0.963 1 97 38 GLN B O 1
ATOM 2419 N N . THR B 1 39 ? -11.898 -27.672 -2.75 1 98.62 39 THR B N 1
ATOM 2420 C CA . THR B 1 39 ? -11.109 -26.453 -2.904 1 98.62 39 THR B CA 1
ATOM 2421 C C . THR B 1 39 ? -11.266 -25.891 -4.312 1 98.62 39 THR B C 1
ATOM 2423 O O . THR B 1 39 ? -11.156 -26.625 -5.297 1 98.62 39 THR B O 1
ATOM 2426 N N . ASP B 1 40 ? -11.539 -24.562 -4.406 1 98.75 40 ASP B N 1
ATOM 2427 C CA . ASP B 1 40 ? -11.836 -23.938 -5.695 1 98.75 40 ASP B CA 1
ATOM 2428 C C . ASP B 1 40 ? -10.562 -23.422 -6.355 1 98.75 40 ASP B C 1
ATOM 2430 O O . ASP B 1 40 ? -10.5 -23.312 -7.582 1 98.75 40 ASP B O 1
ATOM 2434 N N . LEU B 1 41 ? -9.578 -23.062 -5.559 1 98.94 41 LEU B N 1
ATOM 2435 C CA . LEU B 1 41 ? -8.367 -22.422 -6.043 1 98.94 41 LEU B CA 1
ATOM 2436 C C . LEU B 1 41 ? -7.168 -22.781 -5.172 1 98.94 41 LEU B C 1
ATOM 2438 O O . LEU B 1 41 ? -7.223 -22.672 -3.947 1 98.94 41 LEU B O 1
ATOM 2442 N N . ILE B 1 42 ? -6.125 -23.312 -5.738 1 99 42 ILE B N 1
ATOM 2443 C CA . ILE B 1 42 ? -4.863 -23.609 -5.066 1 99 42 ILE B CA 1
ATOM 2444 C C . ILE B 1 42 ? -3.752 -22.734 -5.652 1 99 42 ILE B C 1
ATOM 2446 O O . ILE B 1 42 ? -3.541 -22.719 -6.867 1 99 42 ILE B O 1
ATOM 2450 N N . VAL B 1 43 ? -3.062 -22.047 -4.844 1 99 43 VAL B N 1
ATOM 2451 C CA . VAL B 1 43 ? -2.035 -21.094 -5.277 1 99 43 VAL B CA 1
ATOM 2452 C C . VAL B 1 43 ? -0.669 -21.562 -4.77 1 99 43 VAL B C 1
ATOM 2454 O O . VAL B 1 43 ? -0.495 -21.812 -3.576 1 99 43 VAL B O 1
ATOM 2457 N N . PHE B 1 44 ? 0.299 -21.719 -5.637 1 99 44 PHE B N 1
ATOM 2458 C CA . PHE B 1 44 ? 1.674 -22.062 -5.301 1 99 44 PHE B CA 1
ATOM 2459 C C . PHE B 1 44 ? 2.582 -20.844 -5.398 1 99 44 PHE B C 1
ATOM 2461 O O . PHE B 1 44 ? 2.225 -19.844 -6.027 1 99 44 PHE B O 1
ATOM 2468 N N . PRO B 1 45 ? 3.773 -20.891 -4.844 1 98.94 45 PRO B N 1
ATOM 2469 C CA . PRO B 1 45 ? 4.719 -19.766 -4.867 1 98.94 45 PRO B CA 1
ATOM 2470 C C . PRO B 1 45 ? 5.316 -19.531 -6.25 1 98.94 45 PRO B C 1
ATOM 2472 O O . PRO B 1 45 ? 5.113 -20.328 -7.164 1 98.94 45 PRO B O 1
ATOM 2475 N N . GLU B 1 46 ? 5.98 -18.391 -6.367 1 98.81 46 GLU B N 1
ATOM 2476 C CA . GLU B 1 46 ? 6.789 -18.016 -7.523 1 98.81 46 GLU B CA 1
ATOM 2477 C C . GLU B 1 46 ? 7.867 -19.062 -7.809 1 98.81 46 GLU B C 1
ATOM 2479 O O . GLU B 1 46 ? 8.547 -19.531 -6.891 1 98.81 46 GLU B O 1
ATOM 2484 N N . LEU B 1 47 ? 7.91 -19.5 -9.062 1 98.69 47 LEU B N 1
ATOM 2485 C CA . LEU B 1 47 ? 8.945 -20.406 -9.555 1 98.69 47 LEU B CA 1
ATOM 2486 C C . LEU B 1 47 ? 8.992 -21.672 -8.711 1 98.69 47 LEU B C 1
ATOM 2488 O O . LEU B 1 47 ? 10.07 -22.219 -8.461 1 98.69 47 LEU B O 1
ATOM 2492 N N . SER B 1 48 ? 7.867 -22.094 -8.273 1 98.75 48 SER B N 1
ATOM 2493 C CA . SER B 1 48 ? 7.754 -23.297 -7.465 1 98.75 48 SER B CA 1
ATOM 2494 C C . SER B 1 48 ? 8.211 -24.531 -8.242 1 98.75 48 SER B C 1
ATOM 2496 O O . SER B 1 48 ? 8.625 -25.531 -7.652 1 98.75 48 SER B O 1
ATOM 2498 N N . TYR B 1 49 ? 8.195 -24.438 -9.586 1 98.75 49 TYR B N 1
ATOM 2499 C CA . TYR B 1 49 ? 8.555 -25.562 -10.445 1 98.75 49 TYR B CA 1
ATOM 2500 C C . TYR B 1 49 ? 10.062 -25.781 -10.453 1 98.75 49 TYR B C 1
ATOM 2502 O O . TYR B 1 49 ? 10.539 -26.906 -10.562 1 98.75 49 TYR B O 1
ATOM 2510 N N . THR B 1 50 ? 10.867 -24.672 -10.258 1 98.38 50 THR B N 1
ATOM 2511 C CA . THR B 1 50 ? 12.297 -24.812 -10.539 1 98.38 50 THR B CA 1
ATOM 2512 C C . THR B 1 50 ? 13.133 -24.266 -9.383 1 98.38 50 THR B C 1
ATOM 2514 O O . THR B 1 50 ? 14.32 -24.578 -9.273 1 98.38 50 THR B O 1
ATOM 2517 N N . GLY B 1 51 ? 12.57 -23.484 -8.523 1 97.88 51 GLY B N 1
ATOM 2518 C CA . GLY B 1 51 ? 13.391 -22.641 -7.672 1 97.88 51 GLY B CA 1
ATOM 2519 C C . GLY B 1 51 ? 13.797 -21.344 -8.344 1 97.88 51 GLY B C 1
ATOM 2520 O O . GLY B 1 51 ? 13.484 -21.125 -9.516 1 97.88 51 GLY B O 1
ATOM 2521 N N . THR B 1 52 ? 14.523 -20.531 -7.68 1 96.12 52 THR B N 1
ATOM 2522 C CA . THR B 1 52 ? 14.688 -19.141 -8.094 1 96.12 52 THR B CA 1
ATOM 2523 C C . THR B 1 52 ? 16.094 -18.891 -8.641 1 96.12 52 THR B C 1
ATOM 2525 O O . THR B 1 52 ? 16.266 -18.297 -9.703 1 96.12 52 THR B O 1
ATOM 2528 N N . GLU B 1 53 ? 17.172 -19.297 -7.949 1 96.19 53 GLU B N 1
ATOM 2529 C CA . GLU B 1 53 ? 18.547 -18.953 -8.312 1 96.19 53 GLU B CA 1
ATOM 2530 C C . GLU B 1 53 ? 19.094 -19.938 -9.344 1 96.19 53 GLU B C 1
ATOM 2532 O O . GLU B 1 53 ? 20.062 -20.641 -9.062 1 96.19 53 GLU B O 1
ATOM 2537 N N . LEU B 1 54 ? 18.656 -19.828 -10.562 1 95.62 54 LEU B N 1
ATOM 2538 C CA . LEU B 1 54 ? 18.938 -20.812 -11.594 1 95.62 54 LEU B CA 1
ATOM 2539 C C . LEU B 1 54 ? 20.141 -20.406 -12.422 1 95.62 54 LEU B C 1
ATOM 2541 O O . LEU B 1 54 ? 20.844 -21.266 -12.969 1 95.62 54 LEU B O 1
ATOM 2545 N N . GLY B 1 55 ? 20.406 -19.094 -12.5 1 90.38 55 GLY B N 1
ATOM 2546 C CA . GLY B 1 55 ? 21.438 -18.625 -13.406 1 90.38 55 GLY B CA 1
ATOM 2547 C C . GLY B 1 55 ? 21.266 -19.141 -14.82 1 90.38 55 GLY B C 1
ATOM 2548 O O . GLY B 1 55 ? 20.203 -19 -15.406 1 90.38 55 GLY B O 1
ATOM 2549 N N . LEU B 1 56 ? 22.25 -19.75 -15.367 1 88.12 56 LEU B N 1
ATOM 2550 C CA . LEU B 1 56 ? 22.266 -20.203 -16.75 1 88.12 56 LEU B CA 1
ATOM 2551 C C . LEU B 1 56 ? 21.375 -21.422 -16.922 1 88.12 56 LEU B C 1
ATOM 2553 O O . LEU B 1 56 ? 20.953 -21.734 -18.047 1 88.12 56 LEU B O 1
ATOM 2557 N N . ARG B 1 57 ? 21.047 -22.062 -15.859 1 94.38 57 ARG B N 1
ATOM 2558 C CA . ARG B 1 57 ? 20.234 -23.266 -15.93 1 94.38 57 ARG B CA 1
ATOM 2559 C C . ARG B 1 57 ? 18.797 -22.938 -16.281 1 94.38 57 ARG B C 1
ATOM 2561 O O . ARG B 1 57 ? 18.016 -23.812 -16.641 1 94.38 57 ARG B O 1
ATOM 2568 N N . ALA B 1 58 ? 18.438 -21.672 -16.141 1 95.5 58 ALA B N 1
ATOM 2569 C CA . ALA B 1 58 ? 17.062 -21.25 -16.438 1 95.5 58 ALA B CA 1
ATOM 2570 C C . ALA B 1 58 ? 16.672 -21.656 -17.859 1 95.5 58 ALA B C 1
ATOM 2572 O O . ALA B 1 58 ? 15.539 -22.078 -18.094 1 95.5 58 ALA B O 1
ATOM 2573 N N . THR B 1 59 ? 17.562 -21.547 -18.766 1 94.19 59 THR B N 1
ATOM 2574 C CA . THR B 1 59 ? 17.281 -21.828 -20.156 1 94.19 59 THR B CA 1
ATOM 2575 C C . THR B 1 59 ? 16.891 -23.297 -20.344 1 94.19 59 THR B C 1
ATOM 2577 O O . THR B 1 59 ? 15.938 -23.625 -21.062 1 94.19 59 THR B O 1
ATOM 2580 N N . ASP B 1 60 ? 17.641 -24.172 -19.688 1 94.19 60 ASP B N 1
ATOM 2581 C CA . ASP B 1 60 ? 17.422 -25.609 -19.844 1 94.19 60 ASP B CA 1
ATOM 2582 C C . ASP B 1 60 ? 16.141 -26.047 -19.141 1 94.19 60 ASP B C 1
ATOM 2584 O O . ASP B 1 60 ? 15.523 -27.031 -19.531 1 94.19 60 ASP B O 1
ATOM 2588 N N . LEU B 1 61 ? 15.758 -25.312 -18.141 1 96.44 61 LEU B N 1
ATOM 2589 C CA . LEU B 1 61 ? 14.656 -25.734 -17.281 1 96.44 61 LEU B CA 1
ATOM 2590 C C . LEU B 1 61 ? 13.352 -25.078 -17.703 1 96.44 61 LEU B C 1
ATOM 2592 O O . LEU B 1 61 ? 12.273 -25.453 -17.234 1 96.44 61 LEU B O 1
ATOM 2596 N N . ALA B 1 62 ? 13.453 -24.078 -18.562 1 96.81 62 ALA B N 1
ATOM 2597 C CA . ALA B 1 62 ? 12.2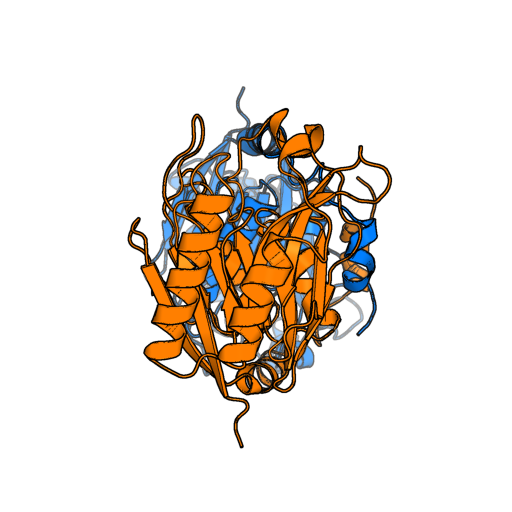73 -23.359 -19.047 1 96.81 62 ALA B CA 1
ATOM 2598 C C . ALA B 1 62 ? 11.383 -24.281 -19.891 1 96.81 62 ALA B C 1
ATOM 2600 O O . ALA B 1 62 ? 11.883 -25.172 -20.578 1 96.81 62 ALA B O 1
ATOM 2601 N N . GLU B 1 63 ? 10.117 -24.031 -19.828 1 96.06 63 GLU B N 1
ATOM 2602 C CA . GLU B 1 63 ? 9.172 -24.828 -20.594 1 96.06 63 GLU B CA 1
ATOM 2603 C C . GLU B 1 63 ? 8.203 -23.938 -21.375 1 96.06 63 GLU B C 1
ATOM 2605 O O . GLU B 1 63 ? 7.945 -22.797 -20.984 1 96.06 63 GLU B O 1
ATOM 2610 N N . ARG B 1 64 ? 7.664 -24.5 -22.359 1 95.31 64 ARG B N 1
ATOM 2611 C CA . ARG B 1 64 ? 6.543 -23.875 -23.062 1 95.31 64 ARG B CA 1
ATOM 2612 C C . ARG B 1 64 ? 5.223 -24.172 -22.359 1 95.31 64 ARG B C 1
ATOM 2614 O O . ARG B 1 64 ? 5.125 -25.125 -21.594 1 95.31 64 ARG B O 1
ATOM 2621 N N . VAL B 1 65 ? 4.297 -23.344 -22.594 1 96.12 65 VAL B N 1
ATOM 2622 C CA . VAL B 1 65 ? 2.957 -23.5 -22.031 1 96.12 65 VAL B CA 1
ATOM 2623 C C . VAL B 1 65 ? 1.944 -23.672 -23.172 1 96.12 65 VAL B C 1
ATOM 2625 O O . VAL B 1 65 ? 1.746 -22.766 -23.969 1 96.12 65 VAL B O 1
ATOM 2628 N N . PRO B 1 66 ? 1.232 -24.797 -23.375 1 96.56 66 PRO B N 1
ATOM 2629 C CA . PRO B 1 66 ? 1.317 -25.922 -22.453 1 96.56 66 PRO B CA 1
ATOM 2630 C C . PRO B 1 66 ? 2.584 -26.75 -22.656 1 96.56 66 PRO B C 1
ATOM 2632 O O . PRO B 1 66 ? 3.26 -26.625 -23.672 1 96.56 66 PRO B O 1
ATOM 2635 N N . GLY B 1 67 ? 2.969 -27.469 -21.609 1 97.12 67 GLY B N 1
ATOM 2636 C CA . GLY B 1 67 ? 4.098 -28.391 -21.609 1 97.12 67 GLY B CA 1
ATOM 2637 C C . GLY B 1 67 ? 4.02 -29.422 -20.516 1 97.12 67 GLY B C 1
ATOM 2638 O O . GLY B 1 67 ? 2.928 -29.75 -20.047 1 97.12 67 GLY B O 1
ATOM 2639 N N . HIS B 1 68 ? 5.145 -30.016 -20.172 1 97.5 68 HIS B N 1
ATOM 2640 C CA . HIS B 1 68 ? 5.227 -31.125 -19.234 1 97.5 68 HIS B CA 1
ATOM 2641 C C . HIS B 1 68 ? 4.609 -30.766 -17.891 1 97.5 68 HIS B C 1
ATOM 2643 O O . HIS B 1 68 ? 3.711 -31.453 -17.406 1 97.5 68 HIS B O 1
ATOM 2649 N N . ALA B 1 69 ? 5.035 -29.703 -17.312 1 98.12 69 ALA B N 1
ATOM 2650 C CA . ALA B 1 69 ? 4.566 -29.297 -15.992 1 98.12 69 ALA B CA 1
ATOM 2651 C C . ALA B 1 69 ? 3.072 -28.969 -16.016 1 98.12 69 ALA B C 1
ATOM 2653 O O . ALA B 1 69 ? 2.322 -29.422 -15.148 1 98.12 69 ALA B O 1
ATOM 2654 N N . THR B 1 70 ? 2.629 -28.203 -17.047 1 98.56 70 THR B N 1
ATOM 2655 C CA . THR B 1 70 ? 1.229 -27.797 -17.109 1 98.56 70 THR B CA 1
ATOM 2656 C C . THR B 1 70 ? 0.332 -29 -17.391 1 98.56 70 THR B C 1
ATOM 2658 O O . THR B 1 70 ? -0.774 -29.094 -16.844 1 98.56 70 THR B O 1
ATOM 2661 N N . ASN B 1 71 ? 0.821 -29.922 -18.203 1 98.44 71 ASN B N 1
ATOM 2662 C CA . ASN B 1 71 ? 0.026 -31.125 -18.484 1 98.44 71 ASN B CA 1
ATOM 2663 C C . ASN B 1 71 ? -0.169 -31.969 -17.234 1 98.44 71 ASN B C 1
ATOM 2665 O O . ASN B 1 71 ? -1.269 -32.469 -16.984 1 98.44 71 ASN B O 1
ATOM 2669 N N . TYR B 1 72 ? 0.889 -32.125 -16.516 1 98.44 72 TYR B N 1
ATOM 2670 C CA . TYR B 1 72 ? 0.839 -32.906 -15.297 1 98.44 72 TYR B CA 1
ATOM 2671 C C . TYR B 1 72 ? -0.139 -32.312 -14.289 1 98.44 72 TYR B C 1
ATOM 2673 O O . TYR B 1 72 ? -1.013 -33.031 -13.781 1 98.44 72 TYR B O 1
ATOM 2681 N N . LEU B 1 73 ? -0.109 -31.062 -14.016 1 98.81 73 LEU B N 1
ATOM 2682 C CA . LEU B 1 73 ? -0.941 -30.438 -13 1 98.81 73 LEU B CA 1
ATOM 2683 C C . LEU B 1 73 ? -2.348 -30.172 -13.531 1 98.81 73 LEU B C 1
ATOM 2685 O O . LEU B 1 73 ? -3.303 -30.094 -12.758 1 98.81 73 LEU B O 1
ATOM 2689 N N . ALA B 1 74 ? -2.469 -30 -14.852 1 98.69 74 ALA B N 1
ATOM 2690 C CA . ALA B 1 74 ? -3.787 -29.828 -15.461 1 98.69 74 ALA B CA 1
ATOM 2691 C C . ALA B 1 74 ? -4.66 -31.062 -15.211 1 98.69 74 ALA B C 1
ATOM 2693 O O . ALA B 1 74 ? -5.871 -30.938 -15 1 98.69 74 ALA B O 1
ATOM 2694 N N . LYS B 1 75 ? -4.035 -32.188 -15.305 1 98.38 75 LYS B N 1
ATOM 2695 C CA . LYS B 1 75 ? -4.766 -33.438 -15.008 1 98.38 75 LYS B CA 1
ATOM 2696 C C . LYS B 1 75 ? -5.297 -33.406 -13.578 1 98.38 75 LYS B C 1
ATOM 2698 O O . LYS B 1 75 ? -6.441 -33.812 -13.328 1 98.38 75 LYS B O 1
ATOM 2703 N N . ARG B 1 76 ? -4.477 -33 -12.656 1 98.19 76 ARG B N 1
ATOM 2704 C CA . ARG B 1 76 ? -4.914 -32.875 -11.266 1 98.19 76 ARG B CA 1
ATOM 2705 C C . ARG B 1 76 ? -6.027 -31.859 -11.117 1 98.19 76 ARG B C 1
ATOM 2707 O O . ARG B 1 76 ? -6.996 -32.062 -10.391 1 98.19 76 ARG B O 1
ATOM 2714 N N . ALA B 1 77 ? -5.867 -30.719 -11.797 1 98.69 77 ALA B N 1
ATOM 2715 C CA . ALA B 1 77 ? -6.898 -29.688 -11.766 1 98.69 77 ALA B CA 1
ATOM 2716 C C . ALA B 1 77 ? -8.25 -30.25 -12.211 1 98.69 77 ALA B C 1
ATOM 2718 O O . ALA B 1 77 ? -9.273 -30 -11.578 1 98.69 77 ALA B O 1
ATOM 2719 N N . SER B 1 78 ? -8.195 -31 -13.281 1 98.38 78 SER B N 1
ATOM 2720 C CA . SER B 1 78 ? -9.406 -31.594 -13.836 1 98.38 78 SER B CA 1
ATOM 2721 C C . SER B 1 78 ? -9.977 -32.656 -12.898 1 98.38 78 SER B C 1
ATOM 2723 O O . SER B 1 78 ? -11.188 -32.688 -12.672 1 98.38 78 SER B O 1
ATOM 2725 N N . ASP B 1 79 ? -9.102 -33.5 -12.367 1 98.19 79 ASP B N 1
ATOM 2726 C CA . ASP B 1 79 ? -9.523 -34.562 -11.477 1 98.19 79 ASP B CA 1
ATOM 2727 C C . ASP B 1 79 ? -10.305 -34.031 -10.281 1 98.19 79 ASP B C 1
ATOM 2729 O O . ASP B 1 79 ? -11.266 -34.656 -9.828 1 98.19 79 ASP B O 1
ATOM 2733 N N . TYR B 1 80 ? -9.906 -32.844 -9.789 1 98.38 80 TYR B N 1
ATOM 2734 C CA . TYR B 1 80 ? -10.477 -32.344 -8.539 1 98.38 80 TYR B CA 1
ATOM 2735 C C . TYR B 1 80 ? -11.383 -31.156 -8.789 1 98.38 80 TYR B C 1
ATOM 2737 O O . TYR B 1 80 ? -11.977 -30.609 -7.852 1 98.38 80 TYR B O 1
ATOM 2745 N N . GLY B 1 81 ? -11.5 -30.75 -10.047 1 98.19 81 GLY B N 1
ATOM 2746 C CA . GLY B 1 81 ? -12.359 -29.609 -10.375 1 98.19 81 GLY B CA 1
ATOM 2747 C C . GLY B 1 81 ? -11.922 -28.328 -9.711 1 98.19 81 GLY B C 1
ATOM 2748 O O . GLY B 1 81 ? -12.742 -27.609 -9.117 1 98.19 81 GLY B O 1
ATOM 2749 N N . THR B 1 82 ? -10.633 -28.031 -9.727 1 98.62 82 THR B N 1
ATOM 2750 C CA . THR B 1 82 ? -10.078 -26.875 -9.039 1 98.62 82 THR B CA 1
ATOM 2751 C C . THR B 1 82 ? -9.203 -26.047 -9.977 1 98.62 82 THR B C 1
ATOM 2753 O O . THR B 1 82 ? -8.766 -26.531 -11.016 1 98.62 82 THR B O 1
ATOM 2756 N N . HIS B 1 83 ? -9.07 -24.75 -9.727 1 98.94 83 HIS B N 1
ATOM 2757 C CA . HIS B 1 83 ? -8.016 -23.953 -10.352 1 98.94 83 HIS B CA 1
ATOM 2758 C C . HIS B 1 83 ? -6.676 -24.172 -9.656 1 98.94 83 HIS B C 1
ATOM 2760 O O . HIS B 1 83 ? -6.621 -24.25 -8.422 1 98.94 83 HIS B O 1
ATOM 2766 N N . ILE B 1 84 ? -5.629 -24.312 -10.398 1 98.94 84 ILE B N 1
ATOM 2767 C CA . ILE B 1 84 ? -4.273 -24.406 -9.859 1 98.94 84 ILE B CA 1
ATOM 2768 C C . ILE B 1 84 ? -3.4 -23.312 -10.477 1 98.94 84 ILE B C 1
ATOM 2770 O O . ILE B 1 84 ? -3.309 -23.203 -11.695 1 98.94 84 ILE B O 1
ATOM 2774 N N . VAL B 1 85 ? -2.803 -22.484 -9.672 1 99 85 VAL B N 1
ATOM 2775 C CA . VAL B 1 85 ? -1.904 -21.422 -10.117 1 99 85 VAL B CA 1
ATOM 2776 C C . VAL B 1 85 ? -0.497 -21.672 -9.586 1 99 85 VAL B C 1
ATOM 2778 O O . VAL B 1 85 ? -0.3 -21.828 -8.375 1 99 85 VAL B O 1
ATOM 2781 N N . PHE B 1 86 ? 0.49 -21.75 -10.445 1 98.94 86 PHE B N 1
ATOM 2782 C CA . PHE B 1 86 ? 1.845 -22.031 -9.992 1 98.94 86 PHE B CA 1
ATOM 2783 C C . PHE B 1 86 ? 2.873 -21.328 -10.867 1 98.94 86 PHE B C 1
ATOM 2785 O O . PHE B 1 86 ? 2.557 -20.891 -11.969 1 98.94 86 PHE B O 1
ATOM 2792 N N . GLY B 1 87 ? 4.078 -21.141 -10.32 1 98.81 87 GLY B N 1
ATOM 2793 C CA . GLY B 1 87 ? 5.137 -20.391 -10.992 1 98.81 87 GLY B CA 1
ATOM 2794 C C . GLY B 1 87 ? 6.129 -21.297 -11.703 1 98.81 87 GLY B C 1
ATOM 2795 O O . GLY B 1 87 ? 6.48 -22.359 -11.203 1 98.81 87 GLY B O 1
ATOM 2796 N N . MET B 1 88 ? 6.609 -20.859 -12.867 1 98.56 88 MET B N 1
ATOM 2797 C CA . MET B 1 88 ? 7.609 -21.562 -13.656 1 98.56 88 MET B CA 1
ATOM 2798 C C . MET B 1 88 ? 8.344 -20.609 -14.594 1 98.56 88 MET B C 1
ATOM 2800 O O . MET B 1 88 ? 7.898 -19.484 -14.812 1 98.56 88 MET B O 1
ATOM 2804 N N . VAL B 1 89 ? 9.492 -21.078 -15.094 1 98.12 89 VAL B N 1
ATOM 2805 C CA . VAL B 1 89 ? 10.164 -20.344 -16.156 1 98.12 89 VAL B CA 1
ATOM 2806 C C . VAL B 1 89 ? 9.516 -20.688 -17.5 1 98.12 89 VAL B C 1
ATOM 2808 O O . VAL B 1 89 ? 9.5 -21.859 -17.906 1 98.12 89 VAL B O 1
ATOM 2811 N N . ILE B 1 90 ? 8.977 -19.625 -18.156 1 97.69 90 ILE B N 1
ATOM 2812 C CA . ILE B 1 90 ? 8.281 -19.828 -19.422 1 97.69 90 ILE B CA 1
ATOM 2813 C C . ILE B 1 90 ? 9.203 -19.438 -20.578 1 97.69 90 ILE B C 1
ATOM 2815 O O . ILE B 1 90 ? 9.898 -18.422 -20.516 1 97.69 90 ILE B O 1
ATOM 2819 N N . LYS B 1 91 ? 9.328 -20.234 -21.578 1 95.31 91 LYS B N 1
ATOM 2820 C CA . LYS B 1 91 ? 10.062 -19.844 -22.766 1 95.31 91 LYS B CA 1
ATOM 2821 C C . LYS B 1 91 ? 9.133 -19.766 -23.984 1 95.31 91 LYS B C 1
ATOM 2823 O O . LYS B 1 91 ? 8.156 -20.516 -24.062 1 95.31 91 LYS B O 1
ATOM 2828 N N . GLU B 1 92 ? 9.367 -18.797 -24.875 1 86.88 92 GLU B N 1
ATOM 2829 C CA . GLU B 1 92 ? 8.664 -18.672 -26.141 1 86.88 92 GLU B CA 1
ATOM 2830 C C . GLU B 1 92 ? 9.344 -19.469 -27.234 1 86.88 92 GLU B C 1
ATOM 2832 O O . GLU B 1 92 ? 10.359 -20.125 -27 1 86.88 92 GLU B O 1
ATOM 2837 N N . LYS B 1 93 ? 8.695 -19.484 -28.438 1 73.94 93 LYS B N 1
ATOM 2838 C CA . LYS B 1 93 ? 9.18 -20.266 -29.578 1 73.94 93 LYS B CA 1
ATOM 2839 C C . LYS B 1 93 ? 10.641 -19.938 -29.875 1 73.94 93 LYS B C 1
ATOM 2841 O O . LYS B 1 93 ? 11.414 -20.844 -30.234 1 73.94 93 LYS B O 1
ATOM 2846 N N . VAL B 1 94 ? 10.914 -18.594 -29.844 1 66.25 94 VAL B N 1
ATOM 2847 C CA . VAL B 1 94 ? 12.328 -18.328 -30.062 1 66.25 94 VAL B CA 1
ATOM 2848 C C . VAL B 1 94 ? 13.125 -18.641 -28.812 1 66.25 94 VAL B C 1
ATOM 2850 O O . VAL B 1 94 ? 12.844 -18.109 -27.734 1 66.25 94 VAL B O 1
ATOM 2853 N N . GLU B 1 95 ? 13.688 -19.75 -28.656 1 64.81 95 GLU B N 1
ATOM 2854 C CA . GLU B 1 95 ? 14.281 -20.484 -27.547 1 64.81 95 GLU B CA 1
ATOM 2855 C C . GLU B 1 95 ? 15.141 -19.562 -26.672 1 64.81 95 GLU B C 1
ATOM 2857 O O . GLU B 1 95 ? 15.469 -19.891 -25.531 1 64.81 95 GLU B O 1
ATOM 2862 N N . SER B 1 96 ? 15.133 -18.25 -26.922 1 82.38 96 SER B N 1
ATOM 2863 C CA . SER B 1 96 ? 16.141 -17.531 -26.156 1 82.38 96 SER B CA 1
ATOM 2864 C C . SER B 1 96 ? 15.484 -16.547 -25.188 1 82.38 96 SER B C 1
ATOM 2866 O O . SER B 1 96 ? 16.125 -16.062 -24.25 1 82.38 96 SER B O 1
ATOM 2868 N N . ILE B 1 97 ? 14.242 -16.422 -25.297 1 92.19 97 ILE B N 1
ATOM 2869 C CA . ILE B 1 97 ? 13.633 -15.453 -24.406 1 92.19 97 ILE B CA 1
ATOM 2870 C C . ILE B 1 97 ? 12.898 -16.172 -23.281 1 92.19 97 ILE B C 1
ATOM 2872 O O . ILE B 1 97 ? 12.062 -17.047 -23.531 1 92.19 97 ILE B O 1
ATOM 2876 N N . LEU B 1 98 ? 13.258 -15.891 -22.078 1 96.5 98 LEU B N 1
ATOM 2877 C CA . LEU B 1 98 ? 12.672 -16.516 -20.891 1 96.5 98 LEU B CA 1
ATOM 2878 C C . LEU B 1 98 ? 11.836 -15.5 -20.109 1 96.5 98 LEU B C 1
ATOM 2880 O O . LEU B 1 98 ? 12.164 -14.312 -20.078 1 96.5 98 LEU B O 1
ATOM 2884 N N . TYR B 1 99 ? 10.82 -15.969 -19.453 1 97.38 99 TYR B N 1
ATOM 2885 C CA . TYR B 1 99 ? 9.977 -15.156 -18.594 1 97.38 99 TYR B CA 1
ATOM 2886 C C . TYR B 1 99 ? 9.805 -15.82 -17.219 1 97.38 99 TYR B C 1
ATOM 2888 O O . TYR B 1 99 ? 9.672 -17.047 -17.141 1 97.38 99 TYR B O 1
ATOM 2896 N N . ASN B 1 100 ? 9.93 -15.016 -16.172 1 98 100 ASN B N 1
ATOM 2897 C CA . ASN B 1 100 ? 9.344 -15.422 -14.898 1 98 100 ASN B CA 1
ATOM 2898 C C . ASN B 1 100 ? 7.82 -15.406 -14.953 1 98 100 ASN B C 1
ATOM 2900 O O . ASN B 1 100 ? 7.211 -14.336 -14.953 1 98 100 ASN B O 1
ATOM 2904 N N . GLY B 1 101 ? 7.281 -16.641 -14.961 1 98.5 101 GLY B N 1
ATOM 2905 C CA . GLY B 1 101 ? 5.859 -16.688 -15.266 1 98.5 101 GLY B CA 1
ATOM 2906 C C . GLY B 1 101 ? 5.062 -17.469 -14.242 1 98.5 101 GLY B C 1
ATOM 2907 O O . GLY B 1 101 ? 5.629 -18.234 -13.445 1 98.5 101 GLY B O 1
ATOM 2908 N N . VAL B 1 102 ? 3.742 -17.219 -14.242 1 98.69 102 VAL B N 1
ATOM 2909 C CA . VAL B 1 102 ? 2.732 -17.984 -13.531 1 98.69 102 VAL B CA 1
ATOM 2910 C C . VAL B 1 102 ? 1.679 -18.5 -14.508 1 98.69 102 VAL B C 1
ATOM 2912 O O . VAL B 1 102 ? 1.291 -17.781 -15.438 1 98.69 102 VAL B O 1
ATOM 2915 N N . VAL B 1 103 ? 1.279 -19.734 -14.352 1 98.75 103 VAL B N 1
ATOM 2916 C CA . VAL B 1 103 ? 0.234 -20.344 -15.164 1 98.75 103 VAL B CA 1
ATOM 2917 C C . VAL B 1 103 ? -0.98 -20.672 -14.297 1 98.75 103 VAL B C 1
ATOM 2919 O O . VAL B 1 103 ? -0.833 -21.141 -13.164 1 98.75 103 VAL B O 1
ATOM 2922 N N . CYS B 1 104 ? -2.146 -20.359 -14.805 1 98.94 104 CYS B N 1
ATOM 2923 C CA . CYS B 1 104 ? -3.408 -20.766 -14.188 1 98.94 104 CYS B CA 1
ATOM 2924 C C . CYS B 1 104 ? -4.055 -21.906 -14.969 1 98.94 104 CYS B C 1
ATOM 2926 O O . CYS B 1 104 ? -4.375 -21.75 -16.141 1 98.94 104 CYS B O 1
ATOM 2928 N N . LEU B 1 105 ? -4.203 -23.016 -14.312 1 98.94 105 LEU B N 1
ATOM 2929 C CA . LEU B 1 105 ? -4.93 -24.141 -14.867 1 98.94 105 LEU B CA 1
ATOM 2930 C C . LEU B 1 105 ? -6.379 -24.156 -14.391 1 98.94 105 LEU B C 1
ATOM 2932 O O . LEU B 1 105 ? -6.652 -23.875 -13.227 1 98.94 105 LEU B O 1
ATOM 2936 N N . GLY B 1 106 ? -7.289 -24.484 -15.297 1 98.75 106 GLY B N 1
ATOM 2937 C CA . GLY B 1 106 ? -8.703 -24.5 -14.953 1 98.75 106 GLY B CA 1
ATOM 2938 C C . GLY B 1 106 ? -9.203 -25.875 -14.562 1 98.75 106 GLY B C 1
ATOM 2939 O O . GLY B 1 106 ? -8.5 -26.875 -14.727 1 98.75 106 GLY B O 1
ATOM 2940 N N . PRO B 1 107 ? -10.414 -25.891 -14.023 1 98.38 107 PRO B N 1
ATOM 2941 C CA . PRO B 1 107 ? -10.992 -27.141 -13.547 1 98.38 107 PRO B CA 1
ATOM 2942 C C . PRO B 1 107 ? -11.258 -28.141 -14.672 1 98.38 107 PRO B C 1
ATOM 2944 O O . PRO B 1 107 ? -11.5 -29.328 -14.414 1 98.38 107 PRO B O 1
ATOM 2947 N N . GLU B 1 108 ? -11.18 -27.703 -15.938 1 97.94 108 GLU B N 1
ATOM 2948 C CA . GLU B 1 108 ? -11.391 -28.594 -17.062 1 97.94 108 GLU B CA 1
ATOM 2949 C C . GLU B 1 108 ? -10.062 -29.156 -17.578 1 97.94 108 GLU B C 1
ATOM 2951 O O . GLU B 1 108 ? -10.031 -29.922 -18.531 1 97.94 108 GLU B O 1
ATOM 2956 N N . GLY B 1 109 ? -9 -28.734 -16.938 1 98.06 109 GLY B N 1
ATOM 2957 C CA . GLY B 1 109 ? -7.68 -29.219 -17.312 1 98.06 109 GLY B CA 1
ATOM 2958 C C . GLY B 1 109 ? -7.035 -28.406 -18.422 1 98.06 109 GLY B C 1
ATOM 2959 O O . GLY B 1 109 ? -6.121 -28.875 -19.094 1 98.06 109 GLY B O 1
ATOM 2960 N N . ASP B 1 110 ? -7.531 -27.203 -18.672 1 97.62 110 ASP B N 1
ATOM 2961 C CA . ASP B 1 110 ? -6.988 -26.297 -19.688 1 97.62 110 ASP B CA 1
ATOM 2962 C C . ASP B 1 110 ? -6.09 -25.234 -19.031 1 97.62 110 ASP B C 1
ATOM 2964 O O . ASP B 1 110 ? -6.152 -25.016 -17.828 1 97.62 110 ASP B O 1
ATOM 2968 N N . VAL B 1 111 ? -5.25 -24.656 -19.859 1 98.56 111 VAL B N 1
ATOM 2969 C CA . VAL B 1 111 ? -4.547 -23.453 -19.438 1 98.56 111 VAL B CA 1
ATOM 2970 C C . VAL B 1 111 ? -5.484 -22.25 -19.531 1 98.56 111 VAL B C 1
ATOM 2972 O O . VAL B 1 111 ? -5.75 -21.75 -20.625 1 98.56 111 VAL B O 1
ATOM 2975 N N . ALA B 1 112 ? -5.914 -21.766 -18.406 1 98.62 112 ALA B N 1
ATOM 2976 C CA . ALA B 1 112 ? -6.859 -20.641 -18.391 1 98.62 112 ALA B CA 1
ATOM 2977 C C . ALA B 1 112 ? -6.156 -19.312 -18.656 1 98.62 112 ALA B C 1
ATOM 2979 O O . ALA B 1 112 ? -6.746 -18.391 -19.219 1 98.62 112 ALA B O 1
ATOM 2980 N N . ALA B 1 113 ? -4.895 -19.203 -18.188 1 98.69 113 ALA B N 1
ATOM 2981 C CA . ALA B 1 113 ? -4.141 -17.969 -18.391 1 98.69 113 ALA B CA 1
ATOM 2982 C C . ALA B 1 113 ? -2.652 -18.188 -18.125 1 98.69 113 ALA B C 1
ATOM 2984 O O . ALA B 1 113 ? -2.268 -19.156 -17.469 1 98.69 113 ALA B O 1
ATOM 2985 N N . GLU B 1 114 ? -1.897 -17.375 -18.656 1 97.81 114 GLU B N 1
ATOM 2986 C CA . GLU B 1 114 ? -0.48 -17.219 -18.359 1 97.81 114 GLU B CA 1
ATOM 2987 C C . GLU B 1 114 ? -0.149 -15.75 -18.062 1 97.81 114 GLU B C 1
ATOM 2989 O O . GLU B 1 114 ? -0.682 -14.844 -18.719 1 97.81 114 GLU B O 1
ATOM 2994 N N . TYR B 1 115 ? 0.633 -15.57 -17.125 1 98.62 115 TYR B N 1
ATOM 2995 C CA . TYR B 1 115 ? 1.104 -14.242 -16.766 1 98.62 115 TYR B CA 1
ATOM 2996 C C . TYR B 1 115 ? 2.625 -14.203 -16.703 1 98.62 115 TYR B C 1
ATOM 2998 O O . TYR B 1 115 ? 3.252 -15.133 -16.188 1 98.62 115 TYR B O 1
ATOM 3006 N N . ARG B 1 116 ? 3.189 -13.195 -17.281 1 98.31 116 ARG B N 1
ATOM 3007 C CA . ARG B 1 116 ? 4.625 -12.93 -17.25 1 98.31 116 ARG B CA 1
ATOM 3008 C C . ARG B 1 116 ? 4.945 -11.719 -16.375 1 98.31 116 ARG B C 1
ATOM 3010 O O . ARG B 1 116 ? 4.352 -10.656 -16.547 1 98.31 116 ARG B O 1
ATOM 3017 N N . LYS B 1 117 ? 5.867 -11.914 -15.531 1 98.44 117 LYS B N 1
ATOM 3018 C CA . LYS B 1 117 ? 6.184 -10.891 -14.539 1 98.44 117 LYS B CA 1
ATOM 3019 C C . LYS B 1 117 ? 6.566 -9.57 -15.211 1 98.44 117 LYS B C 1
ATOM 3021 O O . LYS B 1 117 ? 7.387 -9.555 -16.141 1 98.44 117 LYS B O 1
ATOM 3026 N N . VAL B 1 118 ? 5.961 -8.547 -14.703 1 98.19 118 VAL B N 1
ATOM 3027 C CA . VAL B 1 118 ? 6.164 -7.242 -15.328 1 98.19 118 VAL B CA 1
ATOM 3028 C C . VAL B 1 118 ? 7.344 -6.531 -14.664 1 98.19 118 VAL B C 1
ATOM 3030 O O . VAL B 1 118 ? 8.141 -5.879 -15.336 1 98.19 118 VAL B O 1
ATOM 3033 N N . HIS B 1 119 ? 7.473 -6.633 -13.344 1 98 119 HIS B N 1
ATOM 3034 C CA . HIS B 1 119 ? 8.523 -5.922 -12.617 1 98 119 HIS B CA 1
ATOM 3035 C C . HIS B 1 119 ? 9.672 -6.855 -12.25 1 98 119 HIS B C 1
ATOM 3037 O O . HIS B 1 119 ? 9.602 -7.559 -11.234 1 98 119 HIS B O 1
ATOM 3043 N N . LEU B 1 120 ? 10.672 -6.797 -13.016 1 95.88 120 LEU B N 1
ATOM 3044 C CA . LEU B 1 120 ? 11.867 -7.586 -12.758 1 95.88 120 LEU B CA 1
ATOM 3045 C C . LEU B 1 120 ? 12.906 -6.766 -11.992 1 95.88 120 LEU B C 1
ATOM 3047 O O . LEU B 1 120 ? 13.117 -5.59 -12.297 1 95.88 120 LEU B O 1
ATOM 3051 N N . LEU B 1 121 ? 13.523 -7.387 -11.016 1 88.81 121 LEU B N 1
ATOM 3052 C CA . LEU B 1 121 ? 14.531 -6.68 -10.227 1 88.81 121 LEU B CA 1
ATOM 3053 C C . LEU B 1 121 ? 15.836 -7.469 -10.18 1 88.81 121 LEU B C 1
ATOM 3055 O O . LEU B 1 121 ? 15.828 -8.695 -10.312 1 88.81 121 LEU B O 1
ATOM 3059 N N . GLY B 1 122 ? 16.875 -6.727 -10.023 1 87.75 122 GLY B N 1
ATOM 3060 C CA . GLY B 1 122 ? 18.172 -7.328 -9.797 1 87.75 122 GLY B CA 1
ATOM 3061 C C . GLY B 1 122 ? 18.562 -8.32 -10.875 1 87.75 122 GLY B C 1
ATOM 3062 O O . GLY B 1 122 ? 18.516 -8.008 -12.062 1 87.75 122 GLY B O 1
ATOM 3063 N N . GLU B 1 123 ? 18.891 -9.586 -10.367 1 88.06 123 GLU B N 1
ATOM 3064 C CA . GLU B 1 123 ? 19.422 -10.625 -11.242 1 88.06 123 GLU B CA 1
ATOM 3065 C C . GLU B 1 123 ? 18.359 -11.133 -12.211 1 88.06 123 GLU B C 1
ATOM 3067 O O . GLU B 1 123 ? 18.688 -11.648 -13.281 1 88.06 123 GLU B O 1
ATOM 3072 N N . GLU B 1 124 ? 17.094 -10.961 -11.828 1 93 124 GLU B N 1
ATOM 3073 C CA . GLU B 1 124 ? 16.016 -11.383 -12.719 1 93 124 GLU B CA 1
ATOM 3074 C C . GLU B 1 124 ? 16.141 -10.719 -14.086 1 93 124 GLU B C 1
ATOM 3076 O O . GLU B 1 124 ? 15.82 -11.328 -15.109 1 93 124 GLU B O 1
ATOM 3081 N N . ARG B 1 125 ? 16.641 -9.5 -14.062 1 92.44 125 ARG B N 1
ATOM 3082 C CA . ARG B 1 125 ? 16.672 -8.703 -15.289 1 92.44 125 ARG B CA 1
ATOM 3083 C C . ARG B 1 125 ? 17.719 -9.234 -16.266 1 92.44 125 ARG B C 1
ATOM 3085 O O . ARG B 1 125 ? 17.688 -8.922 -17.453 1 92.44 125 ARG B O 1
ATOM 3092 N N . GLN B 1 126 ? 18.609 -10.016 -15.711 1 92.25 126 GLN B N 1
ATOM 3093 C CA . GLN B 1 126 ? 19.641 -10.609 -16.547 1 92.25 126 GLN B CA 1
ATOM 3094 C C . GLN B 1 126 ? 19.156 -11.922 -17.172 1 92.25 126 GLN B C 1
ATOM 3096 O O . GLN B 1 126 ? 19.719 -12.398 -18.156 1 92.25 126 GLN B O 1
ATOM 3101 N N . VAL B 1 127 ? 18.125 -12.453 -16.578 1 94.12 127 VAL B N 1
ATOM 3102 C CA . VAL B 1 127 ? 17.719 -13.805 -16.953 1 94.12 127 VAL B CA 1
ATOM 3103 C C . VAL B 1 127 ? 16.391 -13.742 -17.734 1 94.12 127 VAL B C 1
ATOM 3105 O O . VAL B 1 127 ? 16.203 -14.477 -18.703 1 94.12 127 VAL B O 1
ATOM 3108 N N . TYR B 1 128 ? 15.516 -12.859 -17.328 1 96.19 128 TYR B N 1
ATOM 3109 C CA . TYR B 1 128 ? 14.156 -12.867 -17.844 1 96.19 128 TYR B CA 1
ATOM 3110 C C . TYR B 1 128 ? 13.844 -11.555 -18.562 1 96.19 128 TYR B C 1
ATOM 3112 O O . TYR B 1 128 ? 14.453 -10.523 -18.281 1 96.19 128 TYR B O 1
ATOM 3120 N N . ARG B 1 129 ? 12.906 -11.617 -19.438 1 95.25 129 ARG B N 1
ATOM 3121 C CA . ARG B 1 129 ? 12.305 -10.43 -20.031 1 95.25 129 ARG B CA 1
ATOM 3122 C C . ARG B 1 129 ? 11.023 -10.039 -19.297 1 95.25 129 ARG B C 1
ATOM 3124 O O . ARG B 1 129 ? 10.297 -10.906 -18.797 1 95.25 129 ARG B O 1
ATOM 3131 N N . ASN B 1 130 ? 10.742 -8.734 -19.25 1 95.88 130 ASN B N 1
ATOM 3132 C CA . ASN B 1 130 ? 9.539 -8.234 -18.609 1 95.88 130 ASN B CA 1
ATOM 3133 C C . ASN B 1 130 ? 8.281 -8.656 -19.375 1 95.88 130 ASN B C 1
ATOM 3135 O O . ASN B 1 130 ? 8.273 -8.648 -20.609 1 95.88 130 ASN B O 1
ATOM 3139 N N . GLY B 1 131 ? 7.27 -9.047 -18.625 1 96.06 131 GLY B N 1
ATOM 3140 C CA . GLY B 1 131 ? 5.938 -8.961 -19.203 1 96.06 131 GLY B CA 1
ATOM 3141 C C . GLY B 1 131 ? 5.492 -7.539 -19.469 1 96.06 131 GLY B C 1
ATOM 3142 O O . GLY B 1 131 ? 6.164 -6.582 -19.078 1 96.06 131 GLY B O 1
ATOM 3143 N N . PHE B 1 132 ? 4.254 -7.391 -20.109 1 93.75 132 PHE B N 1
ATOM 3144 C CA . PHE B 1 132 ? 3.879 -6.035 -20.5 1 93.75 132 PHE B CA 1
ATOM 3145 C C . PHE B 1 132 ? 2.43 -5.746 -20.125 1 93.75 132 PHE B C 1
ATOM 3147 O O . PHE B 1 132 ? 1.939 -4.633 -20.328 1 93.75 132 PHE B O 1
ATOM 3154 N N . ARG B 1 133 ? 1.762 -6.695 -19.578 1 95.88 133 ARG B N 1
ATOM 3155 C CA . ARG B 1 133 ? 0.372 -6.48 -19.188 1 95.88 133 ARG B CA 1
ATOM 3156 C C . ARG B 1 133 ? 0.015 -7.305 -17.953 1 95.88 133 ARG B C 1
ATOM 3158 O O . ARG B 1 133 ? 0.629 -8.344 -17.703 1 95.88 133 ARG B O 1
ATOM 3165 N N . PHE B 1 134 ? -0.933 -6.805 -17.297 1 98.25 134 PHE B N 1
ATOM 3166 C CA . PHE B 1 134 ? -1.493 -7.547 -16.172 1 98.25 134 PHE B CA 1
ATOM 3167 C C . PHE B 1 134 ? -2.631 -8.453 -16.641 1 98.25 134 PHE B C 1
ATOM 3169 O O . PHE B 1 134 ? -3.291 -8.164 -17.641 1 98.25 134 PHE B O 1
ATOM 3176 N N . VAL B 1 135 ? -2.857 -9.578 -15.961 1 98.75 135 VAL B N 1
ATOM 3177 C CA . VAL B 1 135 ? -3.781 -10.586 -16.469 1 98.75 135 VAL B CA 1
ATOM 3178 C C . VAL B 1 135 ? -4.801 -10.945 -15.391 1 98.75 135 VAL B C 1
ATOM 3180 O O . VAL B 1 135 ? -4.426 -11.289 -14.266 1 98.75 135 VAL B O 1
ATOM 3183 N N . ASN B 1 136 ? -6.07 -10.812 -15.711 1 98.75 136 ASN B N 1
ATOM 3184 C CA . ASN B 1 136 ? -7.176 -11.352 -14.93 1 98.75 136 ASN B CA 1
ATOM 3185 C C . ASN B 1 136 ? -7.68 -12.672 -15.516 1 98.75 136 ASN B C 1
ATOM 3187 O O . ASN B 1 136 ? -7.594 -12.891 -16.734 1 98.75 136 ASN B O 1
ATOM 3191 N N . VAL B 1 137 ? -8.148 -13.516 -14.672 1 98.88 137 VAL B N 1
ATOM 3192 C CA . VAL B 1 137 ? -8.734 -14.789 -15.062 1 98.88 137 VAL B CA 1
ATOM 3193 C C . VAL B 1 137 ? -10.227 -14.797 -14.719 1 98.88 137 VAL B C 1
ATOM 3195 O O . VAL B 1 137 ? -10.617 -14.414 -13.617 1 98.88 137 VAL B O 1
ATOM 3198 N N . ASP B 1 138 ? -11.047 -15.234 -15.68 1 98.38 138 ASP B N 1
ATOM 3199 C CA . ASP B 1 138 ? -12.477 -15.406 -15.43 1 98.38 138 ASP B CA 1
ATOM 3200 C C . ASP B 1 138 ? -12.781 -16.828 -14.961 1 98.38 138 ASP B C 1
ATOM 3202 O O . ASP B 1 138 ? -12.508 -17.797 -15.672 1 98.38 138 ASP B O 1
ATOM 3206 N N . ALA B 1 139 ? -13.258 -16.938 -13.773 1 97.94 139 ALA B N 1
ATOM 3207 C CA . ALA B 1 139 ? -13.773 -18.203 -13.25 1 97.94 139 ALA B CA 1
ATOM 3208 C C . ALA B 1 139 ? -15.289 -18.156 -13.094 1 97.94 139 ALA B C 1
ATOM 3210 O O . ALA B 1 139 ? -15.898 -17.094 -13.195 1 97.94 139 ALA B O 1
ATOM 3211 N N . GLU B 1 140 ? -15.867 -19.297 -12.891 1 96.44 140 GLU B N 1
ATOM 3212 C CA . GLU B 1 140 ? -17.312 -19.375 -12.719 1 96.44 140 GLU B CA 1
ATOM 3213 C C . GLU B 1 140 ? -17.766 -18.547 -11.523 1 96.44 140 GLU B C 1
ATOM 3215 O O . GLU B 1 140 ? -18.859 -17.953 -11.547 1 96.44 140 GLU B O 1
ATOM 3220 N N . TRP B 1 141 ? -16.906 -18.406 -10.562 1 97.31 141 TRP B N 1
ATOM 3221 C CA . TRP B 1 141 ? -17.297 -17.781 -9.312 1 97.31 141 TRP B CA 1
ATOM 3222 C C . TRP B 1 141 ? -16.875 -16.312 -9.289 1 97.31 141 TRP B C 1
ATOM 3224 O O . TRP B 1 141 ? -17.219 -15.57 -8.367 1 97.31 141 TRP B O 1
ATOM 3234 N N . GLY B 1 142 ? -16.078 -15.867 -10.234 1 97.62 142 GLY B N 1
ATOM 3235 C CA . GLY B 1 142 ? -15.625 -14.484 -10.234 1 97.62 142 GLY B CA 1
ATOM 3236 C C . GLY B 1 142 ? -14.352 -14.273 -11.031 1 97.62 142 GLY B C 1
ATOM 3237 O O . GLY B 1 142 ? -13.938 -15.141 -11.797 1 97.62 142 GLY B O 1
ATOM 3238 N N . ARG B 1 143 ? -13.828 -13.125 -10.992 1 98.56 143 ARG B N 1
ATOM 3239 C CA . ARG B 1 143 ? -12.609 -12.742 -11.695 1 98.56 143 ARG B CA 1
ATOM 3240 C C . ARG B 1 143 ? -11.461 -12.523 -10.719 1 98.56 143 ARG B C 1
ATOM 3242 O O . ARG B 1 143 ? -11.633 -11.859 -9.695 1 98.56 143 ARG B O 1
ATOM 3249 N N . PHE B 1 144 ? -10.305 -13.078 -10.977 1 98.88 144 PHE B N 1
ATOM 3250 C CA . PHE B 1 144 ? -9.164 -12.891 -10.086 1 98.88 144 PHE B CA 1
ATOM 3251 C C . PHE B 1 144 ? -7.902 -12.578 -10.883 1 98.88 144 PHE B C 1
ATOM 3253 O O . PHE B 1 144 ? -7.746 -13.039 -12.016 1 98.88 144 PHE B O 1
ATOM 3260 N N . GLY B 1 145 ? -7.043 -11.703 -10.312 1 98.94 145 GLY B N 1
ATOM 3261 C CA . GLY B 1 145 ? -5.836 -11.227 -10.977 1 98.94 145 GLY B CA 1
ATOM 3262 C C . GLY B 1 145 ? -4.594 -11.992 -10.555 1 98.94 145 GLY B C 1
ATOM 3263 O O . GLY B 1 145 ? -4.504 -12.469 -9.422 1 98.94 145 GLY B O 1
ATOM 3264 N N . LEU B 1 146 ? -3.598 -12.055 -11.445 1 98.94 146 LEU B N 1
ATOM 3265 C CA . LEU B 1 146 ? -2.336 -12.742 -11.203 1 98.94 146 LEU B CA 1
ATOM 3266 C C . LEU B 1 146 ? -1.204 -11.75 -10.984 1 98.94 146 LEU B C 1
ATOM 3268 O O . LEU B 1 146 ? -1.105 -10.75 -11.703 1 98.94 146 LEU B O 1
ATOM 3272 N N . SER B 1 147 ? -0.397 -11.93 -9.992 1 98.88 147 SER B N 1
ATOM 3273 C CA . SER B 1 147 ? 0.826 -11.164 -9.773 1 98.88 147 SER B CA 1
ATOM 3274 C C . SER B 1 147 ? 1.942 -12.047 -9.227 1 98.88 147 SER B C 1
ATOM 3276 O O . SER B 1 147 ? 1.685 -13.148 -8.727 1 98.88 147 SER B O 1
ATOM 3278 N N . ILE B 1 148 ? 3.199 -11.602 -9.406 1 98.81 148 ILE B N 1
ATOM 3279 C CA . ILE B 1 148 ? 4.352 -12.422 -9.039 1 98.81 148 ILE B CA 1
ATOM 3280 C C . ILE B 1 148 ? 5.32 -11.602 -8.195 1 98.81 148 ILE B C 1
ATOM 3282 O O . ILE B 1 148 ? 5.824 -10.57 -8.641 1 98.81 148 ILE B O 1
ATOM 3286 N N . GLY B 1 149 ? 5.59 -12.031 -7.023 1 97.62 149 GLY B N 1
ATOM 3287 C CA . GLY B 1 149 ? 6.688 -11.523 -6.215 1 97.62 149 GLY B CA 1
ATOM 3288 C C . GLY B 1 149 ? 6.684 -10.008 -6.086 1 97.62 149 GLY B C 1
ATOM 3289 O O . GLY B 1 149 ? 5.707 -9.422 -5.605 1 97.62 149 GLY B O 1
ATOM 3290 N N . HIS B 1 150 ? 7.637 -9.367 -6.703 1 96.06 150 HIS B N 1
ATOM 3291 C CA . HIS B 1 150 ? 7.879 -7.938 -6.539 1 96.06 150 HIS B CA 1
ATOM 3292 C C . HIS B 1 150 ? 6.781 -7.109 -7.199 1 96.06 150 HIS B C 1
ATOM 3294 O O . HIS B 1 150 ? 6.676 -5.902 -6.961 1 96.06 150 HIS B O 1
ATOM 3300 N N . ASP B 1 151 ? 6 -7.707 -8.055 1 98.31 151 ASP B N 1
ATOM 3301 C CA . ASP B 1 151 ? 4.812 -6.984 -8.5 1 98.31 151 ASP B CA 1
ATOM 3302 C C . ASP B 1 151 ? 4.039 -6.406 -7.32 1 98.31 151 ASP B C 1
ATOM 3304 O O . ASP B 1 151 ? 3.426 -5.344 -7.43 1 98.31 151 ASP B O 1
ATOM 3308 N N . LEU B 1 152 ? 4.137 -7.121 -6.184 1 98.56 152 LEU B N 1
ATOM 3309 C CA . LEU B 1 152 ? 3.414 -6.734 -4.977 1 98.56 152 LEU B CA 1
ATOM 3310 C C . LEU B 1 152 ? 3.887 -5.379 -4.469 1 98.56 152 LEU B C 1
ATOM 3312 O O . LEU B 1 152 ? 3.117 -4.637 -3.854 1 98.56 152 LEU B O 1
ATOM 3316 N N . ALA B 1 153 ? 5.109 -4.988 -4.758 1 98.12 153 ALA B N 1
ATOM 3317 C CA . ALA B 1 153 ? 5.695 -3.744 -4.262 1 98.12 153 ALA B CA 1
ATOM 3318 C C . ALA B 1 153 ? 5.285 -2.561 -5.133 1 98.12 153 ALA B C 1
ATOM 3320 O O . ALA B 1 153 ? 5.668 -1.421 -4.859 1 98.12 153 ALA B O 1
ATOM 3321 N N . PHE B 1 154 ? 4.602 -2.787 -6.168 1 98.38 154 PHE B N 1
ATOM 3322 C CA . PHE B 1 154 ? 4.086 -1.759 -7.066 1 98.38 154 PHE B CA 1
ATOM 3323 C C . PHE B 1 154 ? 2.568 -1.673 -6.977 1 98.38 154 PHE B C 1
ATOM 3325 O O . PHE B 1 154 ? 1.859 -2.504 -7.547 1 98.38 154 PHE B O 1
ATOM 3332 N N . PRO B 1 155 ? 2.094 -0.636 -6.281 1 98.44 155 PRO B N 1
ATOM 3333 C CA . PRO B 1 155 ? 0.648 -0.566 -6.055 1 98.44 155 PRO B CA 1
ATOM 3334 C C . PRO B 1 155 ? -0.149 -0.467 -7.352 1 98.44 155 PRO B C 1
ATOM 3336 O O . PRO B 1 155 ? -1.339 -0.793 -7.379 1 98.44 155 PRO B O 1
ATOM 3339 N N . GLU B 1 156 ? 0.48 -0.069 -8.469 1 98.06 156 GLU B N 1
ATOM 3340 C CA . GLU B 1 156 ? -0.178 0.072 -9.766 1 98.06 156 GLU B CA 1
ATOM 3341 C C . GLU B 1 156 ? -0.703 -1.271 -10.266 1 98.06 156 GLU B C 1
ATOM 3343 O O . GLU B 1 156 ? -1.722 -1.325 -10.961 1 98.06 156 GLU B O 1
ATOM 3348 N N . VAL B 1 157 ? -0.03 -2.344 -9.852 1 98.69 157 VAL B N 1
ATOM 3349 C CA . VAL B 1 157 ? -0.419 -3.678 -10.297 1 98.69 157 VAL B CA 1
ATOM 3350 C C . VAL B 1 157 ? -1.803 -4.023 -9.75 1 98.69 157 VAL B C 1
ATOM 3352 O O . VAL B 1 157 ? -2.74 -4.254 -10.523 1 98.69 157 VAL B O 1
ATOM 3355 N N . ALA B 1 158 ? -1.931 -3.996 -8.414 1 98.81 158 ALA B N 1
ATOM 3356 C CA . ALA B 1 158 ? -3.207 -4.336 -7.793 1 98.81 158 ALA B CA 1
ATOM 3357 C C . ALA B 1 158 ? -4.309 -3.383 -8.242 1 98.81 158 ALA B C 1
ATOM 3359 O O . ALA B 1 158 ? -5.445 -3.803 -8.477 1 98.81 158 ALA B O 1
ATOM 3360 N N . ARG B 1 159 ? -3.975 -2.086 -8.328 1 98.5 159 ARG B N 1
ATOM 3361 C CA . ARG B 1 159 ? -4.949 -1.099 -8.781 1 98.5 159 ARG B CA 1
ATOM 3362 C C . ARG B 1 159 ? -5.43 -1.415 -10.195 1 98.5 159 ARG B C 1
ATOM 3364 O O . ARG B 1 159 ? -6.637 -1.424 -10.461 1 98.5 159 ARG B O 1
ATOM 3371 N N . SER B 1 160 ? -4.488 -1.693 -11.125 1 98.44 160 SER B N 1
ATOM 3372 C CA . SER B 1 160 ? -4.84 -1.992 -12.508 1 98.44 160 SER B CA 1
ATOM 3373 C C . SER B 1 160 ? -5.715 -3.238 -12.602 1 98.44 160 SER B C 1
ATOM 3375 O O . SER B 1 160 ? -6.738 -3.236 -13.289 1 98.44 160 SER B O 1
ATOM 3377 N N . LEU B 1 161 ? -5.324 -4.312 -11.898 1 98.81 161 LEU B N 1
ATOM 3378 C CA . LEU B 1 161 ? -6.098 -5.547 -11.891 1 98.81 161 LEU B CA 1
ATOM 3379 C C . LEU B 1 161 ? -7.516 -5.297 -11.383 1 98.81 161 LEU B C 1
ATOM 3381 O O . LEU B 1 161 ? -8.484 -5.801 -11.961 1 98.81 161 LEU B O 1
ATOM 3385 N N . THR B 1 162 ? -7.609 -4.52 -10.305 1 98.62 162 THR B N 1
ATOM 3386 C CA . THR B 1 162 ? -8.898 -4.203 -9.703 1 98.62 162 THR B CA 1
ATOM 3387 C C . THR B 1 162 ? -9.766 -3.395 -10.664 1 98.62 162 THR B C 1
ATOM 3389 O O . THR B 1 162 ? -10.953 -3.691 -10.836 1 98.62 162 THR B O 1
ATOM 3392 N N . LEU B 1 163 ? -9.164 -2.367 -11.297 1 97.75 163 LEU B N 1
ATOM 3393 C CA . LEU B 1 163 ? -9.898 -1.509 -12.219 1 97.75 163 LEU B CA 1
ATOM 3394 C C . LEU B 1 163 ? -10.383 -2.299 -13.43 1 97.75 163 LEU B C 1
ATOM 3396 O O . LEU B 1 163 ? -11.344 -1.903 -14.094 1 97.75 163 LEU B O 1
ATOM 3400 N N . GLU B 1 164 ? -9.75 -3.432 -13.664 1 97.5 164 GLU B N 1
ATOM 3401 C CA . GLU B 1 164 ? -10.148 -4.297 -14.766 1 97.5 164 GLU B CA 1
ATOM 3402 C C . GLU B 1 164 ? -11.062 -5.422 -14.281 1 97.5 164 GLU B C 1
ATOM 3404 O O . GLU B 1 164 ? -11.328 -6.371 -15.023 1 97.5 164 GLU B O 1
ATOM 3409 N N . GLY B 1 165 ? -11.414 -5.426 -13.008 1 97.62 165 GLY B N 1
ATOM 3410 C CA . GLY B 1 165 ? -12.547 -6.227 -12.586 1 97.62 165 GLY B CA 1
ATOM 3411 C C . GLY B 1 165 ? -12.18 -7.297 -11.57 1 97.62 165 GLY B C 1
ATOM 3412 O O . GLY B 1 165 ? -13.039 -8.047 -11.117 1 97.62 165 GLY B O 1
ATOM 3413 N N . ALA B 1 166 ? -10.961 -7.395 -11.148 1 98.69 166 ALA B N 1
ATOM 3414 C CA . ALA B 1 166 ? -10.555 -8.43 -10.203 1 98.69 166 ALA B CA 1
ATOM 3415 C C . ALA B 1 166 ? -11.242 -8.242 -8.852 1 98.69 166 ALA B C 1
ATOM 3417 O O . ALA B 1 166 ? -11.375 -7.113 -8.367 1 98.69 166 ALA B O 1
ATOM 3418 N N . GLU B 1 167 ? -11.703 -9.312 -8.266 1 98.81 167 GLU B N 1
ATOM 3419 C CA . GLU B 1 167 ? -12.266 -9.336 -6.922 1 98.81 167 GLU B CA 1
ATOM 3420 C C . GLU B 1 167 ? -11.32 -10.031 -5.945 1 98.81 167 GLU B C 1
ATOM 3422 O O . GLU B 1 167 ? -11.492 -9.93 -4.727 1 98.81 167 GLU B O 1
ATOM 3427 N N . LEU B 1 168 ? -10.414 -10.734 -6.48 1 98.94 168 LEU B N 1
ATOM 3428 C CA . LEU B 1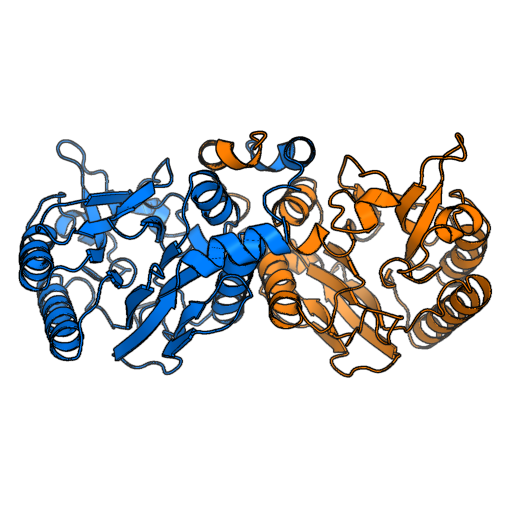 168 ? -9.344 -11.461 -5.809 1 98.94 168 LEU B CA 1
ATOM 3429 C C . LEU B 1 168 ? -8.023 -11.305 -6.559 1 98.94 168 LEU B C 1
ATOM 3431 O O . LEU B 1 168 ? -7.996 -11.383 -7.789 1 98.94 168 LEU B O 1
ATOM 3435 N N . ILE B 1 169 ? -6.977 -10.938 -5.855 1 99 169 ILE B N 1
ATOM 3436 C CA . ILE B 1 169 ? -5.656 -10.852 -6.469 1 99 169 ILE B CA 1
ATOM 3437 C C . ILE B 1 169 ? -4.723 -11.891 -5.852 1 99 169 ILE B C 1
ATOM 3439 O O . ILE B 1 169 ? -4.625 -11.992 -4.625 1 99 169 ILE B O 1
ATOM 3443 N N . LEU B 1 170 ? -4.102 -12.672 -6.633 1 98.94 170 LEU B N 1
ATOM 3444 C CA . LEU B 1 170 ? -3.135 -13.664 -6.18 1 98.94 170 LEU B CA 1
ATOM 3445 C C . LEU B 1 170 ? -1.719 -13.094 -6.219 1 98.94 170 LEU B C 1
ATOM 3447 O O . LEU B 1 170 ? -1.367 -12.352 -7.133 1 98.94 170 LEU B O 1
ATOM 3451 N N . VAL B 1 171 ? -0.946 -13.461 -5.273 1 98.94 171 VAL B N 1
ATOM 3452 C CA . VAL B 1 171 ? 0.482 -13.164 -5.266 1 98.94 171 VAL B CA 1
ATOM 3453 C C . VAL B 1 171 ? 1.28 -14.453 -5.117 1 98.94 171 VAL B C 1
ATOM 3455 O O . VAL B 1 171 ? 1.299 -15.062 -4.043 1 98.94 171 VAL B O 1
ATOM 3458 N N . CYS B 1 172 ? 1.87 -14.938 -6.168 1 98.94 172 CYS B N 1
ATOM 3459 C CA . CYS B 1 172 ? 2.869 -16 -6.094 1 98.94 172 CYS B CA 1
ATOM 3460 C C . CYS B 1 172 ? 4.25 -15.43 -5.793 1 98.94 172 CYS B C 1
ATOM 3462 O O . CYS B 1 172 ? 4.82 -14.711 -6.617 1 98.94 172 CYS B O 1
ATOM 3464 N N . ALA B 1 173 ? 4.824 -15.891 -4.676 1 98.69 173 ALA B N 1
ATOM 3465 C CA . ALA B 1 173 ? 5.957 -15.055 -4.27 1 98.69 173 ALA B CA 1
ATOM 3466 C C . ALA B 1 173 ? 7.137 -15.914 -3.83 1 98.69 173 ALA B C 1
ATOM 3468 O O . ALA B 1 173 ? 6.953 -17.031 -3.348 1 98.69 173 ALA B O 1
ATOM 3469 N N . ASN B 1 174 ? 8.32 -15.414 -4.062 1 97.69 174 ASN B N 1
ATOM 3470 C CA . ASN B 1 174 ? 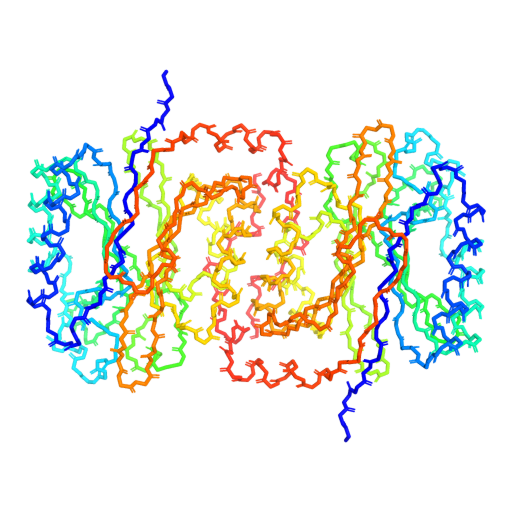9.578 -15.703 -3.377 1 97.69 174 ASN B CA 1
ATOM 3471 C C . ASN B 1 174 ? 10.062 -14.5 -2.568 1 97.69 174 ASN B C 1
ATOM 3473 O O . ASN B 1 174 ? 11.141 -13.961 -2.828 1 97.69 174 ASN B O 1
ATOM 3477 N N . TRP B 1 175 ? 9.258 -14.102 -1.615 1 97.75 175 TRP B N 1
ATOM 3478 C CA . TRP B 1 175 ? 9.57 -12.922 -0.812 1 97.75 175 TRP B CA 1
ATOM 3479 C C . TRP B 1 175 ? 10.562 -13.258 0.295 1 97.75 175 TRP B C 1
ATOM 3481 O O . TRP B 1 175 ? 10.289 -14.117 1.138 1 97.75 175 TRP B O 1
ATOM 3491 N N . GLU B 1 176 ? 11.625 -12.602 0.338 1 96.38 176 GLU B N 1
ATOM 3492 C CA . GLU B 1 176 ? 12.727 -12.945 1.229 1 96.38 176 GLU B CA 1
ATOM 3493 C C . GLU B 1 176 ? 12.422 -12.531 2.666 1 96.38 176 GLU B C 1
ATOM 3495 O O . GLU B 1 176 ? 11.719 -11.547 2.9 1 96.38 176 GLU B O 1
ATOM 3500 N N . GLU B 1 177 ? 13.07 -13.258 3.523 1 95.62 177 GLU B N 1
ATOM 3501 C CA . GLU B 1 177 ? 12.961 -12.977 4.953 1 95.62 177 GLU B CA 1
ATOM 3502 C C . GLU B 1 177 ? 13.438 -11.57 5.281 1 95.62 177 GLU B C 1
ATOM 3504 O O . GLU B 1 177 ? 12.898 -10.914 6.18 1 95.62 177 GLU B O 1
ATOM 3509 N N . GLU B 1 178 ? 14.375 -11.047 4.59 1 92.12 178 GLU B N 1
ATOM 3510 C CA . GLU B 1 178 ? 14.969 -9.742 4.836 1 92.12 178 GLU B CA 1
ATOM 3511 C C . GLU B 1 178 ? 13.953 -8.625 4.625 1 92.12 178 GLU B C 1
ATOM 3513 O O . GLU B 1 178 ? 14.094 -7.527 5.172 1 92.12 178 GLU B O 1
ATOM 3518 N N . MET B 1 179 ? 12.953 -8.883 3.863 1 93 179 MET B N 1
ATOM 3519 C CA . MET B 1 179 ? 11.945 -7.871 3.547 1 93 179 MET B CA 1
ATOM 3520 C C . MET B 1 179 ? 10.617 -8.203 4.207 1 93 179 MET B C 1
ATOM 3522 O O . MET B 1 179 ? 9.555 -7.809 3.719 1 93 179 MET B O 1
ATOM 3526 N N . ALA B 1 180 ? 10.68 -8.906 5.312 1 92.06 180 ALA B N 1
ATOM 3527 C CA . ALA B 1 180 ? 9.477 -9.414 5.977 1 92.06 180 ALA B CA 1
ATOM 3528 C C . ALA B 1 180 ? 8.562 -8.266 6.406 1 92.06 180 ALA B C 1
ATOM 3530 O O . ALA B 1 180 ? 7.34 -8.414 6.426 1 92.06 180 ALA B O 1
ATOM 3531 N N . ALA B 1 181 ? 9.094 -7.062 6.734 1 89.06 181 ALA B N 1
ATOM 3532 C CA . ALA B 1 181 ? 8.32 -5.926 7.23 1 89.06 181 ALA B CA 1
ATOM 3533 C C . ALA B 1 181 ? 7.301 -5.461 6.195 1 89.06 181 ALA B C 1
ATOM 3535 O O . ALA B 1 181 ? 6.188 -5.055 6.547 1 89.06 181 ALA B O 1
ATOM 3536 N N . SER B 1 182 ? 7.621 -5.609 4.949 1 97.06 182 SER B N 1
ATOM 3537 C CA . SER B 1 182 ? 6.77 -5.059 3.9 1 97.06 182 SER B CA 1
ATOM 3538 C C . SER B 1 182 ? 5.75 -6.086 3.42 1 97.06 182 SER B C 1
ATOM 3540 O O . SER B 1 182 ? 4.758 -5.73 2.783 1 97.06 182 SER B O 1
ATOM 3542 N N . TRP B 1 183 ? 5.992 -7.375 3.703 1 98.06 183 TRP B N 1
ATOM 3543 C CA . TRP B 1 183 ? 5.18 -8.445 3.145 1 98.06 183 TRP B CA 1
ATOM 3544 C C . TRP B 1 183 ? 3.717 -8.297 3.553 1 98.06 183 TRP B C 1
ATOM 3546 O O . TRP B 1 183 ? 2.871 -7.934 2.73 1 98.06 183 TRP B O 1
ATOM 3556 N N . ARG B 1 184 ? 3.426 -8.32 4.801 1 97.94 184 ARG B N 1
ATOM 3557 C CA . ARG B 1 184 ? 2.043 -8.203 5.254 1 97.94 184 ARG B CA 1
ATOM 3558 C C . ARG B 1 184 ? 1.501 -6.797 5 1 97.94 184 ARG B C 1
ATOM 3560 O O . ARG B 1 184 ? 0.328 -6.633 4.66 1 97.94 184 ARG B O 1
ATOM 3567 N N . ALA B 1 185 ? 2.359 -5.797 5.191 1 98.5 185 ALA B N 1
ATOM 3568 C CA . ALA B 1 185 ? 1.93 -4.418 4.977 1 98.5 185 ALA B CA 1
ATOM 3569 C C . ALA B 1 185 ? 1.419 -4.219 3.553 1 98.5 185 ALA B C 1
ATOM 3571 O O . ALA B 1 185 ? 0.354 -3.631 3.344 1 98.5 185 ALA B O 1
ATOM 3572 N N . HIS B 1 186 ? 2.207 -4.699 2.574 1 98.81 186 HIS B N 1
ATOM 3573 C CA . HIS B 1 186 ? 1.777 -4.586 1.184 1 98.81 186 HIS B CA 1
ATOM 3574 C C . HIS B 1 186 ? 0.457 -5.312 0.955 1 98.81 186 HIS B C 1
ATOM 3576 O O . HIS B 1 186 ? -0.458 -4.766 0.335 1 98.81 186 HIS B O 1
ATOM 3582 N N . ILE B 1 187 ? 0.352 -6.496 1.437 1 98.88 187 ILE B N 1
ATOM 3583 C CA . ILE B 1 187 ? -0.806 -7.34 1.164 1 98.88 187 ILE B CA 1
ATOM 3584 C C . ILE B 1 187 ? -2.061 -6.703 1.757 1 98.88 187 ILE B C 1
ATOM 3586 O O . ILE B 1 187 ? -3.08 -6.574 1.075 1 98.88 187 ILE B O 1
ATOM 3590 N N . ILE B 1 188 ? -1.977 -6.293 3.033 1 98.75 188 ILE B N 1
ATOM 3591 C CA . ILE B 1 188 ? -3.113 -5.664 3.697 1 98.75 188 ILE B CA 1
ATOM 3592 C C . ILE B 1 188 ? -3.451 -4.348 3.002 1 98.75 188 ILE B C 1
ATOM 3594 O O . ILE B 1 188 ? -4.625 -4.047 2.766 1 98.75 188 ILE B O 1
ATOM 3598 N N . SER B 1 189 ? -2.457 -3.582 2.674 1 98.81 189 SER B N 1
ATOM 3599 C CA . SER B 1 189 ? -2.68 -2.309 1.995 1 98.81 189 SER B CA 1
ATOM 3600 C C . SER B 1 189 ? -3.361 -2.514 0.646 1 98.81 189 SER B C 1
ATOM 3602 O O . SER B 1 189 ? -4.336 -1.83 0.327 1 98.81 189 SER B O 1
ATOM 3604 N N . ARG B 1 190 ? -2.828 -3.506 -0.175 1 98.88 190 ARG B N 1
ATOM 3605 C CA . ARG B 1 190 ? -3.432 -3.791 -1.472 1 98.88 190 ARG B CA 1
ATOM 3606 C C . ARG B 1 190 ? -4.891 -4.203 -1.317 1 98.88 190 ARG B C 1
ATOM 3608 O O . ARG B 1 190 ? -5.742 -3.801 -2.111 1 98.88 190 ARG B O 1
ATOM 3615 N N . ALA B 1 191 ? -5.129 -5.008 -0.341 1 98.88 191 ALA B N 1
ATOM 3616 C CA . ALA B 1 191 ? -6.496 -5.469 -0.117 1 98.88 191 ALA B CA 1
ATOM 3617 C C . ALA B 1 191 ? -7.418 -4.305 0.227 1 98.88 191 ALA B C 1
ATOM 3619 O O . ALA B 1 191 ? -8.469 -4.129 -0.398 1 98.88 191 ALA B O 1
ATOM 3620 N N . CYS B 1 192 ? -7.031 -3.469 1.139 1 98.44 192 CYS B N 1
ATOM 3621 C CA . CYS B 1 192 ? -7.863 -2.396 1.67 1 98.44 192 CYS B CA 1
ATOM 3622 C C . CYS B 1 192 ? -8.062 -1.297 0.634 1 98.44 192 CYS B C 1
ATOM 3624 O O . CYS B 1 192 ? -9.188 -0.847 0.412 1 98.44 192 CYS B O 1
ATOM 3626 N N . GLU B 1 193 ? -6.988 -0.885 -0.03 1 98.12 193 GLU B N 1
ATOM 3627 C CA . GLU B 1 193 ? -7.062 0.278 -0.91 1 98.12 193 GLU B CA 1
ATOM 3628 C C . GLU B 1 193 ? -7.805 -0.055 -2.203 1 98.12 193 GLU B C 1
ATOM 3630 O O . GLU B 1 193 ? -8.203 0.845 -2.945 1 98.12 193 GLU B O 1
ATOM 3635 N N . ASN B 1 194 ? -7.984 -1.351 -2.471 1 98.62 194 ASN B N 1
ATOM 3636 C CA . ASN B 1 194 ? -8.703 -1.777 -3.668 1 98.62 194 ASN B CA 1
ATOM 3637 C C . ASN B 1 194 ? -10.016 -2.475 -3.32 1 98.62 194 ASN B C 1
ATOM 3639 O O . ASN B 1 194 ? -10.773 -2.857 -4.211 1 98.62 194 ASN B O 1
ATOM 3643 N N . ALA B 1 195 ? -10.273 -2.676 -2.039 1 98.06 195 ALA B N 1
ATOM 3644 C CA . ALA B 1 195 ? -11.453 -3.412 -1.574 1 98.06 195 ALA B CA 1
ATOM 3645 C C . ALA B 1 195 ? -11.555 -4.766 -2.27 1 98.06 195 ALA B C 1
ATOM 3647 O O . ALA B 1 195 ? -12.602 -5.098 -2.842 1 98.06 195 ALA B O 1
ATOM 3648 N N . VAL B 1 196 ? -10.508 -5.527 -2.213 1 98.81 196 VAL B N 1
ATOM 3649 C CA . VAL B 1 196 ? -10.469 -6.859 -2.805 1 98.81 196 VAL B CA 1
ATOM 3650 C C . VAL B 1 196 ? -9.852 -7.848 -1.817 1 98.81 196 VAL B C 1
ATOM 3652 O O . VAL B 1 196 ? -9.25 -7.441 -0.818 1 98.81 196 VAL B O 1
ATOM 3655 N N . PHE B 1 197 ? -10.023 -9.141 -2.09 1 98.94 197 PHE B N 1
ATOM 3656 C CA . PHE B 1 197 ? -9.242 -10.156 -1.405 1 98.94 197 PHE B CA 1
ATOM 3657 C C . PHE B 1 197 ? -7.836 -10.25 -1.997 1 98.94 197 PHE B C 1
ATOM 3659 O O . PHE B 1 197 ? -7.652 -10.055 -3.201 1 98.94 197 PHE B O 1
ATOM 3666 N N . VAL B 1 198 ? -6.891 -10.516 -1.214 1 98.94 198 VAL B N 1
ATOM 3667 C CA . VAL B 1 198 ? -5.543 -10.828 -1.681 1 98.94 198 VAL B CA 1
ATOM 3668 C C . VAL B 1 198 ? -5.086 -12.156 -1.088 1 98.94 198 VAL B C 1
ATOM 3670 O O . VAL B 1 198 ? -5.098 -12.336 0.132 1 98.94 198 VAL B O 1
ATOM 3673 N N . ALA B 1 199 ? -4.781 -13.102 -1.898 1 98.94 199 ALA B N 1
ATOM 3674 C CA . ALA B 1 199 ? -4.25 -14.406 -1.521 1 98.94 199 ALA B CA 1
ATOM 3675 C C . ALA B 1 199 ? -2.787 -14.547 -1.932 1 98.94 199 ALA B C 1
ATOM 3677 O O . ALA B 1 199 ? -2.479 -14.672 -3.119 1 98.94 199 ALA B O 1
ATOM 3678 N N . ALA B 1 200 ? -1.948 -14.562 -0.968 1 98.94 200 ALA B N 1
ATOM 3679 C CA . ALA B 1 200 ? -0.514 -14.523 -1.24 1 98.94 200 ALA B CA 1
ATOM 3680 C C . ALA B 1 200 ? 0.172 -15.797 -0.758 1 98.94 200 ALA B C 1
ATOM 3682 O O . ALA B 1 200 ? 0.154 -16.109 0.436 1 98.94 200 ALA B O 1
ATOM 3683 N N . ALA B 1 201 ? 0.725 -16.547 -1.651 1 98.94 201 ALA B N 1
ATOM 3684 C CA . ALA B 1 201 ? 1.506 -17.734 -1.341 1 98.94 201 ALA B CA 1
ATOM 3685 C C . ALA B 1 201 ? 3.002 -17.453 -1.427 1 98.94 201 ALA B C 1
ATOM 3687 O O . ALA B 1 201 ? 3.527 -17.172 -2.508 1 98.94 201 ALA B O 1
ATOM 3688 N N . ASN B 1 202 ? 3.668 -17.469 -0.359 1 98.81 202 ASN B N 1
ATOM 3689 C CA . ASN B 1 202 ? 5.117 -17.312 -0.297 1 98.81 202 ASN B CA 1
ATOM 3690 C C . ASN B 1 202 ? 5.809 -18.625 0.061 1 98.81 202 ASN B C 1
ATOM 3692 O O . ASN B 1 202 ? 5.23 -19.469 0.749 1 98.81 202 ASN B O 1
ATOM 3696 N N . ARG B 1 203 ? 6.977 -18.797 -0.379 1 98.56 203 ARG B N 1
ATOM 3697 C CA . ARG B 1 203 ? 7.668 -20.047 -0.137 1 98.56 203 ARG B CA 1
ATOM 3698 C C . ARG B 1 203 ? 8.445 -20 1.173 1 98.56 203 ARG B C 1
ATOM 3700 O O . ARG B 1 203 ? 8.531 -18.953 1.813 1 98.56 203 ARG B O 1
ATOM 3707 N N . VAL B 1 204 ? 8.922 -21.156 1.58 1 98.62 204 VAL B N 1
ATOM 3708 C CA . VAL B 1 204 ? 9.891 -21.312 2.664 1 98.62 204 VAL B CA 1
ATOM 3709 C C . VAL B 1 204 ? 11.18 -21.922 2.123 1 98.62 204 VAL B C 1
ATOM 3711 O O . VAL B 1 204 ? 11.281 -22.219 0.93 1 98.62 204 VAL B O 1
ATOM 3714 N N . GLY B 1 205 ? 12.133 -22.047 3.025 1 98.12 205 GLY B N 1
ATOM 3715 C CA . GLY B 1 205 ? 13.406 -22.625 2.637 1 98.12 205 GLY B CA 1
ATOM 3716 C C . GLY B 1 205 ? 14.461 -21.594 2.305 1 98.12 205 GLY B C 1
ATOM 3717 O O . GLY B 1 205 ? 14.344 -20.438 2.693 1 98.12 205 GLY B O 1
ATOM 3718 N N . GLN B 1 206 ? 15.531 -22.109 1.711 1 97.62 206 GLN B N 1
ATOM 3719 C CA . GLN B 1 206 ? 16.672 -21.25 1.391 1 97.62 206 GLN B CA 1
ATOM 3720 C C . GLN B 1 206 ? 17.312 -21.656 0.077 1 97.62 206 GLN B C 1
ATOM 3722 O O . GLN B 1 206 ? 17.203 -22.812 -0.347 1 97.62 206 GLN B O 1
ATOM 3727 N N . GLU B 1 207 ? 17.859 -20.797 -0.595 1 96.88 207 GLU B N 1
ATOM 3728 C CA . GLU B 1 207 ? 18.781 -20.969 -1.716 1 96.88 207 GLU B CA 1
ATOM 3729 C C . GLU B 1 207 ? 20.156 -20.375 -1.415 1 96.88 207 GLU B C 1
ATOM 3731 O O . GLU B 1 207 ? 20.406 -19.922 -0.293 1 96.88 207 GLU B O 1
ATOM 3736 N N . PRO B 1 208 ? 21.078 -20.453 -2.289 1 95.44 208 PRO B N 1
ATOM 3737 C CA . PRO B 1 208 ? 22.453 -20.078 -1.956 1 95.44 208 PRO B CA 1
ATOM 3738 C C . PRO B 1 208 ? 22.547 -18.703 -1.312 1 95.44 208 PRO B C 1
ATOM 3740 O O . PRO B 1 208 ? 23.281 -18.531 -0.331 1 95.44 208 PRO B O 1
ATOM 3743 N N . THR B 1 209 ? 21.766 -17.719 -1.796 1 95.38 209 THR B N 1
ATOM 3744 C CA . THR B 1 209 ? 21.953 -16.375 -1.285 1 95.38 209 THR B CA 1
ATOM 3745 C C . THR B 1 209 ? 20.656 -15.82 -0.712 1 95.38 209 THR B C 1
ATOM 3747 O O . THR B 1 209 ? 20.594 -14.664 -0.285 1 95.38 209 THR B O 1
ATOM 3750 N N . MET B 1 210 ? 19.594 -16.609 -0.678 1 95.75 210 MET B N 1
ATOM 3751 C CA . MET B 1 210 ? 18.266 -16.125 -0.287 1 95.75 210 MET B CA 1
ATOM 3752 C C . MET B 1 210 ? 17.625 -17.031 0.754 1 95.75 210 MET B C 1
ATOM 3754 O O . MET B 1 210 ? 17.844 -18.25 0.737 1 95.75 210 MET B O 1
ATOM 3758 N N . ARG B 1 211 ? 16.906 -16.438 1.65 1 97.75 211 ARG B N 1
ATOM 3759 C CA . ARG B 1 211 ? 16.125 -17.156 2.648 1 97.75 211 ARG B CA 1
ATOM 3760 C C . ARG B 1 211 ? 14.68 -16.688 2.654 1 97.75 211 ARG B C 1
ATOM 3762 O O . ARG B 1 211 ? 14.406 -15.5 2.504 1 97.75 211 ARG B O 1
ATOM 3769 N N . PHE B 1 212 ? 13.797 -17.609 2.863 1 97.88 212 PHE B N 1
ATOM 3770 C CA . PHE B 1 212 ? 12.367 -17.344 2.793 1 97.88 212 PHE B CA 1
ATOM 3771 C C . PHE B 1 212 ? 11.648 -17.875 4.027 1 97.88 212 PHE B C 1
ATOM 3773 O O . PHE B 1 212 ? 11.898 -19 4.457 1 97.88 212 PHE B O 1
ATOM 3780 N N . ALA B 1 213 ? 10.719 -17.125 4.566 1 96.69 213 ALA B N 1
ATOM 3781 C CA . ALA B 1 213 ? 10.133 -17.484 5.855 1 96.69 213 ALA B CA 1
ATOM 3782 C C . ALA B 1 213 ? 8.656 -17.844 5.711 1 96.69 213 ALA B C 1
ATOM 3784 O O . ALA B 1 213 ? 7.988 -18.156 6.699 1 96.69 213 ALA B O 1
ATOM 3785 N N . GLY B 1 214 ? 8.203 -17.812 4.523 1 98.38 214 GLY B N 1
ATOM 3786 C CA . GLY B 1 214 ? 6.793 -18.109 4.328 1 98.38 214 GLY B CA 1
ATOM 3787 C C . GLY B 1 214 ? 5.883 -16.953 4.672 1 98.38 214 GLY B C 1
ATOM 3788 O O . GLY B 1 214 ? 6.098 -15.828 4.207 1 98.38 214 GLY B O 1
ATOM 3789 N N . ASP B 1 215 ? 4.887 -17.266 5.543 1 98.62 215 ASP B N 1
ATOM 3790 C CA . ASP B 1 215 ? 3.875 -16.281 5.918 1 98.62 215 ASP B CA 1
ATOM 3791 C C . ASP B 1 215 ? 2.832 -16.125 4.816 1 98.62 215 ASP B C 1
ATOM 3793 O O . ASP B 1 215 ? 2.414 -15 4.504 1 98.62 215 ASP B O 1
ATOM 3797 N N . SER B 1 216 ? 2.51 -17.25 4.117 1 98.88 216 SER B N 1
ATOM 3798 C CA . SER B 1 216 ? 1.391 -17.266 3.178 1 98.88 216 SER B CA 1
ATOM 3799 C C . SER B 1 216 ? 0.102 -16.797 3.854 1 98.88 216 SER B C 1
ATOM 3801 O O . SER B 1 216 ? -0.227 -17.25 4.949 1 98.88 216 SER B O 1
ATOM 3803 N N . ILE B 1 217 ? -0.643 -15.914 3.203 1 98.88 217 ILE B N 1
ATOM 3804 C CA . ILE B 1 217 ? -1.688 -15.219 3.947 1 98.88 217 ILE B CA 1
ATOM 3805 C C . ILE B 1 217 ? -2.824 -14.836 3.004 1 98.88 217 ILE B C 1
ATOM 3807 O O . ILE B 1 217 ? -2.588 -14.531 1.83 1 98.88 217 ILE B O 1
ATOM 3811 N N . LEU B 1 218 ? -4.035 -14.945 3.453 1 98.94 218 LEU B N 1
ATOM 3812 C CA . LEU B 1 218 ? -5.227 -14.469 2.758 1 98.94 218 LEU B CA 1
ATOM 3813 C C . LEU B 1 218 ? -5.891 -13.336 3.533 1 98.94 218 LEU B C 1
ATOM 3815 O O . LEU B 1 218 ? -6.273 -13.508 4.691 1 98.94 218 LEU B O 1
ATOM 3819 N N . VAL B 1 219 ? -5.988 -12.195 2.904 1 98.88 219 VAL B N 1
ATOM 3820 C CA . VAL B 1 219 ? -6.496 -10.984 3.541 1 98.88 219 VAL B CA 1
ATOM 3821 C C . VAL B 1 219 ? -7.777 -10.531 2.846 1 98.88 219 VAL B C 1
ATOM 3823 O O . VAL B 1 219 ? -7.891 -10.625 1.621 1 98.88 219 VAL B O 1
ATOM 3826 N N . GLY B 1 220 ? -8.703 -10.031 3.609 1 98.75 220 GLY B N 1
ATOM 3827 C CA . GLY B 1 220 ? -9.969 -9.562 3.066 1 98.75 220 GLY B CA 1
ATOM 3828 C C . GLY B 1 220 ? -9.969 -8.086 2.725 1 98.75 220 GLY B C 1
ATOM 3829 O O . GLY B 1 220 ? -8.984 -7.387 2.977 1 98.75 220 GLY B O 1
ATOM 3830 N N . PRO B 1 221 ? -11.141 -7.637 2.123 1 98.5 221 PRO B N 1
ATOM 3831 C CA . PRO B 1 221 ? -11.211 -6.27 1.601 1 98.5 221 PRO B CA 1
ATOM 3832 C C . PRO B 1 221 ? -11.133 -5.211 2.701 1 98.5 221 PRO B C 1
ATOM 3834 O O . PRO B 1 221 ? -10.906 -4.031 2.414 1 98.5 221 PRO B O 1
ATOM 3837 N N . LYS B 1 222 ? -11.273 -5.551 4.004 1 97.31 222 LYS B N 1
ATOM 3838 C CA . LYS B 1 222 ? -11.18 -4.598 5.105 1 97.31 222 LYS B CA 1
ATOM 3839 C C . LYS B 1 222 ? -9.875 -4.777 5.875 1 97.31 222 LYS B C 1
ATOM 3841 O O . LYS B 1 222 ? -9.688 -4.172 6.934 1 97.31 222 LYS B O 1
ATOM 3846 N N . GLY B 1 223 ? -9.062 -5.699 5.34 1 97.75 223 GLY B N 1
ATOM 3847 C CA . GLY B 1 223 ? -7.777 -5.91 5.984 1 97.75 223 GLY B CA 1
ATOM 3848 C C . GLY B 1 223 ? -7.777 -7.082 6.949 1 97.75 223 GLY B C 1
ATOM 3849 O O . GLY B 1 223 ? -6.746 -7.398 7.551 1 97.75 223 GLY B O 1
ATOM 3850 N N . GLU B 1 224 ? -8.867 -7.719 7.098 1 97 224 GLU B N 1
ATOM 3851 C CA . GLU B 1 224 ? -8.945 -8.852 8.008 1 97 224 GLU B CA 1
ATOM 3852 C C . GLU B 1 224 ? -8.188 -10.062 7.465 1 97 224 GLU B C 1
ATOM 3854 O O . GLU B 1 224 ? -8.227 -10.328 6.262 1 97 224 GLU B O 1
ATOM 3859 N N . ILE B 1 225 ? -7.488 -10.766 8.344 1 98.31 225 ILE B N 1
ATOM 3860 C CA . ILE B 1 225 ? -6.754 -11.969 7.973 1 98.31 225 ILE B CA 1
ATOM 3861 C C . ILE B 1 225 ? -7.664 -13.195 8.102 1 98.31 225 ILE B C 1
ATOM 3863 O O . ILE B 1 225 ? -8.156 -13.492 9.188 1 98.31 225 ILE B O 1
ATOM 3867 N N . TYR B 1 226 ? -7.906 -13.859 7.035 1 98.81 226 TYR B N 1
ATOM 3868 C CA . TYR B 1 226 ? -8.758 -15.047 7.031 1 98.81 226 TYR B CA 1
ATOM 3869 C C . TYR B 1 226 ? -7.957 -16.297 7.391 1 98.81 226 TYR B C 1
ATOM 3871 O O . TYR B 1 226 ? -8.477 -17.203 8.047 1 98.81 226 TYR B O 1
ATOM 3879 N N . THR B 1 227 ? -6.773 -16.375 6.906 1 98.81 227 THR B N 1
ATOM 3880 C CA . THR B 1 227 ? -5.859 -17.469 7.238 1 98.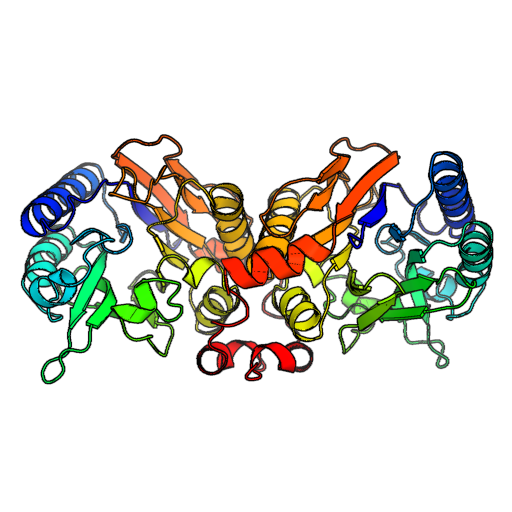81 227 THR B CA 1
ATOM 3881 C C . THR B 1 227 ? -4.41 -17.047 7.016 1 98.81 227 THR B C 1
ATOM 3883 O O . THR B 1 227 ? -4.141 -16.109 6.258 1 98.81 227 THR B O 1
ATOM 3886 N N . VAL B 1 228 ? -3.551 -17.688 7.719 1 98.69 228 VAL B N 1
ATOM 3887 C CA . VAL B 1 228 ? -2.121 -17.438 7.578 1 98.69 228 VAL B CA 1
ATOM 3888 C C . VAL B 1 228 ? -1.33 -18.672 8.023 1 98.69 228 VAL B C 1
ATOM 3890 O O . VAL B 1 228 ? -1.753 -19.391 8.922 1 98.69 228 VAL B O 1
ATOM 3893 N N . LEU B 1 229 ? -0.349 -18.984 7.328 1 98.5 229 LEU B N 1
ATOM 3894 C CA . LEU B 1 229 ? 0.681 -19.922 7.777 1 98.5 229 LEU B CA 1
ATOM 3895 C C . LEU B 1 229 ? 1.972 -19.188 8.109 1 98.5 229 LEU B C 1
ATOM 3897 O O . LEU B 1 229 ? 2.877 -19.094 7.281 1 98.5 229 LEU B O 1
ATOM 3901 N N . ASP B 1 230 ? 2.131 -18.703 9.359 1 96.62 230 ASP B N 1
ATOM 3902 C CA . ASP B 1 230 ? 3.178 -17.75 9.719 1 96.62 230 ASP B CA 1
ATOM 3903 C C . ASP B 1 230 ? 4.406 -18.453 10.281 1 96.62 230 ASP B C 1
ATOM 3905 O O . ASP B 1 230 ? 5.332 -17.812 10.773 1 96.62 230 ASP B O 1
ATOM 3909 N N . GLU B 1 231 ? 4.449 -19.812 10.258 1 97.31 231 GLU B N 1
ATOM 3910 C CA . GLU B 1 231 ? 5.637 -20.578 10.617 1 97.31 231 GLU B CA 1
ATOM 3911 C C . GLU B 1 231 ? 6.469 -20.906 9.375 1 97.31 231 GLU B C 1
ATOM 3913 O O . GLU B 1 231 ? 5.914 -21.188 8.312 1 97.31 231 GLU B O 1
ATOM 3918 N N . PRO B 1 232 ? 7.746 -20.891 9.539 1 97.44 232 PRO B N 1
ATOM 3919 C CA . PRO B 1 232 ? 8.617 -21.188 8.398 1 97.44 232 PRO B CA 1
ATOM 3920 C C . PRO B 1 232 ? 8.719 -22.688 8.109 1 97.44 232 PRO B C 1
ATOM 3922 O O . PRO B 1 232 ? 9.82 -23.25 8.102 1 97.44 232 PRO B O 1
ATOM 3925 N N . ILE B 1 233 ? 7.551 -23.312 7.832 1 98.25 233 ILE B N 1
ATOM 3926 C CA . ILE B 1 233 ? 7.469 -24.734 7.547 1 98.25 233 ILE B CA 1
ATOM 3927 C C . ILE B 1 233 ? 6.652 -24.969 6.273 1 98.25 233 ILE B C 1
ATOM 3929 O O . ILE B 1 233 ? 5.867 -24.109 5.871 1 98.25 233 ILE B O 1
ATOM 3933 N N . GLU B 1 234 ? 6.84 -26.094 5.684 1 98.62 234 GLU B N 1
ATOM 3934 C CA . GLU B 1 234 ? 5.992 -26.469 4.555 1 98.62 234 GLU B CA 1
ATOM 3935 C C . GLU B 1 234 ? 4.574 -26.781 5.012 1 98.62 234 GLU B C 1
ATOM 3937 O O . GLU B 1 234 ? 4.375 -27.328 6.102 1 98.62 234 GLU B O 1
ATOM 3942 N N . GLY B 1 235 ? 3.719 -26.438 4.281 1 98.75 235 GLY B N 1
ATOM 3943 C CA . GLY B 1 235 ? 2.307 -26.672 4.543 1 98.75 235 GLY B CA 1
ATOM 3944 C C . GLY B 1 235 ? 1.392 -25.844 3.662 1 98.75 235 GLY B C 1
ATOM 3945 O O . GLY B 1 235 ? 1.737 -25.531 2.52 1 98.75 235 GLY B O 1
ATOM 3946 N N . TYR B 1 236 ? 0.236 -25.688 4.109 1 98.69 236 TYR B N 1
ATOM 3947 C CA . TYR B 1 236 ? -0.72 -24.859 3.379 1 98.69 236 TYR B CA 1
ATOM 3948 C C . TYR B 1 236 ? -1.728 -24.219 4.332 1 98.69 236 TYR B C 1
ATOM 3950 O O . TYR B 1 236 ? -1.946 -24.719 5.438 1 98.69 236 TYR B O 1
ATOM 3958 N N . ALA B 1 237 ? -2.221 -23.094 4.004 1 98.62 237 ALA B N 1
ATOM 3959 C CA . ALA B 1 237 ? -3.314 -22.422 4.695 1 98.62 237 ALA B CA 1
ATOM 3960 C C . ALA B 1 237 ? -4.574 -22.391 3.834 1 98.62 237 ALA B C 1
ATOM 3962 O O . ALA B 1 237 ? -4.5 -22.172 2.621 1 98.62 237 ALA B O 1
ATOM 3963 N N . VAL B 1 238 ? -5.742 -22.656 4.445 1 98.75 238 VAL B N 1
ATOM 3964 C CA . VAL B 1 238 ? -6.988 -22.719 3.691 1 98.75 238 VAL B CA 1
ATOM 3965 C C . VAL B 1 238 ? -8.031 -21.812 4.344 1 98.75 238 VAL B C 1
ATOM 3967 O O . VAL B 1 238 ? -8.102 -21.734 5.574 1 98.75 238 VAL B O 1
ATOM 3970 N N . ALA B 1 239 ? -8.805 -21.141 3.555 1 98.81 239 ALA B N 1
ATOM 3971 C CA . ALA B 1 239 ? -9.945 -20.391 4.059 1 98.81 239 ALA B CA 1
ATOM 3972 C C . ALA B 1 239 ? -11.078 -20.344 3.031 1 98.81 239 ALA B C 1
ATOM 3974 O O . ALA B 1 239 ? -10.828 -20.406 1.824 1 98.81 239 ALA B O 1
ATOM 3975 N N . THR B 1 240 ? -12.258 -20.328 3.516 1 98.69 240 THR B N 1
ATOM 3976 C CA . THR B 1 240 ? -13.43 -20.047 2.693 1 98.69 240 THR B CA 1
ATOM 3977 C C . THR B 1 240 ? -13.812 -18.578 2.791 1 98.69 240 THR B C 1
ATOM 3979 O O . THR B 1 240 ? -13.906 -18.031 3.891 1 98.69 240 THR B O 1
ATOM 3982 N N . ILE B 1 241 ? -13.992 -17.969 1.635 1 98.69 241 ILE B N 1
ATOM 3983 C CA . ILE B 1 241 ? -14.305 -16.547 1.616 1 98.69 241 ILE B CA 1
ATOM 3984 C C . ILE B 1 241 ? -15.57 -16.297 0.797 1 98.69 241 ILE B C 1
ATOM 3986 O O . ILE B 1 241 ? -15.953 -17.125 -0.028 1 98.69 241 ILE B O 1
ATOM 3990 N N . ASP B 1 242 ? -16.234 -15.188 1.056 1 98.56 242 ASP B N 1
ATOM 3991 C CA . ASP B 1 242 ? -17.406 -14.727 0.301 1 98.56 242 ASP B CA 1
ATOM 3992 C C . ASP B 1 242 ? -17.047 -13.547 -0.601 1 98.56 242 ASP B C 1
ATOM 3994 O O . ASP B 1 242 ? -16.906 -12.414 -0.129 1 98.56 242 ASP B O 1
ATOM 3998 N N . LEU B 1 243 ? -17 -13.805 -1.906 1 98.38 243 LEU B N 1
ATOM 3999 C CA . LEU B 1 243 ? -16.547 -12.789 -2.85 1 98.38 243 LEU B CA 1
ATOM 4000 C C . LEU B 1 243 ? -17.531 -11.617 -2.896 1 98.38 243 LEU B C 1
ATOM 4002 O O . LEU B 1 243 ? -17.188 -10.531 -3.35 1 98.38 243 LEU B O 1
ATOM 4006 N N . ASP B 1 244 ? -18.703 -11.781 -2.438 1 98.12 244 ASP B N 1
ATOM 4007 C CA . ASP B 1 244 ? -19.688 -10.703 -2.428 1 98.12 244 ASP B CA 1
ATOM 4008 C C . ASP B 1 244 ? -19.281 -9.602 -1.449 1 98.12 244 ASP B C 1
ATOM 4010 O O . ASP B 1 244 ? -19.797 -8.477 -1.526 1 98.12 244 ASP B O 1
ATOM 4014 N N . GLU B 1 245 ? -18.406 -9.914 -0.52 1 97.94 245 GLU B N 1
ATOM 4015 C CA . GLU B 1 245 ? -17.906 -8.906 0.41 1 97.94 245 GLU B CA 1
ATOM 4016 C C . GLU B 1 245 ? -17.234 -7.75 -0.333 1 97.94 245 GLU B C 1
ATOM 4018 O O . GLU B 1 245 ? -17.281 -6.609 0.125 1 97.94 245 GLU B O 1
ATOM 4023 N N . VAL B 1 246 ? -16.672 -8.078 -1.466 1 98.31 246 VAL B N 1
ATOM 4024 C CA . VAL B 1 246 ? -16 -7.059 -2.268 1 98.31 246 VAL B CA 1
ATOM 4025 C C . VAL B 1 246 ? -17 -5.961 -2.645 1 98.31 246 VAL B C 1
ATOM 4027 O O . VAL B 1 246 ? -16.734 -4.777 -2.428 1 98.31 246 VAL B O 1
ATOM 4030 N N . ARG B 1 247 ? -18.109 -6.363 -3.244 1 96.75 247 ARG B N 1
ATOM 4031 C CA . ARG B 1 247 ? -19.141 -5.402 -3.627 1 96.75 247 ARG B CA 1
ATOM 4032 C C . ARG B 1 247 ? -19.609 -4.59 -2.424 1 96.75 247 ARG B C 1
ATOM 4034 O O . ARG B 1 247 ? -19.781 -3.373 -2.518 1 96.75 247 ARG B O 1
ATOM 4041 N N . HIS B 1 248 ? -19.781 -5.219 -1.293 1 97.12 248 HIS B N 1
ATOM 4042 C CA . HIS B 1 248 ? -20.25 -4.555 -0.081 1 97.12 248 HIS B CA 1
ATOM 4043 C C . HIS B 1 248 ? -19.25 -3.506 0.396 1 97.12 248 HIS B C 1
ATOM 4045 O O . HIS B 1 248 ? -19.641 -2.379 0.717 1 97.12 248 HIS B O 1
ATOM 4051 N N . VAL B 1 249 ? -18.016 -3.854 0.411 1 96.81 249 VAL B N 1
ATOM 4052 C CA . VAL B 1 249 ? -17 -2.945 0.907 1 96.81 249 VAL B CA 1
ATOM 4053 C C . VAL B 1 249 ? -16.797 -1.792 -0.076 1 96.81 249 VAL B C 1
ATOM 4055 O O . VAL B 1 249 ? -16.609 -0.645 0.333 1 96.81 249 VAL B O 1
ATOM 4058 N N . ARG B 1 250 ? -16.828 -2.066 -1.377 1 96.06 250 ARG B N 1
ATOM 4059 C CA . ARG B 1 250 ? -16.703 -1.016 -2.383 1 96.06 250 ARG B CA 1
ATOM 4060 C C . ARG B 1 250 ? -17.844 -0.003 -2.252 1 96.06 250 ARG B C 1
ATOM 4062 O O . ARG B 1 250 ? -17.625 1.199 -2.422 1 96.06 250 ARG B O 1
ATOM 4069 N N . GLU B 1 251 ? -19.031 -0.478 -1.983 1 94.31 251 GLU B N 1
ATOM 4070 C CA . GLU B 1 251 ? -20.188 0.4 -1.8 1 94.31 251 GLU B CA 1
ATOM 4071 C C . GLU B 1 251 ? -20.047 1.239 -0.534 1 94.31 251 GLU B C 1
ATOM 4073 O O . GLU B 1 251 ? -20.438 2.41 -0.513 1 94.31 251 GLU B O 1
ATOM 4078 N N . ASP B 1 252 ? -19.484 0.643 0.413 1 92.81 252 ASP B N 1
ATOM 4079 C CA . ASP B 1 252 ? -19.375 1.294 1.715 1 92.81 252 ASP B CA 1
ATOM 4080 C C . ASP B 1 252 ? -18.25 2.324 1.721 1 92.81 252 ASP B C 1
ATOM 4082 O O . ASP B 1 252 ? -18.453 3.467 2.135 1 92.81 252 ASP B O 1
ATOM 4086 N N . ARG B 1 253 ? -17.078 1.981 1.212 1 91.5 253 ARG B N 1
ATOM 4087 C CA . ARG B 1 253 ? -15.891 2.816 1.346 1 91.5 253 ARG B CA 1
ATOM 4088 C C . ARG B 1 253 ? -15.711 3.719 0.129 1 91.5 253 ARG B C 1
ATOM 4090 O O . ARG B 1 253 ? -15.141 4.805 0.233 1 91.5 253 ARG B O 1
ATOM 4097 N N . GLN B 1 254 ? -16.062 3.26 -1.058 1 92.44 254 GLN B N 1
ATOM 4098 C CA . GLN B 1 254 ? -16.141 4.008 -2.309 1 92.44 254 GLN B CA 1
ATOM 4099 C C . GLN B 1 254 ? -14.766 4.516 -2.729 1 92.44 254 GLN B C 1
ATOM 4101 O O . GLN B 1 254 ? -14.641 5.617 -3.27 1 92.44 254 GLN B O 1
ATOM 4106 N N . LEU B 1 255 ? -13.758 3.725 -2.369 1 92.5 255 LEU B N 1
ATOM 4107 C CA . LEU B 1 255 ? -12.383 4.137 -2.662 1 92.5 255 LEU B CA 1
ATOM 4108 C C . LEU B 1 255 ? -12.117 4.102 -4.164 1 92.5 255 LEU B C 1
ATOM 4110 O O . LEU B 1 255 ? -11.297 4.867 -4.668 1 92.5 255 LEU B O 1
ATOM 4114 N N . ILE B 1 256 ? -12.797 3.207 -4.875 1 93.19 256 ILE B N 1
ATOM 4115 C CA . ILE B 1 256 ? -12.609 3.125 -6.32 1 93.19 256 ILE B CA 1
ATOM 4116 C C . ILE B 1 256 ? -13.336 4.281 -7.004 1 93.19 256 ILE B C 1
ATOM 4118 O O . ILE B 1 256 ? -12.789 4.938 -7.887 1 93.19 256 ILE B O 1
ATOM 4122 N N . GLN B 1 257 ? -14.516 4.594 -6.512 1 90.25 257 GLN B N 1
ATOM 4123 C CA . GLN B 1 257 ? -15.375 5.617 -7.102 1 90.25 257 GLN B CA 1
ATOM 4124 C C . GLN B 1 257 ? -14.773 7.008 -6.922 1 90.25 257 GLN B C 1
ATOM 4126 O O . GLN B 1 257 ? -14.984 7.895 -7.754 1 90.25 257 GLN B O 1
ATOM 4131 N N . PHE B 1 258 ? -14 7.16 -5.883 1 91.31 258 PHE B N 1
ATOM 4132 C CA . PHE B 1 258 ? -13.57 8.516 -5.543 1 91.31 258 PHE B CA 1
ATOM 4133 C C . PHE B 1 258 ? -12.102 8.719 -5.883 1 91.31 258 PHE B C 1
ATOM 4135 O O . PHE B 1 258 ? -11.461 9.633 -5.363 1 91.31 258 PHE B O 1
ATOM 4142 N N . ARG B 1 259 ? -11.633 7.824 -6.699 1 94.06 259 ARG B N 1
ATOM 4143 C CA . ARG B 1 259 ? -10.328 8.086 -7.293 1 94.06 259 ARG B CA 1
ATOM 4144 C C . ARG B 1 259 ? -10.328 9.406 -8.055 1 94.06 259 ARG B C 1
ATOM 4146 O O . ARG B 1 259 ? -11.375 9.859 -8.523 1 94.06 259 ARG B O 1
ATOM 4153 N N . GLU B 1 260 ? -9.188 10.016 -8.141 1 94.19 260 GLU B N 1
ATOM 4154 C CA . GLU B 1 260 ? -9 11.258 -8.891 1 94.19 260 GLU B CA 1
ATOM 4155 C C . GLU B 1 260 ? -7.895 11.109 -9.938 1 94.19 260 GLU B C 1
ATOM 4157 O O . GLU B 1 260 ? -6.836 11.727 -9.82 1 94.19 260 GLU B O 1
ATOM 4162 N N . PRO B 1 261 ? -8.211 10.375 -11.039 1 93.88 261 PRO B N 1
ATOM 4163 C CA . PRO B 1 261 ? -7.195 10.023 -12.031 1 93.88 261 PRO B CA 1
ATOM 4164 C C . PRO B 1 261 ? -6.504 11.242 -12.633 1 93.88 261 PRO B C 1
ATOM 4166 O O . PRO B 1 261 ? -5.32 11.18 -12.977 1 93.88 261 PRO B O 1
ATOM 4169 N N . ALA B 1 262 ? -7.172 12.359 -12.719 1 92.62 262 ALA B N 1
ATOM 4170 C CA . ALA B 1 262 ? -6.57 13.562 -13.289 1 92.62 262 ALA B CA 1
ATOM 4171 C C . ALA B 1 262 ? -5.387 14.039 -12.445 1 92.62 262 ALA B C 1
ATOM 4173 O O . ALA B 1 262 ? -4.453 14.656 -12.969 1 92.62 262 ALA B O 1
ATOM 4174 N N . ALA B 1 263 ? -5.441 13.695 -11.188 1 93.44 263 ALA B N 1
ATOM 4175 C CA . ALA B 1 263 ? -4.387 14.125 -10.273 1 93.44 263 ALA B CA 1
ATOM 4176 C C . ALA B 1 263 ? -3.213 13.156 -10.289 1 93.44 263 ALA B C 1
ATOM 4178 O O . ALA B 1 263 ? -2.166 13.422 -9.695 1 93.44 263 ALA B O 1
ATOM 4179 N N . TYR B 1 264 ? -3.381 11.945 -11.023 1 93.56 264 TYR B N 1
ATOM 4180 C CA . TYR B 1 264 ? -2.402 10.867 -10.938 1 93.56 264 TYR B CA 1
ATOM 4181 C C . TYR B 1 264 ? -1.481 10.867 -12.148 1 93.56 264 TYR B C 1
ATOM 4183 O O . TYR B 1 264 ? -0.831 9.859 -12.445 1 93.56 264 TYR B O 1
ATOM 4191 N N . ARG B 1 265 ? -1.367 11.852 -12.898 1 90.62 265 ARG B N 1
ATOM 4192 C CA . ARG B 1 265 ? -0.703 11.828 -14.195 1 90.62 265 ARG B CA 1
ATOM 4193 C C . ARG B 1 265 ? 0.77 11.461 -14.055 1 90.62 265 ARG B C 1
ATOM 4195 O O . ARG B 1 265 ? 1.352 10.844 -14.945 1 90.62 265 ARG B O 1
ATOM 4202 N N . ALA B 1 266 ? 1.322 11.766 -12.977 1 90.94 266 ALA B N 1
ATOM 4203 C CA . ALA B 1 266 ? 2.736 11.484 -12.75 1 90.94 266 ALA B CA 1
ATOM 4204 C C . ALA B 1 266 ? 2.996 9.977 -12.742 1 90.94 266 ALA B C 1
ATOM 4206 O O . ALA B 1 266 ? 4.082 9.523 -13.117 1 90.94 266 ALA B O 1
ATOM 4207 N N . VAL B 1 267 ? 2.045 9.172 -12.422 1 93.06 267 VAL B N 1
ATOM 4208 C CA . VAL B 1 267 ? 2.176 7.738 -12.203 1 93.06 267 VAL B CA 1
ATOM 4209 C C . VAL B 1 267 ? 2.451 7.031 -13.523 1 93.06 267 VAL B C 1
ATOM 4211 O O . VAL B 1 267 ? 3.109 5.988 -13.555 1 93.06 267 VAL B O 1
ATOM 4214 N N . VAL B 1 268 ? 2.039 7.621 -14.656 1 91.31 268 VAL B N 1
ATOM 4215 C CA . VAL B 1 268 ? 2.162 6.91 -15.922 1 91.31 268 VAL B CA 1
ATOM 4216 C C . VAL B 1 268 ? 3.207 7.598 -16.797 1 91.31 268 VAL B C 1
ATOM 4218 O O . VAL B 1 268 ? 3.332 7.285 -17.984 1 91.31 268 VAL B O 1
ATOM 4221 N N . LYS B 1 269 ? 3.857 8.547 -16.141 1 85.88 269 LYS B N 1
ATOM 4222 C CA . LYS B 1 269 ? 4.934 9.195 -16.891 1 85.88 269 LYS B CA 1
ATOM 4223 C C . LYS B 1 269 ? 6.23 8.406 -16.781 1 85.88 269 LYS B C 1
ATOM 4225 O O . LYS B 1 269 ? 6.547 7.855 -15.727 1 85.88 269 LYS B O 1
ATOM 4230 N N . LYS B 1 270 ? 6.902 8.273 -17.922 1 72.81 270 LYS B N 1
ATOM 4231 C CA . LYS B 1 270 ? 8.203 7.602 -17.922 1 72.81 270 LYS B CA 1
ATOM 4232 C C . LYS B 1 270 ? 9.234 8.414 -17.156 1 72.81 270 LYS B C 1
ATOM 4234 O O . LYS B 1 270 ? 9.258 9.641 -17.234 1 72.81 270 LYS B O 1
ATOM 4239 N N . TYR B 1 271 ? 9.859 7.781 -16.047 1 61.94 271 TYR B N 1
ATOM 4240 C CA . TYR B 1 271 ? 10.914 8.43 -15.258 1 61.94 271 TYR B CA 1
ATOM 4241 C C . TYR B 1 271 ? 12.039 8.914 -16.156 1 61.94 271 TYR B C 1
ATOM 4243 O O . TYR B 1 271 ? 12.406 8.234 -17.125 1 61.94 271 TYR B O 1
#

Organism: NCBI:txid1204385

Solvent-accessible surface area (backbone atoms only — not comparable to full-atom values): 26985 Å² total; per-residue (Å²): 129,83,45,65,46,27,41,33,29,32,20,44,58,46,44,72,76,32,42,67,64,22,46,53,51,51,51,49,50,51,50,54,53,49,71,74,37,86,40,49,32,39,36,32,15,39,25,36,34,33,31,79,91,45,74,79,50,43,71,78,67,33,39,44,87,82,34,72,69,52,51,58,50,11,51,52,16,33,75,64,53,12,30,40,32,40,14,32,47,35,33,54,91,90,44,96,52,31,24,54,22,38,39,31,24,25,37,84,36,42,80,69,46,72,40,37,36,55,48,59,55,77,71,45,54,79,63,29,50,64,30,75,62,81,45,73,42,84,50,96,80,46,33,31,20,63,43,43,39,60,34,63,53,37,64,55,52,58,49,34,38,38,77,71,57,29,50,32,37,38,31,19,13,70,54,41,49,91,51,50,68,41,51,61,16,30,48,31,26,52,7,40,46,59,26,14,33,28,42,31,8,15,19,23,49,69,55,99,90,47,46,27,39,33,48,20,34,31,29,31,36,77,35,48,71,70,34,62,35,74,52,69,53,72,49,68,28,64,40,75,46,53,59,56,52,26,61,54,45,38,70,70,67,34,57,76,78,46,54,57,27,86,55,32,58,63,62,49,45,81,130,130,81,48,64,44,28,41,35,28,32,18,45,57,47,46,71,77,30,43,67,64,22,46,52,52,50,52,50,50,51,52,54,53,48,71,73,36,87,41,49,33,39,35,32,16,39,24,36,34,31,31,79,92,46,73,81,50,43,70,78,68,33,38,47,87,79,34,74,70,53,52,59,51,11,51,53,16,34,75,64,53,13,31,39,32,40,13,32,48,35,34,52,91,64,80,78,48,32,23,55,24,38,40,33,24,27,36,83,37,45,79,68,47,71,41,37,36,54,47,59,56,78,70,45,55,78,63,29,50,64,30,73,59,82,43,72,41,84,50,98,81,46,33,33,18,62,44,43,39,60,34,63,54,36,64,55,52,59,49,34,37,38,75,71,56,28,47,31,36,38,32,20,12,69,54,41,48,90,52,50,68,40,50,59,19,29,48,30,25,53,8,40,46,60,25,14,32,27,43,31,8,15,19,22,49,70,56,98,90,46,47,27,40,33,48,20,34,32,28,31,35,78,32,49,72,70,34,60,36,74,52,69,53,72,50,68,29,64,41,75,45,54,59,56,53,26,61,53,44,39,71,70,67,34,57,76,79,46,57,58,26,86,57,32,58,63,63,50,45,82,129

Radius of gyration: 24.43 Å; Cα contacts (8 Å, |Δi|>4): 1452; chains: 2; bounding box: 54×70×55 Å

Nearest PDB structures (foldseek):
  2uxy-assembly1_A  TM=9.392E-01  e=2.594E-24  Pseudomonas aeruginosa
  4lf0-assembly1_A  TM=9.447E-01  e=1.599E-23  Bacillus sp. (in: firmicutes)
  2plq-assembly1_A  TM=9.438E-01  e=2.165E-23  Aeribacillus pallidus
  4izt-assembly1_A-2  TM=9.159E-01  e=8.207E-24  Nesterenkonia sp. 10004
  4gyl-assembly1_A  TM=9.264E-01  e=2.448E-22  Bacillus sp. (in: firmicutes)

pLDDT: mean 96.41, std 5.22, range [61.09, 99.0]

Foldseek 3Di:
DFLKFKEKFWAADADAQDQVVLLVVVLVQLCVVLVVHQHAEYEAAFASRHDDPCVPNLLVFADAVVDDSLQSVLVSLQVRQYKYKYWHWHDDDPDSAIFGKIWIHGNNSHTQDMDGAADDDDCRVVRHDHDDDWDWGDDPSAIETEHEACVLVPLVRLQVSLVVGHQEYEYRHQHFPVPVVVVLVSQLCSLQLSQHKYFYHYYADDDPVTGTATFGWIAGNNSHTQWTDRGRDTDMIMGMDGSVSSVVSCVVVVSVVPDDVVVVVVVPDDD/DFLKFKEKFWAADADAQDQVVLLVVVLVQLCVVLVVHQHAEYEAAFASRHDDPCVPNLLVFADAVPDDSLQSVLVSLQVRQYKYKYWHWHADPVSQAIFGKIWIHGNNSHTQDMDGAADDDDCRVVRHDHDDDWDWGDDPSAIETEHEACVLVPLVRLQVSLVVGHQEYEYRHQHFPVPVVVVLVSQLCSLQLSQHKYFYHYYADDDPVTGTATFGWIAGNNSHTQWTDRGRDTDMIMGMDGSVSSVVSCVVVVSVVPDDVVVVVVVPDDD

Secondary structure (DSSP, 8-state):
---EEEEEEEE--PPTT-HHHHHHHHHHHHHHHHHHS--SEEE--TTTTT-S--TTHHHHH-B-SSSHHHHHHHHHHHHHT-EEEEEEEEE-SS---EEEEEEEE-TTSSEEEEEE-S---TTHHHH-----S-EEEEETTEEEEEEEGGGGG-HHHHHHHHHTT-SEEEEEE--BGGGHHHHHHHHHHHHHHHT-EEEEEE-EEE-SS-EEE--EEEE-TTS-EEEEE-SSSSEEEEEEEETHHHHHHHHHH-TTTT--GGGGGGGGS--/---EEEEEEEE--PPTT-HHHHHHHHHHHHHHHHHHS--SEEEPPTTTTT-S--TTHHHHH-B-SSSHHHHHHHHHHHHHT-EEEEEEEEE-SSTT-EEEEEEEE-TTSSEEEEEE-S---TTHHHH-----S-EEEEETTEEEEEEEGGGGG-HHHHHHHHHTT-SEEEEEE--BGGGHHHHHHHHHHHHHHHT-EEEEEE-EEE-SS-EEE--EEEE-TTS-EEEEE-SSSSEEEEEEEETHHHHHHHHHH-TTTT--GGGGGGGGS--